Protein 8DWK (pdb70)

CATH classification: 3.60.21.10

Structure (mmCIF, N/CA/C/O backbone):
data_8DWK
#
_entry.id   8DWK
#
_cell.length_a   91.373
_cell.length_b   91.373
_cell.length_c   196.396
_cell.angle_alpha   90.000
_cell.angle_beta   90.000
_cell.angle_gamma   90.000
#
_symmetry.space_group_name_H-M   'P 41 21 2'
#
loop_
_entity.id
_entity.type
_entity.pdbx_description
1 polymer 'Serine/threonine-protein phosphatase PP1-alpha catalytic subunit'
2 polymer 'E3 ubiquitin-protein ligase PPP1R11'
3 non-polymer 'MANGANESE (II) ION'
4 water water
#
loop_
_atom_site.group_PDB
_atom_site.id
_atom_site.type_symbol
_atom_site.label_atom_id
_atom_site.label_alt_id
_atom_site.label_comp_id
_atom_site.label_asym_id
_atom_site.label_entity_id
_atom_site.label_seq_id
_atom_site.pdbx_PDB_ins_code
_atom_site.Cartn_x
_atom_site.Cartn_y
_atom_site.Cartn_z
_atom_site.occupancy
_atom_site.B_iso_or_equiv
_atom_site.auth_seq_id
_atom_site.auth_comp_id
_atom_site.auth_asym_id
_atom_site.auth_atom_id
_atom_site.pdbx_PDB_model_num
ATOM 1 N N . SER A 1 5 ? -22.723 -1.395 -0.554 1.00 81.40 6 SER A N 1
ATOM 2 C CA . SER A 1 5 ? -23.983 -0.737 -0.882 1.00 85.39 6 SER A CA 1
ATOM 3 C C . SER A 1 5 ? -24.262 0.427 0.065 1.00 86.47 6 SER A C 1
ATOM 4 O O . SER A 1 5 ? -24.902 1.408 -0.313 1.00 86.88 6 SER A O 1
ATOM 7 N N . LEU A 1 6 ? -23.775 0.312 1.298 1.00 68.78 7 LEU A N 1
ATOM 8 C CA . LEU A 1 6 ? -23.989 1.331 2.324 1.00 68.35 7 LEU A CA 1
ATOM 9 C C . LEU A 1 6 ? -22.872 2.361 2.212 1.00 67.32 7 LEU A C 1
ATOM 10 O O . LEU A 1 6 ? -21.735 2.109 2.620 1.00 67.08 7 LEU A O 1
ATOM 15 N N . ASN A 1 7 ? -23.197 3.531 1.657 1.00 58.70 8 ASN A N 1
ATOM 16 C CA . ASN A 1 7 ? -22.230 4.618 1.510 1.00 50.17 8 ASN A CA 1
ATOM 17 C C . ASN A 1 7 ? -22.114 5.327 2.855 1.00 50.31 8 ASN A C 1
ATOM 18 O O . ASN A 1 7 ? -22.745 6.354 3.120 1.00 45.56 8 ASN A O 1
ATOM 23 N N . LEU A 1 8 ? -21.279 4.752 3.722 1.00 49.23 9 LEU A N 1
ATOM 24 C CA . LEU A 1 8 ? -21.192 5.225 5.099 1.00 49.19 9 LEU A CA 1
ATOM 25 C C . LEU A 1 8 ? -20.551 6.605 5.178 1.00 50.66 9 LEU A C 1
ATOM 26 O O . LEU A 1 8 ? -21.014 7.466 5.935 1.00 54.97 9 LEU A O 1
ATOM 31 N N . ASP A 1 9 ? -19.488 6.838 4.403 1.00 46.85 10 ASP A N 1
ATOM 32 C CA . ASP A 1 9 ? -18.771 8.106 4.501 1.00 54.49 10 ASP A CA 1
ATOM 33 C C . ASP A 1 9 ? -19.594 9.272 3.967 1.00 51.09 10 ASP A C 1
ATOM 34 O O . ASP A 1 9 ? -19.420 10.407 4.423 1.00 54.08 10 ASP A O 1
ATOM 39 N N . SER A 1 10 ? -20.485 9.021 3.007 1.00 44.15 11 SER A N 1
ATOM 40 C CA . SER A 1 10 ? -21.370 10.083 2.536 1.00 41.69 11 SER A CA 1
ATOM 41 C C . SER A 1 10 ? -22.452 10.393 3.562 1.00 48.20 11 SER A C 1
ATOM 42 O O . SE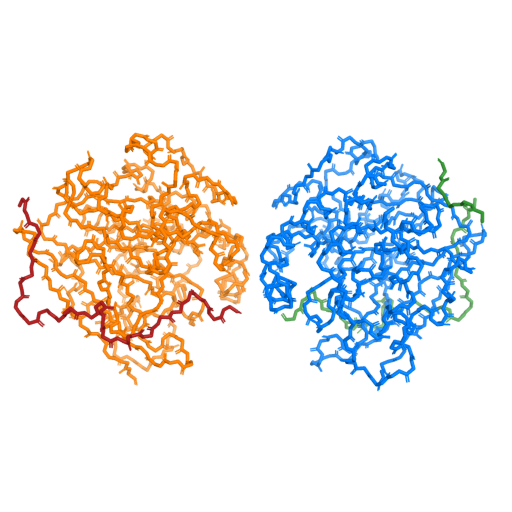R A 1 10 ? -22.826 11.558 3.745 1.00 47.43 11 SER A O 1
ATOM 45 N N . ILE A 1 11 ? -22.970 9.362 4.231 1.00 47.58 12 ILE A N 1
ATOM 46 C CA . ILE A 1 11 ? -23.959 9.569 5.287 1.00 42.67 12 ILE A CA 1
ATOM 47 C C . ILE A 1 11 ? -23.359 10.395 6.416 1.00 44.40 12 ILE A C 1
ATOM 48 O O . ILE A 1 11 ? -23.951 11.381 6.873 1.00 49.85 12 ILE A O 1
ATOM 53 N N . ILE A 1 12 ? -22.170 10.006 6.879 1.00 48.16 13 ILE A N 1
ATOM 54 C CA . ILE A 1 12 ? -21.514 10.731 7.963 1.00 45.11 13 ILE A CA 1
ATOM 55 C C . ILE A 1 12 ? -21.211 12.163 7.542 1.00 42.54 13 ILE A C 1
ATOM 56 O O . ILE A 1 12 ? -21.389 13.107 8.322 1.00 53.70 13 ILE A O 1
ATOM 61 N N . GLY A 1 13 ? -20.758 12.348 6.301 1.00 43.54 14 GLY A N 1
ATOM 62 C CA . GLY A 1 13 ? -20.456 13.690 5.828 1.00 30.90 14 GLY A CA 1
ATOM 63 C C . GLY A 1 13 ? -21.677 14.587 5.788 1.00 42.40 14 GLY A C 1
ATOM 64 O O . GLY A 1 13 ? -21.604 15.767 6.139 1.00 54.23 14 GLY A O 1
ATOM 65 N N . ARG A 1 14 ? -22.819 14.043 5.359 1.00 44.82 15 ARG A N 1
ATOM 66 C CA . ARG A 1 14 ? -24.050 14.827 5.353 1.00 47.66 15 ARG A CA 1
ATOM 67 C C . ARG A 1 14 ? -24.534 15.106 6.770 1.00 50.72 15 ARG A C 1
ATOM 68 O O . ARG A 1 14 ? -25.073 16.184 7.046 1.00 52.05 15 ARG A O 1
ATOM 76 N N . LEU A 1 15 ? -24.354 14.146 7.680 1.00 38.01 16 LEU A N 1
ATOM 77 C CA . LEU A 1 15 ? -24.756 14.361 9.066 1.00 50.09 16 LEU A CA 1
ATOM 78 C C . LEU A 1 15 ? -23.892 15.415 9.746 1.00 47.39 16 LEU A C 1
ATOM 79 O O . LEU A 1 15 ? -24.381 16.147 10.614 1.00 41.77 16 LEU A O 1
ATOM 84 N N . LEU A 1 16 ? -22.619 15.512 9.369 1.00 45.63 17 LEU A N 1
ATOM 85 C CA . LEU A 1 16 ? -21.708 16.486 9.952 1.00 46.58 17 LEU A CA 1
ATOM 86 C C . LEU A 1 16 ? -21.708 17.820 9.215 1.00 54.21 17 LEU A C 1
ATOM 87 O O . LEU A 1 16 ? -20.998 18.739 9.636 1.00 57.00 17 LEU A O 1
ATOM 92 N N . GLU A 1 17 ? -22.479 17.949 8.130 1.00 55.97 18 GLU A N 1
ATOM 93 C CA . GLU A 1 17 ? -22.510 19.211 7.398 1.00 54.87 18 GLU A CA 1
ATOM 94 C C . GLU A 1 17 ? -23.123 20.330 8.234 1.00 57.97 18 GLU A C 1
ATOM 95 O O . GLU A 1 17 ? -22.660 21.475 8.169 1.00 61.42 18 GLU A O 1
ATOM 101 N N . VAL A 1 18 ? -24.150 20.022 9.034 1.00 56.21 19 VAL A N 1
ATOM 102 C CA . VAL A 1 18 ? -24.792 21.034 9.869 1.00 61.72 19 VAL A CA 1
ATOM 103 C C . VAL A 1 18 ? -23.949 21.420 11.069 1.00 68.34 19 VAL A C 1
ATOM 104 O O . VAL A 1 18 ? -24.410 22.200 11.912 1.00 59.14 19 VAL A O 1
ATOM 108 N N . GLN A 1 19 ? -22.729 20.899 11.180 1.00 64.42 20 GLN A N 1
ATOM 109 C CA . GLN A 1 19 ? -21.802 21.392 12.188 1.00 60.86 20 GLN A CA 1
ATOM 110 C C . GLN A 1 19 ? -21.480 22.856 11.914 1.00 68.64 20 GLN A C 1
ATOM 111 O O . GLN A 1 19 ? -21.173 23.236 10.781 1.00 71.38 20 GLN A O 1
ATOM 117 N N . GLY A 1 20 ? -21.534 23.681 12.954 1.00 68.08 21 GLY A N 1
ATOM 118 C CA . GLY A 1 20 ? -21.342 25.104 12.765 1.00 70.20 21 GLY A CA 1
ATOM 119 C C . GLY A 1 20 ? -22.611 25.900 12.553 1.00 66.58 21 GLY A C 1
ATOM 120 O O . GLY A 1 20 ? -22.543 27.133 12.438 1.00 72.64 21 GLY A O 1
ATOM 121 N N . SER A 1 21 ? -23.763 25.243 12.506 1.00 63.35 22 SER A N 1
ATOM 122 C CA . SER A 1 21 ? -25.035 25.906 12.270 1.00 67.94 22 SER A CA 1
ATOM 123 C C . SER A 1 21 ? -25.758 26.173 13.585 1.00 67.70 22 SER A C 1
ATOM 124 O O . SER A 1 21 ? -25.410 25.642 14.642 1.00 63.68 22 SER A O 1
ATOM 127 N N . ARG A 1 22 ? -26.776 27.023 13.500 1.00 72.76 23 ARG A N 1
ATOM 128 C CA . ARG A 1 22 ? -27.630 27.279 14.645 1.00 72.61 23 ARG A CA 1
ATOM 129 C C . ARG A 1 22 ? -28.406 26.013 14.997 1.00 74.06 23 ARG A C 1
ATOM 130 O O . ARG A 1 22 ? -28.800 25.258 14.104 1.00 74.94 23 ARG A O 1
ATOM 138 N N . PRO A 1 23 ? -28.616 25.742 16.284 1.00 71.76 24 PRO A N 1
ATOM 139 C CA . PRO A 1 23 ? -29.275 24.488 16.686 1.00 71.99 24 PRO A CA 1
ATOM 140 C C . PRO A 1 23 ? -30.657 24.355 16.065 1.00 69.09 24 PRO A C 1
ATOM 141 O O . PRO A 1 23 ? -31.547 25.173 16.302 1.00 85.85 24 PRO A O 1
ATOM 145 N N . GLY A 1 24 ? -30.829 23.310 15.257 1.00 60.52 25 GLY A N 1
ATOM 146 C CA . GLY A 1 24 ? -32.136 22.998 14.711 1.00 64.52 25 GLY A CA 1
ATOM 147 C C . GLY A 1 24 ? -32.158 22.630 13.239 1.00 53.37 25 GLY A C 1
ATOM 148 O O . GLY A 1 24 ? -33.218 22.293 12.706 1.00 59.32 25 GLY A O 1
ATOM 149 N N . LYS A 1 25 ? -31.010 22.687 12.566 1.00 51.54 26 LYS A N 1
ATOM 150 C CA . LYS A 1 25 ? -30.958 22.365 11.144 1.00 63.67 26 LYS A CA 1
ATOM 151 C C . LYS A 1 25 ? -31.017 20.854 10.948 1.00 55.27 26 LYS A C 1
ATOM 152 O O . LYS A 1 25 ? -30.224 20.111 11.535 1.00 55.17 26 LYS A O 1
ATOM 158 N N . ASN A 1 26 ? -31.954 20.404 10.118 1.00 52.27 27 ASN A N 1
ATOM 159 C CA . ASN A 1 26 ? -32.209 18.985 9.926 1.00 49.91 27 ASN A CA 1
ATOM 160 C C . ASN A 1 26 ? -31.288 18.387 8.867 1.00 45.00 27 ASN A C 1
ATOM 161 O O . ASN A 1 26 ? -30.763 19.079 7.991 1.00 46.17 27 ASN A O 1
ATOM 166 N N . VAL A 1 27 ? -31.097 17.074 8.968 1.00 41.70 28 VAL A N 1
ATOM 167 C CA . VAL A 1 27 ? -30.437 16.269 7.946 1.00 38.22 28 VAL A CA 1
ATOM 168 C C . VAL A 1 27 ? -31.398 15.142 7.598 1.00 45.23 28 VAL A C 1
ATOM 169 O O . VAL A 1 27 ? -31.685 14.286 8.443 1.00 44.04 28 VAL A O 1
ATOM 173 N N . GLN A 1 28 ? -31.897 15.141 6.366 1.00 40.10 29 GLN A N 1
ATOM 174 C CA . GLN A 1 28 ? -32.915 14.193 5.922 1.00 35.00 29 GLN A CA 1
ATOM 175 C C . GLN A 1 28 ? -32.243 13.140 5.042 1.00 42.42 29 GLN A C 1
ATOM 176 O O . GLN A 1 28 ? -32.125 13.307 3.827 1.00 41.60 29 GLN A O 1
ATOM 182 N N . LEU A 1 29 ? -31.799 12.053 5.668 1.00 39.83 30 LEU A N 1
ATOM 183 C CA . LEU A 1 29 ? -31.263 10.927 4.922 1.00 40.46 30 LEU A CA 1
ATOM 184 C C . LEU A 1 29 ? -32.394 10.177 4.222 1.00 38.04 30 LEU A C 1
ATOM 185 O O . LEU A 1 29 ? -33.580 10.383 4.496 1.00 34.94 30 LEU A O 1
ATOM 190 N N . THR A 1 30 ? -32.017 9.292 3.306 1.00 38.03 31 THR A N 1
ATOM 191 C CA . THR A 1 30 ? -33.016 8.476 2.639 1.00 42.29 31 THR A CA 1
ATOM 192 C C . THR A 1 30 ? -33.445 7.328 3.545 1.00 44.97 31 THR A C 1
ATOM 193 O O . THR A 1 30 ? -32.723 6.915 4.456 1.00 34.49 31 THR A O 1
ATOM 197 N N . GLU A 1 31 ? -34.652 6.820 3.284 1.00 46.29 32 GLU A N 1
ATOM 198 C CA . GLU A 1 31 ? -35.182 5.706 4.062 1.00 34.15 32 GLU A CA 1
ATOM 199 C C . GLU A 1 31 ? -34.279 4.481 3.963 1.00 47.08 32 GLU A C 1
ATOM 200 O O . GLU A 1 31 ? -34.081 3.764 4.952 1.00 46.32 32 GLU A O 1
ATOM 206 N N . ASN A 1 32 ? -33.709 4.234 2.781 1.00 38.53 33 ASN A N 1
ATOM 207 C CA . ASN A 1 32 ? -32.838 3.076 2.612 1.00 51.03 33 ASN A CA 1
ATOM 208 C C . ASN A 1 32 ? -31.504 3.260 3.325 1.00 45.75 33 ASN A C 1
ATOM 209 O O . ASN A 1 32 ? -30.933 2.285 3.825 1.00 47.42 33 ASN A O 1
ATOM 214 N N . GLU A 1 33 ? -30.991 4.492 3.381 1.00 37.82 34 GLU A N 1
ATOM 215 C CA . GLU A 1 33 ? -29.747 4.737 4.103 1.00 41.53 34 GLU A CA 1
ATOM 216 C C . GLU A 1 33 ? -29.925 4.514 5.599 1.00 41.90 34 GLU A C 1
ATOM 217 O O . GLU A 1 33 ? -29.048 3.942 6.257 1.00 44.61 34 GLU A O 1
ATOM 223 N N . ILE A 1 34 ? -31.057 4.953 6.153 1.00 41.11 35 ILE A N 1
ATOM 224 C CA . ILE A 1 34 ? -31.318 4.742 7.573 1.00 39.26 35 ILE A CA 1
ATOM 225 C C . ILE A 1 34 ? -31.559 3.265 7.858 1.00 45.43 35 ILE A C 1
ATOM 226 O O . ILE A 1 34 ? -31.067 2.724 8.856 1.00 32.84 35 ILE A O 1
ATOM 231 N N . ARG A 1 35 ? -32.314 2.588 6.989 1.00 46.92 36 ARG A N 1
ATOM 232 C CA . ARG A 1 35 ? -32.535 1.157 7.168 1.00 42.43 36 ARG A CA 1
ATOM 233 C C . ARG A 1 35 ? -31.238 0.372 7.028 1.00 43.46 36 ARG A C 1
ATOM 234 O O . ARG A 1 35 ? -31.041 -0.630 7.726 1.00 44.87 36 ARG A O 1
ATOM 242 N N . GLY A 1 36 ? -30.339 0.816 6.146 1.00 37.51 37 GLY A N 1
ATOM 243 C CA . GLY A 1 36 ? -29.037 0.176 6.048 1.00 39.72 37 GLY A CA 1
ATOM 244 C C . GLY A 1 36 ? -28.222 0.317 7.319 1.00 50.81 37 GLY A C 1
ATOM 245 O O . GLY A 1 36 ? -27.597 -0.643 7.777 1.00 46.05 37 GLY A O 1
ATOM 246 N N . LEU A 1 37 ? -28.223 1.515 7.911 1.00 47.03 38 LEU A N 1
ATOM 247 C CA . LEU A 1 37 ? -27.521 1.728 9.173 1.00 49.27 38 LEU A CA 1
ATOM 248 C C . LEU A 1 37 ? -28.041 0.793 10.258 1.00 47.99 38 LEU A C 1
ATOM 249 O O . LEU A 1 37 ? -27.258 0.190 11.002 1.00 40.97 38 LEU A O 1
ATOM 254 N N . CYS A 1 38 ? -29.366 0.663 10.364 1.00 38.33 39 CYS A N 1
ATOM 255 C CA . CYS A 1 38 ? -29.953 -0.170 11.410 1.00 38.54 39 CYS A CA 1
ATOM 256 C C . CYS A 1 38 ? -29.539 -1.627 11.254 1.00 41.12 39 CYS A C 1
ATOM 257 O O . CYS A 1 38 ? -29.115 -2.271 12.221 1.00 41.85 39 CYS A O 1
ATOM 260 N N . LEU A 1 39 ? -29.650 -2.165 10.038 1.00 48.85 40 LEU A N 1
ATOM 261 C CA . LEU A 1 39 ? -29.376 -3.584 9.832 1.00 44.27 40 LEU A CA 1
ATOM 262 C C . LEU A 1 39 ? -27.904 -3.909 10.054 1.00 47.27 40 LEU A C 1
ATOM 263 O O . LEU A 1 39 ? -27.578 -4.911 10.700 1.00 53.77 40 LEU A O 1
ATOM 268 N N . LYS A 1 40 ? -27.002 -3.075 9.532 1.00 37.35 41 LYS A N 1
ATOM 269 C CA . LYS A 1 40 ? -25.579 -3.338 9.711 1.00 49.68 41 LYS A CA 1
ATOM 270 C C . LYS A 1 40 ? -25.167 -3.174 11.169 1.00 52.24 41 LYS A C 1
ATOM 271 O O . LYS A 1 40 ? -24.325 -3.928 11.670 1.00 54.58 41 LYS A O 1
ATOM 277 N N . SER A 1 41 ? -25.741 -2.189 11.865 1.00 44.52 42 SER A N 1
ATOM 278 C CA . SER A 1 41 ? -25.449 -2.031 13.287 1.00 51.26 42 SER A CA 1
ATOM 279 C C . SER A 1 41 ? -25.998 -3.201 14.094 1.00 41.68 42 SER A C 1
ATOM 280 O O . SER A 1 41 ? -25.349 -3.675 15.034 1.00 48.70 42 SER A O 1
ATOM 283 N N . ARG A 1 42 ? -27.191 -3.683 13.734 1.00 42.92 43 ARG A N 1
ATOM 284 C CA . ARG A 1 42 ? -27.795 -4.813 14.434 1.00 44.57 43 ARG A CA 1
ATOM 285 C C . ARG A 1 42 ? -26.895 -6.042 14.396 1.00 54.31 43 ARG A C 1
ATOM 286 O O . ARG A 1 42 ? -26.700 -6.708 15.420 1.00 58.52 43 ARG A O 1
ATOM 294 N N . GLU A 1 43 ? -26.333 -6.356 13.226 1.00 54.44 44 GLU A N 1
ATOM 295 C CA . GLU A 1 43 ? -25.477 -7.531 13.117 1.00 57.87 44 GLU A CA 1
ATOM 296 C C . GLU A 1 43 ? -24.157 -7.331 13.850 1.00 52.11 44 GLU A C 1
ATOM 297 O O . GLU A 1 43 ? -23.565 -8.305 14.328 1.00 58.40 44 GLU A O 1
ATOM 303 N N . ILE A 1 44 ? -23.682 -6.087 13.953 1.00 50.94 45 ILE A N 1
ATOM 304 C CA . ILE A 1 44 ? -22.472 -5.822 14.724 1.00 45.70 45 ILE A CA 1
ATOM 305 C C . ILE A 1 44 ? -22.755 -5.961 16.214 1.00 51.98 45 ILE A C 1
ATOM 306 O O . ILE A 1 44 ? -21.921 -6.466 16.976 1.00 55.73 45 ILE A O 1
ATOM 311 N N . PHE A 1 45 ? -23.939 -5.525 16.652 1.00 55.22 46 PHE A N 1
ATOM 312 C CA . PHE A 1 45 ? -24.323 -5.691 18.051 1.00 47.34 46 PHE A CA 1
ATOM 313 C C . PHE A 1 45 ? -24.406 -7.164 18.428 1.00 50.02 46 PHE A C 1
ATOM 314 O O . PHE A 1 45 ? -23.960 -7.562 19.511 1.00 51.68 46 PHE A O 1
ATOM 322 N N . LEU A 1 46 ? -24.971 -7.991 17.545 1.00 52.48 47 LEU A N 1
ATOM 323 C CA . LEU A 1 46 ? -25.141 -9.405 17.860 1.00 54.56 47 LEU A CA 1
ATOM 324 C C . LEU A 1 46 ? -23.818 -10.161 17.825 1.00 49.36 47 LEU A C 1
ATOM 325 O O . LEU A 1 46 ? -23.664 -11.165 18.529 1.00 51.14 47 LEU A O 1
ATOM 330 N N . SER A 1 47 ? -22.858 -9.704 17.020 1.00 49.36 48 SER A N 1
ATOM 331 C CA . SER A 1 47 ? -21.555 -10.356 16.973 1.00 53.68 48 SER A CA 1
ATOM 332 C C . SER A 1 47 ? -20.706 -10.052 18.199 1.00 58.43 48 SER A C 1
ATOM 333 O O . SER A 1 47 ? -19.794 -10.825 18.513 1.00 63.60 48 SER A O 1
ATOM 336 N N . GLN A 1 48 ? -20.980 -8.954 18.891 1.00 55.03 49 GLN A N 1
ATOM 337 C CA . GLN A 1 48 ? -20.269 -8.548 20.090 1.00 53.43 49 GLN A CA 1
ATOM 338 C C . GLN A 1 48 ? -21.022 -9.000 21.334 1.00 61.50 49 GLN A C 1
ATOM 339 O O . GLN A 1 48 ? -22.234 -9.232 21.290 1.00 62.71 49 GLN A O 1
ATOM 345 N N . PRO A 1 49 ? -20.331 -9.151 22.465 1.00 54.61 50 PRO A N 1
ATOM 346 C CA . PRO A 1 49 ? -21.003 -9.639 23.674 1.00 51.92 50 PRO A CA 1
ATOM 347 C C . PRO A 1 49 ? -22.055 -8.663 24.176 1.00 51.59 50 PRO A C 1
ATOM 348 O O . PRO A 1 49 ? -21.972 -7.452 23.958 1.00 48.11 50 PRO A O 1
ATOM 352 N N . ILE A 1 50 ? -23.062 -9.214 24.858 1.00 51.09 51 ILE A N 1
ATOM 353 C CA . ILE A 1 50 ? -24.078 -8.375 25.479 1.00 47.15 51 ILE A CA 1
ATOM 354 C C . ILE A 1 50 ? -23.524 -7.669 26.711 1.00 52.83 51 ILE A C 1
ATOM 355 O O . ILE A 1 50 ? -24.076 -6.649 27.142 1.00 50.97 51 ILE A O 1
ATOM 360 N N . LEU A 1 51 ? -22.438 -8.183 27.284 1.00 55.23 52 LEU A N 1
ATOM 361 C CA . LEU A 1 51 ? -21.697 -7.516 28.352 1.00 51.91 52 LEU A CA 1
ATOM 362 C C . LEU A 1 51 ? -20.314 -7.195 27.796 1.00 55.03 52 LEU A C 1
ATOM 363 O O . LEU A 1 51 ? -19.454 -8.076 27.696 1.00 59.06 52 LEU A O 1
ATOM 368 N N . LEU A 1 52 ? -20.106 -5.934 27.430 1.00 55.85 53 LEU A N 1
ATOM 369 C CA . LEU A 1 52 ? -18.874 -5.519 26.774 1.00 61.63 53 LEU A CA 1
ATOM 370 C C . LEU A 1 52 ? -17.739 -5.408 27.784 1.00 63.49 53 LEU A C 1
ATOM 371 O O . LEU A 1 52 ? -17.879 -4.751 28.820 1.00 61.52 53 LEU A O 1
ATOM 376 N N . GLU A 1 53 ? -16.617 -6.055 27.482 1.00 69.01 54 GLU A N 1
ATOM 377 C CA . GLU A 1 53 ? -15.376 -5.873 28.227 1.00 67.52 54 GLU A CA 1
ATOM 378 C C . GLU A 1 53 ? -14.525 -4.868 27.460 1.00 70.56 54 GLU A C 1
ATOM 379 O O . GLU A 1 53 ? -13.964 -5.196 26.410 1.00 68.99 54 GLU A O 1
ATOM 385 N N . LEU A 1 54 ? -14.439 -3.648 27.976 1.00 64.74 55 LEU A N 1
ATOM 386 C CA . LEU A 1 54 ? -13.769 -2.552 27.293 1.00 62.62 55 LEU A CA 1
ATOM 387 C C . LEU A 1 54 ? -12.444 -2.225 27.970 1.00 66.50 55 LEU A C 1
ATOM 388 O O . LEU A 1 54 ? -12.158 -2.660 29.089 1.00 72.92 55 LEU A O 1
ATOM 393 N N . GLU A 1 55 ? -11.631 -1.441 27.265 1.00 72.68 56 GLU A N 1
ATOM 394 C CA . GLU A 1 55 ? -10.338 -0.990 27.755 1.00 73.37 56 GLU A CA 1
ATOM 395 C C . GLU A 1 55 ? -10.241 0.521 27.633 1.00 64.62 56 GLU A C 1
ATOM 396 O O . GLU A 1 55 ? -10.764 1.113 26.684 1.00 69.96 56 GLU A O 1
ATOM 402 N N . ALA A 1 56 ? -9.572 1.137 28.595 1.00 63.27 57 ALA A N 1
ATOM 403 C CA . ALA A 1 56 ? -9.234 2.544 28.510 1.00 62.92 57 ALA A CA 1
ATOM 404 C C . ALA A 1 56 ? -8.069 2.736 27.542 1.00 60.50 57 ALA A C 1
ATOM 405 O O . ALA A 1 56 ? -7.303 1.802 27.290 1.00 58.91 57 ALA A O 1
ATOM 407 N N . PRO A 1 57 ? -7.905 3.945 26.973 1.00 63.39 58 PRO A N 1
ATOM 408 C CA . PRO A 1 57 ? -8.675 5.176 27.179 1.00 69.37 58 PRO A CA 1
ATOM 409 C C . PRO A 1 57 ? -9.981 5.232 26.393 1.00 70.88 58 PRO A C 1
ATOM 410 O O . PRO A 1 57 ? -10.080 4.674 25.299 1.00 64.90 58 PRO A O 1
ATOM 414 N N . LEU A 1 58 ? -10.971 5.914 26.962 1.00 70.58 59 LEU A N 1
ATOM 415 C CA . LEU A 1 58 ? -12.268 6.081 26.325 1.00 65.68 59 LEU A CA 1
ATOM 416 C C . LEU A 1 58 ? -13.009 7.204 27.032 1.00 57.85 59 LEU A C 1
ATOM 417 O O . LEU A 1 58 ? -12.649 7.609 28.141 1.00 61.02 59 LEU A O 1
ATOM 422 N N . LYS A 1 59 ? -14.050 7.705 26.374 1.00 53.54 60 LYS A N 1
ATOM 423 C CA . LYS A 1 59 ? -14.896 8.754 26.924 1.00 57.14 60 LYS A CA 1
ATOM 424 C C . LYS A 1 59 ? -16.321 8.235 27.045 1.00 49.43 60 LYS A C 1
ATOM 425 O O . LYS A 1 59 ? -16.864 7.668 26.091 1.00 51.69 60 LYS A O 1
ATOM 431 N N . ILE A 1 60 ? -16.915 8.422 28.221 1.00 56.00 61 ILE A N 1
ATOM 432 C CA . ILE A 1 60 ? -18.239 7.905 28.539 1.00 52.26 61 ILE A CA 1
ATOM 433 C C . ILE A 1 60 ? -19.220 9.068 28.583 1.00 50.03 61 ILE A C 1
ATOM 434 O O . ILE A 1 60 ? -18.911 10.136 29.126 1.00 55.91 61 ILE A O 1
ATOM 439 N N . CYS A 1 61 ? -20.404 8.859 28.009 1.00 42.55 62 CYS A N 1
ATOM 440 C CA . CYS A 1 61 ? -21.424 9.891 27.915 1.00 49.00 62 CYS A CA 1
ATOM 441 C C . CYS A 1 61 ? -22.766 9.337 28.374 1.00 54.66 62 CYS A C 1
ATOM 442 O O . CYS A 1 61 ? -23.020 8.132 28.306 1.00 44.78 62 CYS A O 1
ATOM 445 N N . GLY A 1 62 ? -23.625 10.236 28.832 1.00 48.51 63 GLY A N 1
ATOM 446 C CA . GLY A 1 62 ? -24.934 9.889 29.359 1.00 45.04 63 GLY A CA 1
ATOM 447 C C . GLY A 1 62 ? -26.043 10.127 28.356 1.00 50.38 63 GLY A C 1
ATOM 448 O O . GLY A 1 62 ? -25.879 9.899 27.152 1.00 54.40 63 GLY A O 1
ATOM 449 N N . ASP A 1 63 ? -27.182 10.598 28.859 1.00 51.45 64 ASP A N 1
ATOM 450 C CA . ASP A 1 63 ? -28.359 10.784 28.023 1.00 44.25 64 ASP A CA 1
ATOM 451 C C . ASP A 1 63 ? -28.137 11.889 27.000 1.00 38.98 64 ASP A C 1
ATOM 452 O O . ASP A 1 63 ? -27.536 12.925 27.297 1.00 46.24 64 ASP A O 1
ATOM 457 N N . ILE A 1 64 ? -28.629 11.660 25.787 1.00 45.92 65 ILE A N 1
ATOM 458 C CA . ILE A 1 64 ? -28.635 12.661 24.730 1.00 34.47 65 ILE A CA 1
ATOM 459 C C . ILE A 1 64 ? -30.054 13.127 24.422 1.00 44.11 65 ILE A C 1
ATOM 460 O O . ILE A 1 64 ? -30.311 14.326 24.310 1.00 41.27 65 ILE A O 1
ATOM 465 N N . HIS A 1 65 ? -30.985 12.182 24.286 1.00 42.46 66 HIS A N 1
ATOM 466 C CA . HIS A 1 65 ? -32.405 12.453 24.063 1.00 38.48 66 HIS A CA 1
ATOM 467 C C . HIS A 1 65 ? -32.617 13.390 22.874 1.00 40.12 66 HIS A C 1
ATOM 468 O O . HIS A 1 65 ? -33.224 14.454 22.984 1.00 40.68 66 HIS A O 1
ATOM 475 N N . GLY A 1 66 ? -32.087 12.975 21.725 1.00 40.39 67 GLY A N 1
ATOM 476 C CA . GLY A 1 66 ? -32.333 13.670 20.478 1.00 38.89 67 GLY A CA 1
ATOM 477 C C . GLY A 1 66 ? -31.806 15.081 20.379 1.00 40.22 67 GLY A C 1
ATOM 478 O O . GLY A 1 66 ? -32.177 15.789 19.441 1.00 39.49 67 GLY A O 1
ATOM 479 N N . GLN A 1 67 ? -30.960 15.526 21.308 1.00 42.92 68 GLN A N 1
ATOM 480 C CA . GLN A 1 67 ? -30.372 16.862 21.221 1.00 39.30 68 GLN A CA 1
ATOM 481 C C . GLN A 1 67 ? -29.112 16.760 20.367 1.00 42.18 68 GLN A C 1
ATOM 482 O O . GLN A 1 67 ? -27.989 16.632 20.857 1.00 43.05 68 GLN A O 1
ATOM 488 N N . TYR A 1 68 ? -29.320 16.837 19.050 1.00 44.55 69 TYR A N 1
ATOM 489 C CA . TYR A 1 68 ? -28.254 16.521 18.105 1.00 41.05 69 TYR A CA 1
ATOM 490 C C . TYR A 1 68 ? -27.141 17.560 18.135 1.00 41.55 69 TYR A C 1
ATOM 491 O O . TYR A 1 68 ? -25.961 17.213 18.005 1.00 50.36 69 TYR A O 1
ATOM 500 N N A TYR A 1 69 ? -27.507 18.838 18.284 0.59 45.95 70 TYR A N 1
ATOM 501 N N B TYR A 1 69 ? -27.479 18.837 18.308 0.41 45.82 70 TYR A N 1
ATOM 502 C CA A TYR A 1 69 ? -26.520 19.913 18.339 0.59 52.10 70 TYR A CA 1
ATOM 503 C CA B TYR A 1 69 ? -26.426 19.846 18.292 0.41 51.99 70 TYR A CA 1
ATOM 504 C C A TYR A 1 69 ? -25.563 19.718 19.506 0.59 50.56 70 TYR A C 1
ATOM 505 C C B TYR A 1 69 ? -25.542 19.766 19.529 0.41 50.99 70 TYR A C 1
ATOM 506 O O A TYR A 1 69 ? -24.347 19.881 19.356 0.59 52.44 70 TYR A O 1
ATOM 507 O O B TYR A 1 69 ? -24.343 20.046 19.442 0.41 52.34 70 TYR A O 1
ATOM 524 N N . ASP A 1 70 ? -26.094 19.355 20.673 1.00 44.84 71 ASP A N 1
ATOM 525 C CA . ASP A 1 70 ? -25.259 19.119 21.843 1.00 52.48 71 ASP A CA 1
ATOM 526 C C . ASP A 1 70 ? -24.430 17.847 21.708 1.00 44.65 71 ASP A C 1
ATOM 527 O O . ASP A 1 70 ? -23.365 17.745 22.327 1.00 44.48 71 ASP A O 1
ATOM 532 N N . LEU A 1 71 ? -24.888 16.882 20.907 1.00 46.96 72 LEU A N 1
ATOM 533 C CA . LEU A 1 71 ? -24.056 15.723 20.604 1.00 49.01 72 LEU A CA 1
ATOM 534 C C . LEU A 1 71 ? -22.845 16.128 19.776 1.00 48.43 72 LEU A C 1
ATOM 535 O O . LEU A 1 71 ? -21.747 15.591 19.964 1.00 52.27 72 LEU A O 1
ATOM 540 N N . LEU A 1 72 ? -23.025 17.081 18.858 1.00 47.98 73 LEU A N 1
ATOM 541 C CA . LEU A 1 72 ? -21.898 17.561 18.065 1.00 49.00 73 LEU A CA 1
ATOM 542 C C . LEU A 1 72 ? -20.939 18.393 18.910 1.00 57.26 73 LEU A C 1
ATOM 543 O O . LEU A 1 72 ? -19.720 18.304 18.728 1.00 51.03 73 LEU A O 1
ATOM 548 N N . ARG A 1 73 ? -21.459 19.206 19.837 1.00 50.83 74 ARG A N 1
ATOM 549 C CA . ARG A 1 73 ? -20.582 19.878 20.795 1.00 56.41 74 ARG A CA 1
ATOM 550 C C . ARG A 1 73 ? -19.766 18.861 21.582 1.00 50.44 74 ARG A C 1
ATOM 551 O O . ARG A 1 73 ? -18.546 19.000 21.724 1.00 51.75 74 ARG A O 1
ATOM 559 N N . LEU A 1 74 ? -20.432 17.824 22.096 1.00 48.55 75 LEU A N 1
ATOM 560 C CA . LEU A 1 74 ? -19.741 16.791 22.858 1.00 51.98 75 LEU A CA 1
ATOM 561 C C . LEU A 1 74 ? -18.616 16.168 22.045 1.00 53.37 75 LEU A C 1
ATOM 562 O O . LEU A 1 74 ? -17.541 15.873 22.580 1.00 59.02 75 LEU A O 1
ATOM 567 N N . PHE A 1 75 ? -18.843 15.964 20.744 1.00 45.53 76 PHE A N 1
ATOM 568 C CA . PHE A 1 75 ? -17.797 15.417 19.888 1.00 52.23 76 PHE A CA 1
ATOM 569 C C . PHE A 1 75 ? -16.691 16.432 19.636 1.00 54.06 76 PHE A C 1
ATOM 570 O O . PHE A 1 75 ? -15.537 16.046 19.425 1.00 50.79 76 PHE A O 1
ATOM 578 N N A GLU A 1 76 ? -17.017 17.726 19.652 0.46 52.99 77 GLU A N 1
ATOM 579 N N B GLU A 1 76 ? -17.017 17.726 19.651 0.54 52.97 77 GLU A N 1
ATOM 580 C CA A GLU A 1 76 ? -15.991 18.745 19.454 0.46 53.44 77 GLU A CA 1
ATOM 581 C CA B GLU A 1 76 ? -15.991 18.744 19.454 0.54 53.42 77 GLU A CA 1
ATOM 582 C C A GLU A 1 76 ? -15.070 18.843 20.664 0.46 57.70 77 GLU A C 1
ATOM 583 C C B GLU A 1 76 ? -15.070 18.842 20.664 0.54 57.70 77 GLU A C 1
ATOM 584 O O A GLU A 1 76 ? -13.861 19.054 20.515 0.46 59.08 77 GLU A O 1
ATOM 585 O O B GLU A 1 76 ? -13.860 19.052 20.515 0.54 59.09 77 GLU A O 1
ATOM 593 N N . TYR A 1 77 ? -15.621 18.688 21.870 1.00 59.89 78 TYR A N 1
ATOM 594 C CA . TYR A 1 77 ? -14.801 18.784 23.073 1.00 58.31 78 TYR A CA 1
ATOM 595 C C . TYR A 1 77 ? -13.896 17.568 23.229 1.00 56.25 78 TYR A C 1
ATOM 596 O O . TYR A 1 77 ? -12.720 17.705 23.588 1.00 56.70 78 TYR A O 1
ATOM 605 N N . GLY A 1 78 ? -14.420 16.374 22.965 1.00 54.29 79 GLY A N 1
ATOM 606 C CA . GLY A 1 78 ? -13.662 15.157 23.185 1.00 54.10 79 GLY A CA 1
ATOM 607 C C . GLY A 1 78 ? -13.000 14.601 21.942 1.00 55.54 79 GLY A C 1
ATOM 608 O O . GLY A 1 78 ? -12.232 13.637 22.021 1.00 54.30 79 GLY A O 1
ATOM 609 N N . GLY A 1 79 ? -13.288 15.196 20.788 1.00 58.22 80 GLY A N 1
ATOM 610 C CA . GLY A 1 79 ? -12.705 14.740 19.542 1.00 59.01 80 GLY A CA 1
ATOM 611 C C . GLY A 1 79 ? -13.582 13.757 18.795 1.00 55.73 80 GLY A C 1
ATOM 612 O O . GLY A 1 79 ? -13.964 12.717 19.341 1.00 54.46 80 GLY A O 1
ATOM 613 N N . PHE A 1 80 ? -13.916 14.081 17.548 1.00 51.44 81 PHE A N 1
ATOM 614 C CA . PHE A 1 80 ? -14.699 13.175 16.726 1.00 51.25 81 PHE A CA 1
ATOM 615 C C . PHE A 1 80 ? -13.929 11.873 16.505 1.00 54.78 81 PHE A C 1
ATOM 616 O O . PHE A 1 80 ? -12.696 11.876 16.446 1.00 61.31 81 PHE A O 1
ATOM 624 N N . PRO A 1 81 ? -14.630 10.746 16.395 1.00 49.74 82 PRO A N 1
ATOM 625 C CA . PRO A 1 81 ? -13.941 9.486 16.135 1.00 52.51 82 PRO A CA 1
ATOM 626 C C . PRO A 1 81 ? -13.190 9.551 14.825 1.00 55.65 82 PRO A C 1
ATOM 627 O O . PRO A 1 81 ? -13.597 10.265 13.887 1.00 55.40 82 PRO A O 1
ATOM 631 N N . PRO A 1 82 ? -12.079 8.807 14.699 1.00 61.35 83 PRO A N 1
ATOM 632 C CA . PRO A 1 82 ? -11.551 7.890 15.714 1.00 54.63 83 PRO A CA 1
ATOM 633 C C . PRO A 1 82 ? -10.504 8.505 16.642 1.00 56.82 83 PRO A C 1
ATOM 634 O O . PRO A 1 82 ? -9.694 7.764 17.199 1.00 58.47 83 PRO A O 1
ATOM 638 N N . GLU A 1 83 ? -10.517 9.832 16.805 1.00 56.87 84 GLU A N 1
ATOM 639 C CA . GLU A 1 83 ? -9.545 10.470 17.689 1.00 57.78 84 GLU A CA 1
ATOM 640 C C . GLU A 1 83 ? -9.696 9.997 19.127 1.00 64.70 84 GLU A C 1
ATOM 641 O O . GLU A 1 83 ? -8.709 9.944 19.870 1.00 67.43 84 GLU A O 1
ATOM 647 N N . SER A 1 84 ? -10.912 9.644 19.537 1.00 61.77 85 SER A N 1
ATOM 648 C CA A SER A 1 84 ? -11.156 9.151 20.882 0.07 52.81 85 SER A CA 1
ATOM 649 C CA B SER A 1 84 ? -11.171 9.164 20.885 0.93 52.55 85 SER A CA 1
ATOM 650 C C . SER A 1 84 ? -12.141 7.994 20.826 1.00 54.36 85 SER A C 1
ATOM 651 O O . SER A 1 84 ? -12.949 7.885 19.901 1.00 57.06 85 SER A O 1
ATOM 656 N N . ASN A 1 85 ? -12.054 7.123 21.826 1.00 54.20 86 ASN A N 1
ATOM 657 C CA . ASN A 1 85 ? -12.967 5.997 21.951 1.00 55.99 86 ASN A CA 1
ATOM 658 C C . ASN A 1 85 ? -14.163 6.414 22.795 1.00 61.58 86 ASN A C 1
ATOM 659 O O . ASN A 1 85 ? -14.019 7.158 23.769 1.00 61.29 86 ASN A O 1
ATOM 664 N N . TYR A 1 86 ? -15.346 5.936 22.417 1.00 57.09 87 TYR A N 1
ATOM 665 C CA . TYR A 1 86 ? -16.582 6.405 23.021 1.00 51.20 87 TYR A CA 1
ATOM 666 C C . TYR A 1 86 ? -17.421 5.243 23.531 1.00 49.22 87 TYR A C 1
ATOM 667 O O . TYR A 1 86 ? -17.443 4.158 22.944 1.00 49.46 87 TYR A O 1
ATOM 676 N N . LEU A 1 87 ? -18.113 5.497 24.641 1.00 49.21 88 LEU A N 1
ATOM 677 C CA . LEU A 1 87 ? -19.096 4.579 25.204 1.00 48.99 88 LEU A CA 1
ATOM 678 C C . LEU A 1 87 ? -20.298 5.398 25.643 1.00 46.04 88 LEU A C 1
ATOM 679 O O . LEU A 1 87 ? -20.176 6.255 26.523 1.00 46.68 88 LEU A O 1
ATOM 684 N N . PHE A 1 88 ? -21.447 5.150 25.025 1.00 37.90 89 PHE A N 1
ATOM 685 C CA . PHE A 1 88 ? -22.680 5.848 25.358 1.00 36.13 89 PHE A CA 1
ATOM 686 C C . PHE A 1 88 ? -23.572 4.944 26.197 1.00 44.58 89 PHE A C 1
ATOM 687 O O . PHE A 1 88 ? -23.669 3.739 25.945 1.00 45.58 89 PHE A O 1
ATOM 695 N N . LEU A 1 89 ? -24.225 5.534 27.197 1.00 44.19 90 LEU A N 1
ATOM 696 C CA . LEU A 1 89 ? -24.985 4.787 28.189 1.00 41.92 90 LEU A CA 1
ATOM 697 C C . LEU A 1 89 ? -26.475 4.713 27.876 1.00 43.61 90 LEU A C 1
ATOM 698 O O . LEU A 1 89 ? -27.256 4.304 28.739 1.00 45.23 90 LEU A O 1
ATOM 703 N N . GLY A 1 90 ? -26.887 5.096 26.675 1.00 39.30 91 GLY A N 1
ATOM 704 C CA . GLY A 1 90 ? -28.268 4.934 26.262 1.00 41.04 91 GLY A CA 1
ATOM 705 C C . GLY A 1 90 ? -29.054 6.230 26.267 1.00 38.08 91 GLY A C 1
ATOM 706 O O . GLY A 1 90 ? -28.526 7.328 26.464 1.00 39.49 91 GLY A O 1
ATOM 707 N N . ASP A 1 91 ? -30.362 6.073 26.042 1.00 40.86 92 ASP A N 1
ATOM 708 C CA . ASP A 1 91 ? -31.320 7.178 25.955 1.00 38.19 92 ASP A CA 1
ATOM 709 C C . ASP A 1 91 ? -30.882 8.203 24.903 1.00 39.48 92 ASP A C 1
ATOM 710 O O . ASP A 1 91 ? -30.560 9.355 25.199 1.00 42.61 92 ASP A O 1
ATOM 715 N N . TYR A 1 92 ? -30.894 7.746 23.652 1.00 40.42 93 TYR A N 1
ATOM 716 C CA . TYR A 1 92 ? -30.507 8.589 22.531 1.00 38.32 93 TYR A CA 1
ATOM 717 C C . TYR A 1 92 ? -31.684 9.314 21.895 1.00 33.55 93 TYR A C 1
ATOM 718 O O . TYR A 1 92 ? -31.477 10.335 21.230 1.00 32.34 93 TYR A O 1
ATOM 727 N N . VAL A 1 93 ? -32.906 8.821 22.087 1.00 33.65 94 VAL A N 1
ATOM 728 C CA . VAL A 1 93 ? -34.069 9.369 21.398 1.00 46.10 94 VAL A CA 1
ATOM 729 C C . VAL A 1 93 ? -35.065 9.940 22.401 1.00 40.03 94 VAL A C 1
ATOM 730 O O . VAL A 1 93 ? -34.806 9.953 23.610 1.00 42.96 94 VAL A O 1
ATOM 734 N N . ASP A 1 94 ? -36.199 10.432 21.887 1.00 39.14 95 ASP A N 1
ATOM 735 C CA . ASP A 1 94 ? -37.321 10.966 22.660 1.00 38.48 95 ASP A CA 1
ATOM 736 C C . ASP A 1 94 ? -37.028 12.336 23.261 1.00 39.83 95 ASP A C 1
ATOM 737 O O . ASP A 1 94 ? -35.866 12.737 23.387 1.00 36.56 95 ASP A O 1
ATOM 742 N N . ARG A 1 95 ? -38.096 13.058 23.618 1.00 32.72 96 ARG A N 1
ATOM 743 C CA . ARG A 1 95 ? -38.045 14.383 24.232 1.00 44.23 96 ARG A CA 1
ATOM 744 C C . ARG A 1 95 ? -37.430 15.438 23.317 1.00 33.36 96 ARG A C 1
ATOM 745 O O . ARG A 1 95 ? -38.021 16.503 23.117 1.00 46.64 96 ARG A O 1
ATOM 753 N N . GLY A 1 96 ? -36.252 15.167 22.766 1.00 34.40 97 GLY A N 1
ATOM 754 C CA . GLY A 1 96 ? -35.590 16.139 21.920 1.00 28.53 97 GLY A CA 1
ATOM 755 C C . GLY A 1 96 ? -36.265 16.301 20.570 1.00 38.99 97 GLY A C 1
ATOM 756 O O . GLY A 1 96 ? -37.214 15.602 20.214 1.00 41.89 97 GLY A O 1
ATOM 757 N N . LYS A 1 97 ? -35.744 17.254 19.796 1.00 41.28 98 LYS A N 1
ATOM 758 C CA . LYS A 1 97 ? -36.313 17.585 18.496 1.00 43.84 98 LYS A CA 1
ATOM 759 C C . LYS A 1 97 ? -35.667 16.835 17.339 1.00 40.53 98 LYS A C 1
ATOM 760 O O . LYS A 1 97 ? -36.299 16.695 16.286 1.00 51.73 98 LYS A O 1
ATOM 763 N N . GLN A 1 98 ? -34.432 16.354 17.499 1.00 41.96 99 GLN A N 1
ATOM 764 C CA . GLN A 1 98 ? -33.702 15.683 16.424 1.00 39.35 99 GLN A CA 1
ATOM 765 C C . GLN A 1 98 ? -33.184 14.335 16.934 1.00 37.59 99 GLN A C 1
ATOM 766 O O . GLN A 1 98 ? -31.977 14.122 17.070 1.00 43.96 99 GLN A O 1
ATOM 772 N N . SER A 1 99 ? -34.112 13.416 17.211 1.00 33.53 100 SER A N 1
ATOM 773 C CA . SER A 1 99 ? -33.713 12.069 17.607 1.00 37.66 100 SER A CA 1
ATOM 774 C C . SER A 1 99 ? -33.180 11.273 16.424 1.00 38.85 100 SER A C 1
ATOM 775 O O . SER A 1 99 ? -32.295 10.427 16.597 1.00 30.40 100 SER A O 1
ATOM 778 N N . LEU A 1 100 ? -33.698 11.530 15.220 1.00 34.51 101 LEU A N 1
ATOM 779 C CA . LEU A 1 100 ? -33.261 10.784 14.045 1.00 31.01 101 LEU A CA 1
ATOM 780 C C . LEU A 1 100 ? -31.804 11.081 13.711 1.00 36.12 101 LEU A C 1
ATOM 781 O O . LEU A 1 100 ? -31.005 10.160 13.506 1.00 35.26 101 LEU A O 1
ATOM 786 N N . GLU A 1 101 ? -31.438 12.365 13.650 1.00 35.84 102 GLU A N 1
ATOM 787 C CA . GLU A 1 101 ? -30.047 12.721 13.387 1.00 32.58 102 GLU A CA 1
ATOM 788 C C . GLU A 1 101 ? -29.124 12.173 14.468 1.00 36.03 102 GLU A C 1
ATOM 789 O O . GLU A 1 101 ? -27.993 11.766 14.181 1.00 37.41 102 GLU A O 1
ATOM 795 N N . THR A 1 102 ? -29.593 12.151 15.717 1.00 38.99 103 THR A N 1
ATOM 796 C CA . THR A 1 102 ? -28.771 11.661 16.818 1.00 36.37 103 THR A CA 1
ATOM 797 C C . THR A 1 102 ? -28.461 10.178 16.655 1.00 37.15 103 THR A C 1
ATOM 798 O O . THR A 1 102 ? -27.294 9.769 16.653 1.00 32.59 103 THR A O 1
ATOM 802 N N . ILE A 1 103 ? -29.501 9.353 16.511 1.00 31.33 104 ILE A N 1
ATOM 803 C CA . ILE A 1 103 ? -29.290 7.910 16.462 1.00 34.28 104 ILE A CA 1
ATOM 804 C C . ILE A 1 103 ? -28.574 7.505 15.178 1.00 37.67 104 ILE A C 1
ATOM 805 O O . ILE A 1 103 ? -27.772 6.563 15.182 1.00 36.67 104 ILE A O 1
ATOM 810 N N . CYS A 1 104 ? -28.825 8.209 14.070 1.00 37.50 105 CYS A N 1
ATOM 811 C CA . CYS A 1 104 ? -28.185 7.846 12.809 1.00 34.22 105 CYS A CA 1
ATOM 812 C C . CYS A 1 104 ? -26.681 8.087 12.859 1.00 36.89 105 CYS A C 1
ATOM 813 O O . CYS A 1 104 ? -25.904 7.296 12.313 1.00 41.07 105 CYS A O 1
ATOM 816 N N . LEU A 1 105 ? -26.251 9.171 13.508 1.00 37.47 106 LEU A N 1
ATOM 817 C CA . LEU A 1 105 ? -24.821 9.437 13.621 1.00 37.94 106 LEU A CA 1
ATOM 818 C C . LEU A 1 105 ? -24.144 8.431 14.543 1.00 40.84 106 LEU A C 1
ATOM 819 O O . LEU A 1 105 ? -23.014 8.002 14.281 1.00 50.80 106 LEU A O 1
ATOM 824 N N . LEU A 1 106 ? -24.821 8.039 15.625 1.00 34.17 107 LEU A N 1
ATOM 825 C CA . LEU A 1 106 ? -24.242 7.066 16.545 1.00 40.25 107 LEU A CA 1
ATOM 826 C C . LEU A 1 106 ? -24.162 5.683 15.910 1.00 44.84 107 LEU A C 1
ATOM 827 O O . LEU A 1 106 ? -23.168 4.970 16.089 1.00 44.73 107 LEU A O 1
ATOM 832 N N . LEU A 1 107 ? -25.198 5.286 15.165 1.00 34.57 108 LEU A N 1
ATOM 833 C CA . LEU A 1 107 ? -25.153 4.005 14.468 1.00 38.45 108 LEU A CA 1
ATOM 834 C C . LEU A 1 107 ? -24.074 4.003 13.393 1.00 39.97 108 LEU A C 1
ATOM 835 O O . LEU A 1 107 ? -23.356 3.010 13.226 1.00 37.61 108 LEU A O 1
ATOM 840 N N . ALA A 1 108 ? -23.943 5.109 12.655 1.00 39.01 109 ALA A N 1
ATOM 841 C CA . ALA A 1 108 ? -22.931 5.185 11.605 1.00 39.78 109 ALA A CA 1
ATOM 842 C C . ALA A 1 108 ? -21.526 5.073 12.182 1.00 48.09 109 ALA A C 1
ATOM 843 O O . ALA A 1 108 ? -20.673 4.371 11.625 1.00 46.02 109 ALA A O 1
ATOM 845 N N . TYR A 1 109 ? -21.264 5.759 13.298 1.00 42.61 110 TYR A N 1
ATOM 846 C CA . TYR A 1 109 ? -19.962 5.641 13.947 1.00 43.49 110 TYR A CA 1
ATOM 847 C C . TYR A 1 109 ? -19.733 4.236 14.488 1.00 44.49 110 TYR A C 1
ATOM 848 O O . TYR A 1 109 ? -18.590 3.766 14.527 1.00 43.85 110 TYR A O 1
ATOM 857 N N . LYS A 1 110 ? -20.799 3.556 14.915 1.00 43.91 111 LYS A N 1
ATOM 858 C CA . LYS A 1 110 ? -20.663 2.172 15.355 1.00 41.51 111 LYS A CA 1
ATOM 859 C C . LYS A 1 110 ? -20.268 1.263 14.199 1.00 50.40 111 LYS A C 1
ATOM 860 O O . LYS A 1 110 ? -19.499 0.313 14.382 1.00 50.68 111 LYS A O 1
ATOM 866 N N . ILE A 1 111 ? -20.781 1.541 13.000 1.00 50.63 112 ILE A N 1
ATOM 867 C CA . ILE A 1 111 ? -20.414 0.750 11.832 1.00 42.77 112 ILE A CA 1
ATOM 868 C C . ILE A 1 111 ? -19.027 1.136 11.336 1.00 46.36 112 ILE A C 1
ATOM 869 O O . ILE A 1 111 ? -18.227 0.272 10.961 1.00 45.07 112 ILE A O 1
ATOM 874 N N . LYS A 1 112 ? -18.718 2.436 11.333 1.00 46.12 113 LYS A N 1
ATOM 875 C CA . LYS A 1 112 ? -17.415 2.888 10.857 1.00 47.24 113 LYS A CA 1
ATOM 876 C C . LYS A 1 112 ? -16.289 2.438 11.780 1.00 52.42 113 LYS A C 1
ATOM 877 O O . LYS A 1 112 ? -15.184 2.146 11.310 1.00 65.02 113 LYS A O 1
ATOM 883 N N . TYR A 1 113 ? -16.547 2.372 13.086 1.00 52.34 114 TYR A N 1
ATOM 884 C CA . TYR A 1 113 ? -15.544 1.971 14.074 1.00 54.13 114 TYR A CA 1
ATOM 885 C C . TYR A 1 113 ? -16.181 0.993 15.049 1.00 57.59 114 TYR A C 1
ATOM 886 O O . TYR A 1 113 ? -16.601 1.369 16.150 1.00 59.92 114 TYR A O 1
ATOM 895 N N . PRO A 1 114 ? -16.267 -0.288 14.674 1.00 58.88 115 PRO A N 1
ATOM 896 C CA . PRO A 1 114 ? -16.932 -1.269 15.546 1.00 60.44 115 PRO A CA 1
ATOM 897 C C . PRO A 1 114 ? -16.141 -1.633 16.794 1.00 60.28 115 PRO A C 1
ATOM 898 O O . PRO A 1 114 ? -16.710 -2.268 17.692 1.00 61.95 115 PRO A O 1
ATOM 902 N N . GLU A 1 115 ? -14.865 -1.262 16.887 1.00 63.66 116 GLU A N 1
ATOM 903 C CA . GLU A 1 115 ? -14.045 -1.599 18.042 1.00 59.65 116 GLU A CA 1
ATOM 904 C C . GLU A 1 115 ? -13.584 -0.387 18.839 1.00 65.62 116 GLU A C 1
ATOM 905 O O . GLU A 1 115 ? -12.799 -0.549 19.780 1.00 74.19 116 GLU A O 1
ATOM 911 N N . ASN A 1 116 ? -14.041 0.820 18.498 1.00 62.68 117 ASN A N 1
ATOM 912 C CA . ASN A 1 116 ? -13.683 2.020 19.245 1.00 61.09 117 ASN A CA 1
ATOM 913 C C . ASN A 1 116 ? -14.891 2.903 19.533 1.00 58.20 117 ASN A C 1
ATOM 914 O O . ASN A 1 116 ? -14.724 4.011 20.054 1.00 56.50 117 ASN A O 1
ATOM 919 N N . PHE A 1 117 ? -16.096 2.441 19.208 1.00 56.23 118 PHE A N 1
ATOM 920 C CA . PHE A 1 117 ? -17.326 3.185 19.437 1.00 50.42 118 PHE A CA 1
ATOM 921 C C . PHE A 1 117 ? -18.369 2.196 19.927 1.00 48.50 118 PHE A C 1
ATOM 922 O O . PHE A 1 117 ? -18.585 1.162 19.290 1.00 56.33 118 PHE A O 1
ATOM 930 N N . PHE A 1 118 ? -19.000 2.497 21.059 1.00 47.23 119 PHE A N 1
ATOM 931 C CA . PHE A 1 118 ? -19.914 1.549 21.680 1.00 51.64 119 PHE A CA 1
ATOM 932 C C . PHE A 1 118 ? -21.149 2.268 22.197 1.00 46.39 119 PHE A C 1
ATOM 933 O O . PHE A 1 118 ? -21.068 3.402 22.676 1.00 48.42 119 PHE A O 1
ATOM 941 N N . LEU A 1 119 ? -22.292 1.592 22.096 1.00 43.73 120 LEU A N 1
ATOM 942 C CA . LEU A 1 119 ? -23.582 2.141 22.490 1.00 39.60 120 LEU A CA 1
ATOM 943 C C . LEU A 1 119 ? -24.298 1.136 23.378 1.00 44.58 120 LEU A C 1
ATOM 944 O O . LEU A 1 119 ? -24.480 -0.021 22.987 1.00 47.17 120 LEU A O 1
ATOM 949 N N . LEU A 1 120 ? -24.702 1.575 24.565 1.00 37.24 121 LEU A N 1
ATOM 950 C CA . LEU A 1 120 ? -25.481 0.749 25.476 1.00 43.83 121 LEU A CA 1
ATOM 951 C C . LEU A 1 120 ? -26.963 1.083 25.357 1.00 38.75 121 LEU A C 1
ATOM 952 O O . LEU A 1 120 ? -27.351 2.130 24.833 1.00 38.22 121 LEU A O 1
ATOM 957 N N . ARG A 1 121 ? -27.793 0.172 25.858 1.00 44.64 122 ARG A N 1
ATOM 958 C CA . ARG A 1 121 ? -29.239 0.301 25.746 1.00 42.39 122 ARG A CA 1
ATOM 959 C C . ARG A 1 121 ? -29.802 1.040 26.952 1.00 43.46 122 ARG A C 1
ATOM 960 O O . ARG A 1 121 ? -29.563 0.648 28.099 1.00 47.77 122 ARG A O 1
ATOM 968 N N . GLY A 1 122 ? -30.548 2.113 26.687 1.00 48.15 123 GLY A N 1
ATOM 969 C CA . GLY A 1 122 ? -31.287 2.809 27.714 1.00 39.86 123 GLY A CA 1
ATOM 970 C C . GLY A 1 122 ? -32.759 2.424 27.689 1.00 44.00 123 GLY A C 1
ATOM 971 O O . GLY A 1 122 ? -33.242 1.760 26.776 1.00 42.86 123 GLY A O 1
ATOM 972 N N . ASN A 1 123 ? -33.476 2.864 28.726 1.00 29.57 124 ASN A N 1
ATOM 973 C CA . ASN A 1 123 ? -34.890 2.526 28.830 1.00 37.56 124 ASN A CA 1
ATOM 974 C C . ASN A 1 123 ? -35.729 3.189 27.745 1.00 41.07 124 ASN A C 1
ATOM 975 O O . ASN A 1 123 ? -36.874 2.780 27.529 1.00 45.54 124 ASN A O 1
ATOM 980 N N . HIS A 1 124 ? -35.193 4.199 27.061 1.00 39.44 125 HIS A N 1
ATOM 981 C CA . HIS A 1 124 ? -35.890 4.816 25.942 1.00 44.49 125 HIS A CA 1
ATOM 982 C C . HIS A 1 124 ? -35.597 4.138 24.610 1.00 41.14 125 HIS A C 1
ATOM 983 O O . HIS A 1 124 ? -36.289 4.419 23.624 1.00 44.38 125 HIS A O 1
ATOM 990 N N . GLU A 1 125 ? -34.600 3.253 24.554 1.00 36.15 126 GLU A N 1
ATOM 991 C CA . GLU A 1 125 ? -34.395 2.389 23.393 1.00 42.94 126 GLU A CA 1
ATOM 992 C C . GLU A 1 125 ? -35.318 1.171 23.493 1.00 42.39 126 GLU A C 1
ATOM 993 O O . GLU A 1 125 ? -34.902 0.014 23.440 1.00 44.53 126 GLU A O 1
ATOM 999 N N . CYS A 1 126 ? -36.607 1.470 23.645 1.00 41.62 127 CYS A N 1
ATOM 1000 C CA . CYS A 1 126 ? -37.638 0.466 23.866 1.00 39.63 127 CYS A CA 1
ATOM 1001 C C . CYS A 1 126 ? -38.921 0.954 23.213 1.00 40.06 127 CYS A C 1
ATOM 1002 O O . CYS A 1 126 ? -39.316 2.107 23.412 1.00 35.12 127 CYS A O 1
ATOM 1005 N N . ALA A 1 127 ? -39.564 0.076 22.438 1.00 42.69 128 ALA A N 1
ATOM 1006 C CA . ALA A 1 127 ? -40.731 0.486 21.662 1.00 45.60 128 ALA A CA 1
ATOM 1007 C C . ALA A 1 127 ? -41.895 0.906 22.551 1.00 39.44 128 ALA A C 1
ATOM 1008 O O . ALA A 1 127 ? -42.692 1.763 22.153 1.00 40.78 128 ALA A O 1
ATOM 1010 N N . SER A 1 128 ? -42.013 0.324 23.746 1.00 40.74 129 SER A N 1
ATOM 1011 C CA . SER A 1 128 ? -43.092 0.720 24.646 1.00 46.60 129 SER A CA 1
ATOM 1012 C C . SER A 1 128 ? -42.915 2.148 25.146 1.00 45.06 129 SER A C 1
ATOM 1013 O O . SER A 1 128 ? -43.900 2.803 25.504 1.00 48.47 129 SER A O 1
ATOM 1016 N N . ILE A 1 129 ? -41.684 2.647 25.172 1.00 45.28 130 ILE A N 1
ATOM 1017 C CA . ILE A 1 129 ? -41.387 3.978 25.690 1.00 37.98 130 ILE A CA 1
ATOM 1018 C C . ILE A 1 129 ? -41.285 5.009 24.573 1.00 45.45 130 ILE A C 1
ATOM 1019 O O . ILE A 1 129 ? -41.956 6.041 24.612 1.00 37.83 130 ILE A O 1
ATOM 1024 N N . ASN A 1 130 ? -40.450 4.751 23.562 1.00 37.09 131 ASN A N 1
ATOM 1025 C CA . ASN A 1 130 ? -40.226 5.759 22.531 1.00 33.72 131 ASN A CA 1
ATOM 1026 C C . ASN A 1 130 ? -41.418 5.934 21.599 1.00 39.57 131 ASN A C 1
ATOM 1027 O O . ASN A 1 130 ? -41.423 6.881 20.804 1.00 36.19 131 ASN A O 1
ATOM 1032 N N . ARG A 1 131 ? -42.419 5.053 21.670 1.00 38.31 132 ARG A N 1
ATOM 1033 C CA . ARG A 1 131 ? -43.653 5.294 20.932 1.00 36.80 132 ARG A CA 1
ATOM 1034 C C . ARG A 1 131 ? -44.398 6.501 21.482 1.00 38.46 132 ARG A C 1
ATOM 1035 O O . ARG A 1 131 ? -45.089 7.201 20.733 1.00 38.86 132 ARG A O 1
ATOM 1043 N N . ILE A 1 132 ? -44.251 6.770 22.775 1.00 39.76 133 ILE A N 1
ATOM 1044 C CA 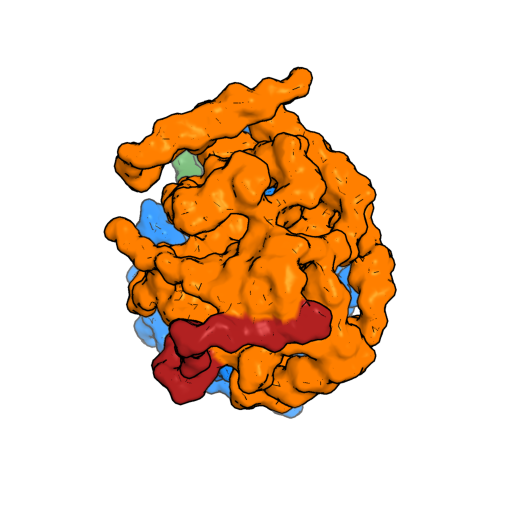. ILE A 1 132 ? -45.004 7.814 23.452 1.00 34.40 133 ILE A CA 1
ATOM 1045 C C . ILE A 1 132 ? -44.210 9.111 23.553 1.00 35.54 133 ILE A C 1
ATOM 1046 O O . ILE A 1 132 ? -44.764 10.195 23.368 1.00 37.14 133 ILE A O 1
ATOM 1051 N N . TYR A 1 133 ? -42.908 9.020 23.826 1.00 36.96 134 TYR A N 1
ATOM 1052 C CA . TYR A 1 133 ? -42.119 10.173 24.236 1.00 37.42 134 TYR A CA 1
ATOM 1053 C C . TYR A 1 133 ? -41.419 10.882 23.078 1.00 35.60 134 TYR A C 1
ATOM 1054 O O . TYR A 1 133 ? -40.505 11.678 23.322 1.00 43.87 134 TYR A O 1
ATOM 1063 N N . GLY A 1 134 ? -41.818 10.625 21.834 1.00 37.50 135 GLY A N 1
ATOM 1064 C CA . GLY A 1 134 ? -41.351 11.471 20.751 1.00 27.37 135 GLY A CA 1
ATOM 1065 C C . GLY A 1 134 ? -40.730 10.805 19.539 1.00 38.74 135 GLY A C 1
ATOM 1066 O O . GLY A 1 134 ? -40.902 11.292 18.418 1.00 38.93 135 GLY A O 1
ATOM 1067 N N . PHE A 1 135 ? -39.998 9.704 19.735 1.00 32.61 136 PHE A N 1
ATOM 1068 C CA . PHE A 1 135 ? -39.250 9.123 18.624 1.00 36.71 136 PHE A CA 1
ATOM 1069 C C . PHE A 1 135 ? -40.178 8.573 17.547 1.00 43.48 136 PHE A C 1
ATOM 1070 O O . PHE A 1 135 ? -39.896 8.711 16.351 1.00 34.86 136 PHE A O 1
ATOM 1078 N N . TYR A 1 136 ? -41.287 7.946 17.947 1.00 36.35 137 TYR A N 1
ATOM 1079 C CA . TYR A 1 136 ? -42.227 7.416 16.965 1.00 40.54 137 TYR A CA 1
ATOM 1080 C C . TYR A 1 136 ? -42.888 8.536 16.171 1.00 45.87 137 TYR A C 1
ATOM 1081 O O . TYR A 1 136 ? -43.047 8.428 14.949 1.00 41.72 137 TYR A O 1
ATOM 1090 N N . ASP A 1 137 ? -43.283 9.618 16.848 1.00 44.54 138 ASP A N 1
ATOM 1091 C CA . ASP A 1 137 ? -43.847 10.765 16.144 1.00 43.41 138 ASP A CA 1
ATOM 1092 C C . ASP A 1 137 ? -42.844 11.376 15.176 1.00 40.18 138 ASP A C 1
ATOM 1093 O O . ASP A 1 137 ? -43.230 11.860 14.106 1.00 44.76 138 ASP A O 1
ATOM 1098 N N . GLU A 1 138 ? -41.558 11.355 15.528 1.00 36.74 139 GLU A N 1
ATOM 1099 C CA . GLU A 1 138 ? -40.539 11.892 14.633 1.00 40.12 139 GLU A CA 1
ATOM 1100 C C . GLU A 1 138 ? -40.344 10.990 13.419 1.00 41.11 139 GLU A C 1
ATOM 1101 O O . GLU A 1 138 ? -40.121 11.480 12.306 1.00 43.14 139 GLU A O 1
ATOM 1107 N N . CYS A 1 139 ? -40.422 9.671 13.614 1.00 33.40 140 CYS A N 1
ATOM 1108 C CA . CYS A 1 139 ? -40.324 8.749 12.487 1.00 40.84 140 CYS A CA 1
ATOM 1109 C C . CYS A 1 139 ? -41.547 8.851 11.583 1.00 42.94 140 CYS A C 1
ATOM 1110 O O . CYS A 1 139 ? -41.418 8.858 10.353 1.00 40.76 140 CYS A O 1
ATOM 1113 N N . LYS A 1 140 ? -42.740 8.929 12.177 1.00 43.18 141 LYS A N 1
ATOM 1114 C CA . LYS A 1 140 ? -43.965 9.001 11.386 1.00 39.53 141 LYS A CA 1
ATOM 1115 C C . LYS A 1 140 ? -44.024 10.287 10.572 1.00 42.35 141 LYS A C 1
ATOM 1116 O O . LYS A 1 140 ? -44.492 10.287 9.427 1.00 50.99 141 LYS A O 1
ATOM 1122 N N . ARG A 1 141 ? -43.548 11.394 11.145 1.00 44.04 142 ARG A N 1
ATOM 1123 C CA . ARG A 1 141 ? -43.629 12.680 10.462 1.00 45.09 142 ARG A CA 1
ATOM 1124 C C . ARG A 1 141 ? -42.632 12.762 9.312 1.00 43.24 142 ARG A C 1
ATOM 1125 O O . ARG A 1 141 ? -42.975 13.199 8.207 1.00 39.79 142 ARG A O 1
ATOM 1133 N N . ARG A 1 142 ? -41.390 12.349 9.554 1.00 32.44 143 ARG A N 1
ATOM 1134 C CA . ARG A 1 142 ? -40.326 12.500 8.571 1.00 39.06 143 ARG A CA 1
ATOM 1135 C C . ARG A 1 142 ? -40.141 11.275 7.686 1.00 37.95 143 ARG A C 1
ATOM 1136 O O . ARG A 1 142 ? -39.475 11.375 6.649 1.00 34.03 143 ARG A O 1
ATOM 1144 N N . TYR A 1 143 ? -40.705 10.128 8.061 1.00 36.70 144 TYR A N 1
ATOM 1145 C CA . TYR A 1 143 ? -40.581 8.925 7.247 1.00 32.97 144 TYR A CA 1
ATOM 1146 C C . TYR A 1 143 ? -41.878 8.124 7.274 1.00 37.81 144 TYR A C 1
ATOM 1147 O O . TYR A 1 143 ? -42.888 8.562 6.715 1.00 34.76 144 TYR A O 1
ATOM 1156 N N . ASN A 1 144 ? -41.869 6.957 7.912 1.00 35.71 145 ASN A N 1
ATOM 1157 C CA . ASN A 1 144 ? -43.071 6.136 7.983 1.00 37.49 145 ASN A CA 1
ATOM 1158 C C . ASN A 1 144 ? -42.985 5.218 9.194 1.00 31.65 145 ASN A C 1
ATOM 1159 O O . ASN A 1 144 ? -41.947 5.116 9.854 1.00 37.82 145 ASN A O 1
ATOM 1164 N N . ILE A 1 145 ? -44.106 4.548 9.475 1.00 37.19 146 ILE A N 1
ATOM 1165 C CA . ILE A 1 145 ? -44.185 3.636 10.613 1.00 33.72 146 ILE A CA 1
ATOM 1166 C C . ILE A 1 145 ? -43.251 2.451 10.424 1.00 41.12 146 ILE A C 1
ATOM 1167 O O . ILE A 1 145 ? -42.705 1.917 11.398 1.00 36.29 146 ILE A O 1
ATOM 1172 N N . LYS A 1 146 ? -43.045 2.024 9.175 1.00 44.06 147 LYS A N 1
ATOM 1173 C CA . LYS A 1 146 ? -42.229 0.843 8.918 1.00 39.26 147 LYS A CA 1
ATOM 1174 C C . LYS A 1 146 ? -40.781 1.068 9.338 1.00 38.16 147 LYS A C 1
ATOM 1175 O O . LYS A 1 146 ? -40.119 0.145 9.828 1.00 42.14 147 LYS A O 1
ATOM 1181 N N . LEU A 1 147 ? -40.273 2.290 9.161 1.00 35.93 148 LEU A N 1
ATOM 1182 C CA . LEU A 1 147 ? -38.912 2.590 9.591 1.00 37.05 148 LEU A CA 1
ATOM 1183 C C . LEU A 1 147 ? -38.790 2.576 11.110 1.00 48.28 148 LEU A C 1
ATOM 1184 O O . LEU A 1 147 ? -37.731 2.221 11.641 1.00 37.98 148 LEU A O 1
ATOM 1189 N N . TRP A 1 148 ? -39.854 2.955 11.821 1.00 36.82 149 TRP A N 1
ATOM 1190 C CA . TRP A 1 148 ? -39.820 2.908 13.279 1.00 38.67 149 TRP A CA 1
ATOM 1191 C C . TRP A 1 148 ? -39.718 1.473 13.780 1.00 41.71 149 TRP A C 1
ATOM 1192 O O . TRP A 1 148 ? -38.986 1.194 14.738 1.00 33.00 149 TRP A O 1
ATOM 1203 N N . LYS A 1 149 ? -40.445 0.549 13.146 1.00 43.46 150 LYS A N 1
ATOM 1204 C CA . LYS A 1 149 ? -40.321 -0.861 13.499 1.00 39.44 150 LYS A CA 1
ATOM 1205 C C . LYS A 1 149 ? -38.912 -1.376 13.240 1.00 39.27 150 LYS A C 1
ATOM 1206 O O . LYS A 1 149 ? -38.419 -2.239 13.976 1.00 48.83 150 LYS A O 1
ATOM 1212 N N . THR A 1 150 ? -38.249 -0.858 12.202 1.00 39.22 151 THR A N 1
ATOM 1213 C CA . THR A 1 150 ? -36.869 -1.248 11.932 1.00 38.16 151 THR A CA 1
ATOM 1214 C C . THR A 1 150 ? -35.937 -0.777 13.042 1.00 39.75 151 THR A C 1
ATOM 1215 O O . THR A 1 150 ? -35.023 -1.507 13.445 1.00 42.45 151 THR A O 1
ATOM 1219 N N . PHE A 1 151 ? -36.153 0.440 13.552 1.00 43.14 152 PHE A N 1
ATOM 1220 C CA . PHE A 1 151 ? -35.362 0.921 14.680 1.00 39.61 152 PHE A CA 1
ATOM 1221 C C . PHE A 1 151 ? -35.567 0.046 15.910 1.00 36.94 152 PHE A C 1
ATOM 1222 O O . PHE A 1 151 ? -34.623 -0.204 16.668 1.00 39.83 152 PHE A O 1
ATOM 1230 N N . THR A 1 152 ? -36.798 -0.423 16.127 1.00 36.60 153 THR A N 1
ATOM 1231 C CA . THR A 1 152 ? -37.077 -1.286 17.270 1.00 32.82 153 THR A CA 1
ATOM 1232 C C . THR A 1 152 ? -36.302 -2.594 17.170 1.00 42.16 153 THR A C 1
ATOM 1233 O O . THR A 1 152 ? -35.704 -3.052 18.151 1.00 44.54 153 THR A O 1
ATOM 1237 N N . ASP A 1 153 ? -36.305 -3.211 15.985 1.00 42.58 154 ASP A N 1
ATOM 1238 C CA . ASP A 1 153 ? -35.543 -4.438 15.788 1.00 47.90 154 ASP A CA 1
ATOM 1239 C C . ASP A 1 153 ? -34.058 -4.215 16.040 1.00 46.40 154 ASP A C 1
ATOM 1240 O O . ASP A 1 153 ? -33.363 -5.124 16.508 1.00 46.47 154 ASP A O 1
ATOM 1245 N N . CYS A 1 154 ? -33.555 -3.016 15.741 1.00 44.77 155 CYS A N 1
ATOM 1246 C CA . CYS A 1 154 ? -32.157 -2.710 16.021 1.00 40.27 155 CYS A CA 1
ATOM 1247 C C . CYS A 1 154 ? -31.939 -2.452 17.508 1.00 44.47 155 CYS A C 1
ATOM 1248 O O . CYS A 1 154 ? -30.916 -2.857 18.072 1.00 43.12 155 CYS A O 1
ATOM 1251 N N . PHE A 1 155 ? -32.892 -1.779 18.159 1.00 46.29 156 PHE A N 1
ATOM 1252 C CA . PHE A 1 155 ? -32.749 -1.480 19.581 1.00 43.43 156 PHE A CA 1
ATOM 1253 C C . PHE A 1 155 ? -32.770 -2.741 20.434 1.00 40.88 156 PHE A C 1
ATOM 1254 O O . PHE A 1 155 ? -32.118 -2.788 21.484 1.00 45.73 156 PHE A O 1
ATOM 1262 N N . ASN A 1 156 ? -33.501 -3.771 20.004 1.00 37.94 157 ASN A N 1
ATOM 1263 C CA . ASN A 1 156 ? -33.612 -4.995 20.789 1.00 45.78 157 ASN A CA 1
ATOM 1264 C C . ASN A 1 156 ? -32.314 -5.791 20.836 1.00 45.73 157 ASN A C 1
ATOM 1265 O O . ASN A 1 156 ? -32.245 -6.781 21.571 1.00 49.49 157 ASN A O 1
ATOM 1270 N N . CYS A 1 157 ? -31.290 -5.386 20.086 1.00 43.45 158 CYS A N 1
ATOM 1271 C CA . CYS A 1 157 ? -30.011 -6.084 20.058 1.00 44.11 158 CYS A CA 1
ATOM 1272 C C . CYS A 1 157 ? -28.88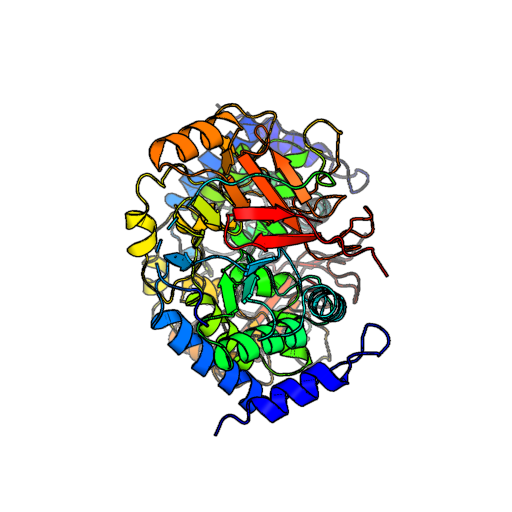5 -5.271 20.687 1.00 43.06 158 CYS A C 1
ATOM 1273 O O . CYS A 1 157 ? -27.729 -5.705 20.657 1.00 49.70 158 CYS A O 1
ATOM 1276 N N . LEU A 1 158 ? -29.192 -4.105 21.247 1.00 37.09 159 LEU A N 1
ATOM 1277 C CA . LEU A 1 158 ? -28.169 -3.298 21.894 1.00 47.81 159 LEU A CA 1
ATOM 1278 C C . LEU A 1 158 ? -27.620 -4.026 23.119 1.00 49.27 159 LEU A C 1
ATOM 1279 O O . LEU A 1 158 ? -28.366 -4.718 23.818 1.00 43.87 159 LEU A O 1
ATOM 1284 N N . PRO A 1 159 ? -26.322 -3.905 23.395 1.00 45.05 160 PRO A N 1
ATOM 1285 C CA . PRO A 1 159 ? -25.778 -4.480 24.629 1.00 41.08 160 PRO A CA 1
ATOM 1286 C C . PRO A 1 159 ? -26.346 -3.772 25.851 1.00 46.21 160 PRO A C 1
ATOM 1287 O O . PRO A 1 159 ? -26.846 -2.647 25.778 1.00 45.18 160 PRO A O 1
ATOM 1291 N N . ILE A 1 160 ? -26.263 -4.450 26.991 1.00 50.18 161 ILE A N 1
ATOM 1292 C CA . ILE A 1 160 ? -26.938 -4.006 28.202 1.00 48.08 161 ILE A CA 1
ATOM 1293 C C . ILE A 1 160 ? -25.973 -3.357 29.186 1.00 46.17 161 ILE A C 1
ATOM 1294 O O . ILE A 1 160 ? -26.318 -2.368 29.833 1.00 53.19 161 ILE A O 1
ATOM 1299 N N . ALA A 1 161 ? -24.759 -3.888 29.306 1.00 48.81 162 ALA A N 1
ATOM 1300 C CA . ALA A 1 161 ? -23.803 -3.358 30.264 1.00 53.27 162 ALA A CA 1
ATOM 1301 C C . ALA A 1 161 ? -22.399 -3.456 29.688 1.00 47.20 162 ALA A C 1
ATOM 1302 O O . ALA A 1 161 ? -22.149 -4.185 28.725 1.00 54.33 162 ALA A O 1
ATOM 1304 N N . ALA A 1 162 ? -21.483 -2.706 30.296 1.00 44.10 163 ALA A N 1
ATOM 1305 C CA . ALA A 1 162 ? -20.087 -2.692 29.889 1.00 52.88 163 ALA A CA 1
ATOM 1306 C C . ALA A 1 162 ? -19.205 -2.599 31.124 1.00 58.04 163 ALA A C 1
ATOM 1307 O O . ALA A 1 162 ? -19.569 -1.969 32.120 1.00 62.23 163 ALA A O 1
ATOM 1309 N N . ILE A 1 163 ? -18.040 -3.240 31.050 1.00 56.29 164 ILE A N 1
ATOM 1310 C CA . ILE A 1 163 ? -17.052 -3.213 32.122 1.00 56.66 164 ILE A CA 1
ATOM 1311 C C . ILE A 1 163 ? -15.731 -2.746 31.527 1.00 57.29 164 ILE A C 1
ATOM 1312 O O . ILE A 1 163 ? -15.227 -3.353 30.575 1.00 59.75 164 ILE A O 1
ATOM 1317 N N . VAL A 1 164 ? -15.174 -1.676 32.085 1.00 53.94 165 VAL A N 1
ATOM 1318 C CA . VAL A 1 164 ? -13.956 -1.058 31.574 1.00 62.07 165 VAL A CA 1
ATOM 1319 C C . VAL A 1 164 ? -12.792 -1.515 32.443 1.00 68.01 165 VAL A C 1
ATOM 1320 O O . VAL A 1 164 ? -12.715 -1.165 33.626 1.00 67.13 165 VAL A O 1
ATOM 1324 N N . ASP A 1 165 ? -11.884 -2.298 31.853 1.00 75.67 166 ASP A N 1
ATOM 1325 C CA . ASP A 1 165 ? -10.655 -2.738 32.519 1.00 74.04 166 ASP A CA 1
ATOM 1326 C C . ASP A 1 165 ? -10.952 -3.486 33.818 1.00 69.43 166 ASP A C 1
ATOM 1327 O O . ASP A 1 165 ? -10.214 -3.375 34.800 1.00 64.64 166 ASP A O 1
ATOM 1332 N N . GLU A 1 166 ? -12.046 -4.248 33.823 1.00 73.72 167 GLU A N 1
ATOM 1333 C CA . GLU A 1 166 ? -12.467 -5.060 34.965 1.00 64.34 167 GLU A CA 1
ATOM 1334 C C . GLU A 1 166 ? -12.659 -4.237 36.236 1.00 63.19 167 GLU A C 1
ATOM 1335 O O . GLU A 1 166 ? -12.682 -4.794 37.338 1.00 72.07 167 GLU A O 1
ATOM 1341 N N . LYS A 1 167 ? -12.812 -2.917 36.112 1.00 62.26 168 LYS A N 1
ATOM 1342 C CA . LYS A 1 167 ? -12.867 -2.041 37.276 1.00 64.60 168 LYS A CA 1
ATOM 1343 C C . LYS A 1 167 ? -14.000 -1.024 37.261 1.00 64.70 168 LYS A C 1
ATOM 1344 O O . LYS A 1 167 ? -14.348 -0.515 38.333 1.00 65.37 168 LYS A O 1
ATOM 1350 N N . ILE A 1 168 ? -14.582 -0.706 36.108 1.00 62.54 169 ILE A N 1
ATOM 1351 C CA . ILE A 1 168 ? -15.662 0.272 36.013 1.00 52.87 169 ILE A CA 1
ATOM 1352 C C . ILE A 1 168 ? -16.861 -0.414 35.374 1.00 53.14 169 ILE A C 1
ATOM 1353 O O . ILE A 1 168 ? -16.823 -0.773 34.190 1.00 62.76 169 ILE A O 1
ATOM 1358 N N . PHE A 1 169 ? -17.926 -0.591 36.153 1.00 51.12 170 PHE A N 1
ATOM 1359 C CA . PHE A 1 169 ? -19.163 -1.184 35.663 1.00 52.90 170 PHE A CA 1
ATOM 1360 C C . PHE A 1 169 ? -20.057 -0.089 35.093 1.00 52.95 170 PHE A C 1
ATOM 1361 O O . PHE A 1 169 ? -20.232 0.964 35.715 1.00 53.68 170 PHE A O 1
ATOM 1369 N N . CYS A 1 170 ? -20.620 -0.339 33.912 1.00 47.81 171 CYS A N 1
ATOM 1370 C CA . CYS A 1 170 ? -21.394 0.664 33.193 1.00 46.80 171 CYS A CA 1
ATOM 1371 C C . CYS A 1 170 ? -22.729 0.085 32.753 1.00 49.30 171 CYS A C 1
ATOM 1372 O O . CYS A 1 170 ? -22.775 -0.988 32.142 1.00 47.15 171 CYS A O 1
ATOM 1375 N N . CYS A 1 171 ? -23.805 0.800 33.064 1.00 46.20 172 CYS A N 1
ATOM 1376 C CA . CYS A 1 171 ? -25.142 0.477 32.586 1.00 46.43 172 CYS A CA 1
ATOM 1377 C C . CYS A 1 171 ? -25.956 1.762 32.602 1.00 37.44 172 CYS A C 1
ATOM 1378 O O . CYS A 1 171 ? -25.522 2.783 33.139 1.00 42.22 172 CYS A O 1
ATOM 1381 N N . HIS A 1 172 ? -27.144 1.707 32.001 1.00 47.01 173 HIS A N 1
ATOM 1382 C CA . HIS A 1 172 ? -27.975 2.905 31.931 1.00 46.24 173 HIS A CA 1
ATOM 1383 C C . HIS A 1 172 ? -28.608 3.215 33.282 1.00 42.57 173 HIS A C 1
ATOM 1384 O O . HIS A 1 172 ? -28.389 4.290 33.853 1.00 40.20 173 HIS A O 1
ATOM 1391 N N . GLY A 1 173 ? -29.407 2.289 33.803 1.00 39.87 174 GLY A N 1
ATOM 1392 C CA . GLY A 1 173 ? -30.092 2.507 35.060 1.00 43.76 174 GLY A CA 1
ATOM 1393 C C . GLY A 1 173 ? -29.206 2.304 36.270 1.00 48.43 174 GLY A C 1
ATOM 1394 O O . GLY A 1 173 ? -28.646 3.264 36.808 1.00 42.38 174 GLY A O 1
ATOM 1395 N N . GLY A 1 174 ? -29.072 1.055 36.709 1.00 43.82 175 GLY A N 1
ATOM 1396 C CA . GLY A 1 174 ? -28.256 0.748 37.865 1.00 39.80 175 GLY A CA 1
ATOM 1397 C C . GLY A 1 174 ? -28.275 -0.717 38.249 1.00 47.62 175 GLY A C 1
ATOM 1398 O O . GLY A 1 174 ? -28.433 -1.592 37.391 1.00 44.45 175 GLY A O 1
ATOM 1399 N N . LEU A 1 175 ? -28.126 -0.995 39.541 1.00 48.38 176 LEU A N 1
ATOM 1400 C CA . LEU A 1 175 ? -28.015 -2.361 40.025 1.00 47.30 176 LEU A CA 1
ATOM 1401 C C . LEU A 1 175 ? -29.384 -3.037 40.076 1.00 49.82 176 LEU A C 1
ATOM 1402 O O . LEU A 1 175 ? -30.432 -2.407 39.910 1.00 55.13 176 LEU A O 1
ATOM 1407 N N . SER A 1 176 ? -29.359 -4.348 40.316 1.00 55.53 177 SER A N 1
ATOM 1408 C CA . SER A 1 176 ? -30.553 -5.173 40.377 1.00 58.19 177 SER A CA 1
ATOM 1409 C C . SER A 1 176 ? -30.446 -6.136 41.551 1.00 59.40 177 SER A C 1
ATOM 1410 O O . SER A 1 176 ? -29.355 -6.655 41.830 1.00 56.86 177 SER A O 1
ATOM 1413 N N . PR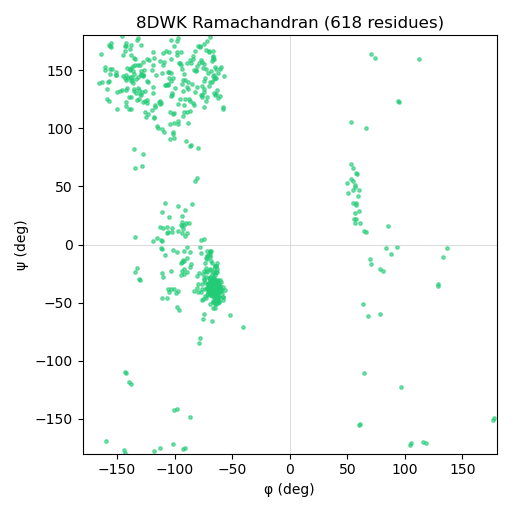O A 1 177 ? -31.552 -6.392 42.257 1.00 58.55 178 PRO A N 1
ATOM 1414 C CA . PRO A 1 177 ? -31.528 -7.416 43.312 1.00 54.01 178 PRO A CA 1
ATOM 1415 C C . PRO A 1 177 ? -31.385 -8.829 42.775 1.00 58.06 178 PRO A C 1
ATOM 1416 O O . PRO A 1 177 ? -31.162 -9.754 43.567 1.00 61.18 178 PRO A O 1
ATOM 1420 N N . ASP A 1 178 ? -31.508 -9.023 41.463 1.00 59.33 179 ASP A N 1
ATOM 1421 C CA . ASP A 1 178 ? -31.328 -10.320 40.829 1.00 59.51 179 ASP A CA 1
ATOM 1422 C C . ASP A 1 178 ? -29.977 -10.446 40.136 1.00 62.74 179 ASP A C 1
ATOM 1423 O O . ASP A 1 178 ? -29.760 -11.408 39.392 1.00 63.28 179 ASP A O 1
ATOM 1428 N N . LEU A 1 179 ? -29.069 -9.498 40.358 1.00 60.11 180 LEU A N 1
ATOM 1429 C CA . LEU A 1 179 ? -27.747 -9.505 39.735 1.00 58.32 180 LEU A CA 1
ATOM 1430 C C . LEU A 1 179 ? -26.739 -10.012 40.760 1.00 67.85 180 LEU A C 1
ATOM 1431 O O . LEU A 1 179 ? -26.254 -9.251 41.602 1.00 61.02 180 LEU A O 1
ATOM 1436 N N . GLN A 1 180 ? -26.422 -11.304 40.685 1.00 67.70 181 GLN A N 1
ATOM 1437 C CA . GLN A 1 180 ? -25.446 -11.919 41.575 1.00 68.98 181 GLN A CA 1
ATOM 1438 C C . GLN A 1 180 ? -24.114 -12.194 40.891 1.00 70.35 181 GLN A C 1
ATOM 1439 O O . GLN A 1 180 ? -23.059 -11.983 41.496 1.00 67.90 181 GLN A O 1
ATOM 1445 N N . SER A 1 181 ? -24.136 -12.658 39.644 1.00 58.33 182 SER A N 1
ATOM 1446 C CA . SER A 1 181 ? -22.925 -12.891 38.875 1.00 63.91 182 SER A CA 1
ATOM 1447 C C . SER A 1 181 ? -23.045 -12.205 37.523 1.00 71.39 182 SER A C 1
ATOM 1448 O O . SER A 1 181 ? -24.141 -12.075 36.970 1.00 58.71 182 SER A O 1
ATOM 1451 N N . MET A 1 182 ? -21.901 -11.767 36.992 1.00 65.58 183 MET A N 1
ATOM 1452 C CA . MET A 1 182 ? -21.885 -11.166 35.664 1.00 52.59 183 MET A CA 1
ATOM 1453 C C . MET A 1 182 ? -22.297 -12.156 34.584 1.00 57.93 183 MET A C 1
ATOM 1454 O O . MET A 1 182 ? -22.663 -11.736 33.481 1.00 60.66 183 MET A O 1
ATOM 1459 N N . GLU A 1 183 ? -22.248 -13.458 34.878 1.00 67.60 184 GLU A N 1
ATOM 1460 C CA . GLU A 1 183 ? -22.705 -14.456 33.918 1.00 66.18 184 GLU A CA 1
ATOM 1461 C C . GLU A 1 183 ? -24.202 -14.339 33.661 1.00 62.60 184 GLU A C 1
ATOM 1462 O O . GLU A 1 183 ? -24.679 -14.724 32.587 1.00 64.62 184 GLU A O 1
ATOM 1468 N N . GLN A 1 184 ? -24.956 -13.810 34.628 1.00 65.49 185 GLN A N 1
ATOM 1469 C CA . GLN A 1 184 ? -26.391 -13.630 34.433 1.00 61.71 185 GLN A CA 1
ATOM 1470 C C . GLN A 1 184 ? -26.675 -12.638 33.312 1.00 60.53 185 GLN A C 1
ATOM 1471 O O . GLN A 1 184 ? -27.647 -12.797 32.564 1.00 60.30 185 GLN A O 1
ATOM 1477 N N . ILE A 1 185 ? -25.839 -11.607 33.181 1.00 51.04 186 ILE A N 1
ATOM 1478 C CA . ILE A 1 185 ? -26.008 -10.654 32.089 1.00 61.79 186 ILE A CA 1
ATOM 1479 C C . ILE A 1 185 ? -25.616 -11.292 30.763 1.00 61.77 186 ILE A C 1
ATOM 1480 O O . ILE A 1 185 ? -26.312 -11.133 29.753 1.00 65.10 186 ILE A O 1
ATOM 1485 N N . ARG A 1 186 ? -24.504 -12.031 30.747 1.00 59.01 187 ARG A N 1
ATOM 1486 C CA . ARG A 1 186 ? -24.001 -12.613 29.507 1.00 60.10 187 ARG A CA 1
ATOM 1487 C C . ARG A 1 186 ? -24.961 -13.630 28.903 1.00 59.86 187 ARG A C 1
ATOM 1488 O O . ARG A 1 186 ? -24.909 -13.866 27.691 1.00 62.03 187 ARG A O 1
ATOM 1496 N N . ARG A 1 187 ? -25.832 -14.236 29.709 1.00 65.95 188 ARG A N 1
ATOM 1497 C CA . ARG A 1 187 ? -26.749 -15.250 29.204 1.00 65.98 188 ARG A CA 1
ATOM 1498 C C . ARG A 1 187 ? -28.043 -14.673 28.647 1.00 59.67 188 ARG A C 1
ATOM 1499 O O . ARG A 1 187 ? -28.845 -15.429 28.089 1.00 64.43 188 ARG A O 1
ATOM 1507 N N . ILE A 1 188 ? -28.272 -13.366 28.791 1.00 64.26 189 ILE A N 1
ATOM 1508 C CA . ILE A 1 188 ? -29.468 -12.758 28.222 1.00 62.25 189 ILE A CA 1
ATOM 1509 C C . ILE A 1 188 ? -29.408 -12.856 26.705 1.00 58.62 189 ILE A C 1
ATOM 1510 O O . ILE A 1 188 ? -28.408 -12.482 26.079 1.00 58.06 189 ILE A O 1
ATOM 1515 N N . MET A 1 189 ? -30.479 -13.369 26.107 1.00 57.59 190 MET A N 1
ATOM 1516 C CA . MET A 1 189 ? -30.532 -13.591 24.670 1.00 54.23 190 MET A CA 1
ATOM 1517 C C . MET A 1 189 ? -31.112 -12.375 23.957 1.00 55.88 190 MET A C 1
ATOM 1518 O O . MET A 1 189 ? -31.977 -11.672 24.485 1.00 57.14 190 MET A O 1
ATOM 1523 N N . ARG A 1 190 ? -30.623 -12.138 22.745 1.00 57.61 191 ARG A N 1
ATOM 1524 C CA . ARG A 1 190 ? -31.061 -11.043 21.895 1.00 51.40 191 ARG A CA 1
ATOM 1525 C C . ARG A 1 190 ? -31.481 -11.583 20.537 1.00 52.72 191 ARG A C 1
ATOM 1526 O O . ARG A 1 190 ? -30.954 -12.604 20.084 1.00 57.69 191 ARG A O 1
ATOM 1534 N N . PRO A 1 191 ? -32.433 -10.918 19.858 1.00 57.90 192 PRO A N 1
ATOM 1535 C CA . PRO A 1 191 ? -33.133 -9.690 20.257 1.00 59.20 192 PRO A CA 1
ATOM 1536 C C . PRO A 1 191 ? -34.142 -9.909 21.380 1.00 54.32 192 PRO A C 1
ATOM 1537 O O . PRO A 1 191 ? -34.705 -10.997 21.501 1.00 64.08 192 PRO A O 1
ATOM 1541 N N . THR A 1 192 ? -34.363 -8.878 22.192 1.00 49.19 193 THR A N 1
ATOM 1542 C CA . THR A 1 192 ? -35.272 -8.986 23.321 1.00 56.33 193 THR A CA 1
ATOM 1543 C C . THR A 1 192 ? -35.885 -7.626 23.617 1.00 54.18 193 THR A C 1
ATOM 1544 O O . THR A 1 192 ? -35.244 -6.585 23.441 1.00 52.31 193 THR A O 1
ATOM 1548 N N . ASP A 1 193 ? -37.139 -7.649 24.055 1.00 47.52 194 ASP A N 1
ATOM 1549 C CA . ASP A 1 193 ? -37.783 -6.458 24.578 1.00 53.75 194 ASP A CA 1
ATOM 1550 C C . ASP A 1 193 ? -37.342 -6.233 26.024 1.00 53.41 194 ASP A C 1
ATOM 1551 O O . ASP A 1 193 ? -36.687 -7.077 26.640 1.00 59.10 194 ASP A O 1
ATOM 1556 N N . VAL A 1 194 ? -37.697 -5.072 26.566 1.00 48.30 195 VAL A N 1
ATOM 1557 C CA . VAL A 1 194 ? -37.403 -4.734 27.956 1.00 49.63 195 VAL A CA 1
ATOM 1558 C C . VAL A 1 194 ? -38.603 -5.160 28.798 1.00 49.99 195 VAL A C 1
ATOM 1559 O O . VAL A 1 194 ? -39.692 -4.583 28.636 1.00 54.55 195 VAL A O 1
ATOM 1563 N N . PRO A 1 195 ? -38.462 -6.145 29.680 1.00 53.11 196 PRO A N 1
ATOM 1564 C CA . PRO A 1 195 ? -39.602 -6.583 30.492 1.00 50.45 196 PRO A CA 1
ATOM 1565 C C . PRO A 1 195 ? -39.978 -5.531 31.524 1.00 47.27 196 PRO A C 1
ATOM 1566 O O . PRO A 1 195 ? -39.239 -4.584 31.801 1.00 48.74 196 PRO A O 1
ATOM 1570 N N . ASP A 1 196 ? -41.165 -5.714 32.102 1.00 56.08 197 ASP A N 1
ATOM 1571 C CA . ASP A 1 196 ? -41.622 -4.853 33.183 1.00 55.02 197 ASP A CA 1
ATOM 1572 C C . ASP A 1 196 ? -40.966 -5.187 34.515 1.00 47.47 197 ASP A C 1
ATOM 1573 O O . ASP A 1 196 ? -41.152 -4.442 35.484 1.00 56.32 197 ASP A O 1
ATOM 1578 N N . GLN A 1 197 ? -40.203 -6.274 34.583 1.00 49.18 198 GLN A N 1
ATOM 1579 C CA . GLN A 1 197 ? -39.659 -6.761 35.842 1.00 59.50 198 GLN A CA 1
ATOM 1580 C C . GLN A 1 197 ? -38.487 -7.682 35.544 1.00 55.25 198 GLN A C 1
ATOM 1581 O O . GLN A 1 197 ? -38.449 -8.338 34.500 1.00 57.24 198 GLN A O 1
ATOM 1587 N N . GLY A 1 198 ? -37.536 -7.722 36.466 1.00 37.92 199 GLY A N 1
ATOM 1588 C CA . GLY A 1 198 ? -36.409 -8.628 36.375 1.00 35.78 199 GLY A CA 1
ATOM 1589 C C . GLY A 1 198 ? -35.090 -7.896 36.238 1.00 45.15 199 GLY A C 1
ATOM 1590 O O . GLY A 1 198 ? -34.998 -6.673 36.384 1.00 45.60 199 GLY A O 1
ATOM 1591 N N . LEU A 1 199 ? -34.047 -8.678 35.947 1.00 49.28 200 LEU A N 1
ATOM 1592 C CA . LEU A 1 199 ? -32.692 -8.139 35.873 1.00 46.63 200 LEU A CA 1
ATOM 1593 C C . LEU A 1 199 ? -32.555 -7.124 34.745 1.00 49.06 200 LEU A C 1
ATOM 1594 O O . LEU A 1 199 ? -32.052 -6.013 34.952 1.00 49.02 200 LEU A O 1
ATOM 1599 N N . LEU A 1 200 ? -32.984 -7.497 33.536 1.00 48.30 201 LEU A N 1
ATOM 1600 C CA . LEU A 1 200 ? -32.844 -6.606 32.388 1.00 46.37 201 LEU A CA 1
ATOM 1601 C C . LEU A 1 200 ? -33.598 -5.299 32.605 1.00 45.59 201 LEU A C 1
ATOM 1602 O O . LEU A 1 200 ? -33.134 -4.229 32.193 1.00 46.20 201 LEU A O 1
ATOM 1607 N N . CYS A 1 201 ? -34.758 -5.364 33.260 1.00 46.08 202 CYS A N 1
ATOM 1608 C CA . CYS A 1 201 ? -35.521 -4.153 33.539 1.00 41.53 202 CYS A CA 1
ATOM 1609 C C . CYS A 1 201 ? -34.776 -3.239 34.505 1.00 48.96 202 CYS A C 1
ATOM 1610 O O . CYS A 1 201 ? -34.689 -2.026 34.283 1.00 47.03 202 CYS A O 1
ATOM 1613 N N . ASP A 1 202 ? -34.223 -3.807 35.580 1.00 45.76 203 ASP A N 1
ATOM 1614 C CA . ASP A 1 202 ? -33.584 -2.987 36.606 1.00 46.70 203 ASP A CA 1
ATOM 1615 C C . ASP A 1 202 ? -32.314 -2.323 36.086 1.00 50.31 203 ASP A C 1
ATOM 1616 O O . ASP A 1 202 ? -32.003 -1.189 36.466 1.00 51.01 203 ASP A O 1
ATOM 1621 N N . LEU A 1 203 ? -31.566 -3.014 35.222 1.00 46.04 204 LEU A N 1
ATOM 1622 C CA . LEU A 1 203 ? -30.336 -2.444 34.680 1.00 43.44 204 LEU A CA 1
ATOM 1623 C C . LEU A 1 203 ? -30.593 -1.204 33.837 1.00 43.15 204 LEU A C 1
ATOM 1624 O O . LEU A 1 203 ? -29.664 -0.422 33.604 1.00 39.80 204 LEU A O 1
ATOM 1629 N N . LEU A 1 204 ? -31.827 -1.004 33.378 1.00 50.77 205 LEU A N 1
ATOM 1630 C CA . LEU A 1 204 ? -32.179 0.141 32.550 1.00 41.07 205 LEU A CA 1
ATOM 1631 C C . LEU A 1 204 ? -33.097 1.131 33.252 1.00 42.05 205 LEU A C 1
ATOM 1632 O O . LEU A 1 204 ? -33.403 2.180 32.675 1.00 43.74 205 LEU A O 1
ATOM 1637 N N . TRP A 1 205 ? -33.535 0.843 34.479 1.00 45.47 206 TRP A N 1
ATOM 1638 C CA . TRP A 1 205 ? -34.560 1.662 35.118 1.00 45.56 206 TRP A CA 1
ATOM 1639 C C . TRP A 1 205 ? -34.205 2.098 36.537 1.00 42.99 206 TRP A C 1
ATOM 1640 O O . TRP A 1 205 ? -34.628 3.173 36.974 1.00 43.51 206 TRP A O 1
ATOM 1651 N N . SER A 1 206 ? -33.443 1.283 37.264 1.00 39.79 207 SER A N 1
ATOM 1652 C CA . SER A 1 206 ? -33.228 1.539 38.682 1.00 49.68 207 SER A CA 1
ATOM 1653 C C . SER A 1 206 ? -32.419 2.816 38.898 1.00 45.42 207 SER A C 1
ATOM 1654 O O . SER A 1 206 ? -31.746 3.326 37.998 1.00 40.81 207 SER A O 1
ATOM 1657 N N . ASP A 1 207 ? -32.500 3.333 40.120 1.00 47.80 208 ASP A N 1
ATOM 1658 C CA . ASP A 1 207 ? -31.872 4.583 40.514 1.00 45.93 208 ASP A CA 1
ATOM 1659 C C . ASP A 1 207 ? -31.249 4.423 41.891 1.00 54.44 208 ASP A C 1
ATOM 1660 O O . ASP A 1 207 ? -31.719 3.614 42.699 1.00 57.26 208 ASP A O 1
ATOM 1665 N N . PRO A 1 208 ? -30.192 5.172 42.181 1.00 54.11 209 PRO A N 1
ATOM 1666 C CA . PRO A 1 208 ? -29.696 5.243 43.556 1.00 48.57 209 PRO A CA 1
ATOM 1667 C C . PRO A 1 208 ? -30.475 6.268 44.361 1.00 50.31 209 PRO A C 1
ATOM 1668 O O . PRO A 1 208 ? -30.980 7.262 43.832 1.00 51.73 209 PRO A O 1
ATOM 1672 N N . ASP A 1 209 ? -30.572 6.011 45.662 1.00 48.38 210 ASP A N 1
ATOM 1673 C CA . ASP A 1 209 ? -31.257 6.923 46.565 1.00 58.25 210 ASP A CA 1
ATOM 1674 C C . ASP A 1 209 ? -30.508 6.979 47.886 1.00 54.31 210 ASP A C 1
ATOM 1675 O O . ASP A 1 209 ? -30.134 5.941 48.442 1.00 55.90 210 ASP A O 1
ATOM 1680 N N . LYS A 1 210 ? -30.292 8.197 48.376 1.00 48.54 211 LYS A N 1
ATOM 1681 C CA . LYS A 1 210 ? -29.590 8.401 49.636 1.00 62.59 211 LYS A CA 1
ATOM 1682 C C . LYS A 1 210 ? -30.466 8.082 50.843 1.00 59.14 211 LYS A C 1
ATOM 1683 O O . LYS A 1 210 ? -29.957 7.590 51.856 1.00 67.04 211 LYS A O 1
ATOM 1689 N N . ASP A 1 211 ? -31.772 8.347 50.755 1.00 61.77 212 ASP A N 1
ATOM 1690 C CA . ASP A 1 211 ? -32.705 8.124 51.855 1.00 56.11 212 ASP A CA 1
ATOM 1691 C C . ASP A 1 211 ? -33.332 6.737 51.821 1.00 65.97 212 ASP A C 1
ATOM 1692 O O . ASP A 1 211 ? -34.476 6.562 52.269 1.00 74.08 212 ASP A O 1
ATOM 1697 N N . VAL A 1 212 ? -32.615 5.748 51.298 1.00 66.51 213 VAL A N 1
ATOM 1698 C CA . VAL A 1 212 ? -33.090 4.372 51.222 1.00 67.38 213 VAL A CA 1
ATOM 1699 C C . VAL A 1 212 ? -31.974 3.456 51.702 1.00 66.84 213 VAL A C 1
ATOM 1700 O O . VAL A 1 212 ? -30.825 3.586 51.264 1.00 67.04 213 VAL A O 1
ATOM 1704 N N . GLN A 1 213 ? -32.311 2.543 52.612 1.00 67.05 214 GLN A N 1
ATOM 1705 C CA . GLN A 1 213 ? -31.387 1.540 53.127 1.00 66.54 214 GLN A CA 1
ATOM 1706 C C . GLN A 1 213 ? -31.717 0.204 52.478 1.00 63.74 214 GLN A C 1
ATOM 1707 O O . GLN A 1 213 ? -32.693 -0.451 52.857 1.00 59.96 214 GLN A O 1
ATOM 1709 N N . GLY A 1 214 ? -30.910 -0.194 51.514 1.00 62.01 215 GLY A N 1
ATOM 1710 C CA . GLY A 1 214 ? -31.131 -1.457 50.815 1.00 64.49 215 GLY A CA 1
ATOM 1711 C C . GLY A 1 214 ? -31.892 -1.243 49.516 1.00 64.36 215 GLY A C 1
ATOM 1712 O O . GLY A 1 214 ? -31.421 -0.519 48.640 1.00 60.04 215 GLY A O 1
ATOM 1713 N N . TRP A 1 215 ? -33.037 -1.908 49.386 1.00 56.09 216 TRP A N 1
ATOM 1714 C CA . TRP A 1 215 ? -33.865 -1.832 48.195 1.00 45.50 216 TRP A CA 1
ATOM 1715 C C . TRP A 1 215 ? -35.235 -1.272 48.545 1.00 55.89 216 TRP A C 1
ATOM 1716 O O . TRP A 1 215 ? -35.839 -1.673 49.541 1.00 68.64 216 TRP A O 1
ATOM 1727 N N . GLY A 1 216 ? -35.728 -0.345 47.711 1.00 51.10 217 GLY A N 1
ATOM 1728 C CA . GLY A 1 216 ? -37.032 0.245 47.924 1.00 53.43 217 GLY A CA 1
ATOM 1729 C C . GLY A 1 216 ? -37.787 0.381 46.617 1.00 49.65 217 GLY A C 1
ATOM 1730 O O . GLY A 1 216 ? -37.242 0.150 45.534 1.00 50.56 217 GLY A O 1
ATOM 1731 N N . GLU A 1 217 ? -39.056 0.758 46.737 1.00 46.88 218 GLU A N 1
ATOM 1732 C CA . GLU A 1 217 ? -39.911 0.930 45.570 1.00 56.88 218 GLU A CA 1
ATOM 1733 C C . GLU A 1 217 ? -39.576 2.238 44.864 1.00 51.43 218 GLU A C 1
ATOM 1734 O O . GLU A 1 217 ? -39.532 3.301 45.491 1.00 47.76 218 GLU A O 1
ATOM 1736 N N . ASN A 1 218 ? -39.339 2.156 43.558 1.00 50.30 219 ASN A N 1
ATOM 1737 C CA . ASN A 1 218 ? -38.987 3.329 42.770 1.00 45.91 219 ASN A CA 1
ATOM 1738 C C . ASN A 1 218 ? -40.249 4.086 42.374 1.00 41.07 219 ASN A C 1
ATOM 1739 O O . ASN A 1 218 ? -41.206 3.492 41.867 1.00 45.56 219 ASN A O 1
ATOM 1744 N N . ASP A 1 219 ? -40.247 5.402 42.601 1.00 44.95 220 ASP A N 1
ATOM 1745 C CA . ASP A 1 219 ? -41.415 6.220 42.292 1.00 42.91 220 ASP A CA 1
ATOM 1746 C C . ASP A 1 219 ? -41.653 6.374 40.795 1.00 49.84 220 ASP A C 1
ATOM 1747 O O . ASP A 1 219 ? -42.693 6.916 40.406 1.00 51.75 220 ASP A O 1
ATOM 1752 N N . ARG A 1 220 ? -40.722 5.920 39.951 1.00 43.52 221 ARG A N 1
ATOM 1753 C CA . ARG A 1 220 ? -40.993 5.848 38.520 1.00 44.52 221 ARG A CA 1
ATOM 1754 C C . ARG A 1 220 ? -42.125 4.881 38.205 1.00 44.86 221 ARG A C 1
ATOM 1755 O O . ARG A 1 220 ? -42.676 4.926 37.099 1.00 45.53 221 ARG A O 1
ATOM 1763 N N . GLY A 1 221 ? -42.485 4.011 39.150 1.00 42.19 222 GLY A N 1
ATOM 1764 C CA . GLY A 1 221 ? -43.422 2.941 38.905 1.00 41.63 222 GLY A CA 1
ATOM 1765 C C . GLY A 1 221 ? -42.790 1.667 38.395 1.00 41.84 222 GLY A C 1
ATOM 1766 O O . GLY A 1 221 ? -43.480 0.643 38.301 1.00 48.00 222 GLY A O 1
ATOM 1767 N N . VAL A 1 222 ? -41.501 1.699 38.061 1.00 38.17 223 VAL A N 1
ATOM 1768 C CA . VAL A 1 222 ? -40.783 0.556 37.519 1.00 40.49 223 VAL A CA 1
ATOM 1769 C C . VAL A 1 222 ? -39.508 0.354 38.327 1.00 40.03 223 VAL A C 1
ATOM 1770 O O . VAL A 1 222 ? -38.903 1.312 38.818 1.00 42.48 223 VAL A O 1
ATOM 1774 N N . SER A 1 223 ? -39.110 -0.913 38.467 1.00 38.14 224 SER A N 1
ATOM 1775 C CA . SER A 1 223 ? -37.851 -1.298 39.096 1.00 40.98 224 SER A CA 1
ATOM 1776 C C . SER A 1 223 ? -37.765 -0.827 40.545 1.00 51.74 224 SER A C 1
ATOM 1777 O O . SER A 1 223 ? -38.793 -0.619 41.199 1.00 49.81 224 SER A O 1
ATOM 1780 N N . PHE A 1 224 ? -36.545 -0.659 41.053 1.00 44.74 225 PHE A N 1
ATOM 1781 C CA . PHE A 1 224 ? -36.307 -0.374 42.461 1.00 48.25 225 PHE A CA 1
ATOM 1782 C C . PHE A 1 224 ? -35.323 0.781 42.600 1.00 50.13 225 PHE A C 1
ATOM 1783 O O . PHE A 1 224 ? -34.783 1.299 41.618 1.00 50.96 225 PHE A O 1
ATOM 1791 N N . THR A 1 225 ? -35.093 1.175 43.849 1.00 43.81 226 THR A N 1
ATOM 1792 C CA . THR A 1 225 ? -34.003 2.054 44.235 1.00 42.50 226 THR A CA 1
ATOM 1793 C C . THR A 1 225 ? -33.013 1.274 45.091 1.00 47.48 226 THR A C 1
ATOM 1794 O O . THR A 1 225 ? -33.351 0.250 45.690 1.00 54.89 226 THR A O 1
ATOM 1798 N N . PHE A 1 226 ? -31.776 1.764 45.141 1.00 47.21 227 PHE A N 1
ATOM 1799 C CA . PHE A 1 226 ? -30.738 1.129 45.941 1.00 47.53 227 PHE A CA 1
ATOM 1800 C C . PHE A 1 226 ? -29.919 2.196 46.652 1.00 55.80 227 PHE A C 1
ATOM 1801 O O . PHE A 1 226 ? -29.774 3.319 46.163 1.00 50.03 227 PHE A O 1
ATOM 1809 N N . GLY A 1 227 ? -29.383 1.830 47.818 1.00 56.99 228 GLY A N 1
ATOM 1810 C CA . GLY A 1 227 ? -28.656 2.754 48.658 1.00 53.52 228 GLY A CA 1
ATOM 1811 C C . GLY A 1 227 ? -27.146 2.665 48.477 1.00 58.61 228 GLY A C 1
ATOM 1812 O O . GLY A 1 227 ? -26.617 1.851 47.724 1.00 55.59 228 GLY A O 1
ATOM 1813 N N . ALA A 1 228 ? -26.450 3.540 49.209 1.00 55.60 229 ALA A N 1
ATOM 1814 C CA . ALA A 1 228 ? -24.996 3.611 49.123 1.00 58.27 229 ALA A CA 1
ATOM 1815 C C . ALA A 1 228 ? -24.326 2.329 49.596 1.00 57.31 229 ALA A C 1
ATOM 1816 O O . ALA A 1 228 ? -23.190 2.046 49.196 1.00 68.16 229 ALA A O 1
ATOM 1818 N N . GLU A 1 229 ? -25.004 1.548 50.436 1.00 50.56 230 GLU A N 1
ATOM 1819 C CA . GLU A 1 229 ? -24.443 0.304 50.948 1.00 53.67 230 GLU A CA 1
ATOM 1820 C C . GLU A 1 229 ? -24.552 -0.837 49.944 1.00 57.27 230 GLU A C 1
ATOM 1821 O O . GLU A 1 229 ? -23.662 -1.694 49.894 1.00 56.76 230 GLU A O 1
ATOM 1827 N N . VAL A 1 230 ? -25.617 -0.863 49.138 1.00 64.61 231 VAL A N 1
ATOM 1828 C CA . VAL A 1 230 ? -25.721 -1.860 48.076 1.00 57.39 231 VAL A CA 1
ATOM 1829 C C . VAL A 1 230 ? -24.602 -1.665 47.063 1.00 53.39 231 VAL A C 1
ATOM 1830 O O . VAL A 1 230 ? -24.066 -2.634 46.511 1.00 46.17 231 VAL A O 1
ATOM 1834 N N . VAL A 1 231 ? -24.226 -0.410 46.813 1.00 52.11 232 VAL A N 1
ATOM 1835 C CA . VAL A 1 231 ? -23.129 -0.123 45.895 1.00 56.04 232 VAL A CA 1
ATOM 1836 C C . VAL A 1 231 ? -21.814 -0.657 46.451 1.00 60.67 232 VAL A C 1
ATOM 1837 O O . VAL A 1 231 ? -21.062 -1.348 45.753 1.00 56.65 232 VAL A O 1
ATOM 1841 N N . ALA A 1 232 ? -21.522 -0.350 47.717 1.00 56.93 233 ALA A N 1
ATOM 1842 C CA . ALA A 1 232 ? -20.252 -0.763 48.307 1.00 48.02 233 ALA A CA 1
ATOM 1843 C C . ALA A 1 232 ? -20.136 -2.280 48.374 1.00 47.99 233 ALA A C 1
ATOM 1844 O O . ALA A 1 232 ? -19.066 -2.840 48.106 1.00 60.22 233 ALA A O 1
ATOM 1846 N N . LYS A 1 233 ? -21.225 -2.965 48.729 1.00 50.84 234 LYS A N 1
ATOM 1847 C CA . LYS A 1 233 ? -21.197 -4.424 48.766 1.00 57.13 234 LYS A CA 1
ATOM 1848 C C . LYS A 1 233 ? -21.052 -5.007 47.366 1.00 59.16 234 LYS A C 1
ATOM 1849 O O . LYS A 1 233 ? -20.347 -6.005 47.173 1.00 66.17 234 LYS A O 1
ATOM 1851 N N . PHE A 1 234 ? -21.709 -4.397 46.376 1.00 63.77 235 PHE A N 1
ATOM 1852 C CA . PHE A 1 234 ? -21.593 -4.878 45.003 1.00 57.12 235 PHE A CA 1
ATOM 1853 C C . PHE A 1 234 ? -20.182 -4.678 44.465 1.00 59.07 235 PHE A C 1
ATOM 1854 O O . PHE A 1 234 ? -19.652 -5.546 43.761 1.00 64.15 235 PHE A O 1
ATOM 1862 N N . LEU A 1 235 ? -19.560 -3.538 44.779 1.00 53.72 236 LEU A N 1
ATOM 1863 C CA . LEU A 1 235 ? -18.198 -3.291 44.316 1.00 57.27 236 LEU A CA 1
ATOM 1864 C C . LEU A 1 235 ? -17.212 -4.262 44.952 1.00 65.54 236 LEU A C 1
ATOM 1865 O O . LEU A 1 235 ? -16.283 -4.738 44.288 1.00 64.88 236 LEU A O 1
ATOM 1870 N N . HIS A 1 236 ? -17.398 -4.570 46.237 1.00 67.27 237 HIS A N 1
ATOM 1871 C CA . HIS A 1 236 ? -16.481 -5.470 46.926 1.00 62.47 237 HIS A CA 1
ATOM 1872 C C . HIS A 1 236 ? -16.620 -6.906 46.437 1.00 60.39 237 HIS A C 1
ATOM 1873 O O . HIS A 1 236 ? -15.623 -7.633 46.368 1.00 60.73 237 HIS A O 1
ATOM 1880 N N . LYS A 1 237 ? -17.837 -7.330 46.090 1.00 60.20 238 LYS A N 1
ATOM 1881 C CA . LYS A 1 237 ? -18.049 -8.715 45.685 1.00 59.31 238 LYS A CA 1
ATOM 1882 C C . LYS A 1 237 ? -17.382 -9.015 44.348 1.00 66.71 238 LYS A C 1
ATOM 1883 O O . LYS A 1 237 ? -16.852 -10.113 44.147 1.00 68.84 238 LYS A O 1
ATOM 1889 N N . HIS A 1 238 ? -17.397 -8.055 43.423 1.00 65.74 239 HIS A N 1
ATOM 1890 C CA . HIS A 1 238 ? -16.870 -8.260 42.080 1.00 68.96 239 HIS A CA 1
ATOM 1891 C C . HIS A 1 238 ? -15.540 -7.553 41.852 1.00 69.64 239 HIS A C 1
ATOM 1892 O O . HIS A 1 238 ? -15.070 -7.495 40.710 1.00 66.93 239 HIS A O 1
ATOM 1899 N N . ASP A 1 239 ? -14.924 -7.021 42.908 1.00 62.10 240 ASP A N 1
ATOM 1900 C CA . ASP A 1 239 ? -13.636 -6.331 42.823 1.00 68.76 240 ASP A CA 1
ATOM 1901 C C . ASP A 1 239 ? -13.686 -5.201 41.795 1.00 67.77 240 ASP A C 1
ATOM 1902 O O . ASP A 1 239 ? -12.806 -5.053 40.945 1.00 67.12 240 ASP A O 1
ATOM 1907 N N . LEU A 1 240 ? -14.743 -4.402 41.877 1.00 65.24 241 LEU A N 1
ATOM 1908 C CA . LEU A 1 240 ? -14.912 -3.225 41.039 1.00 62.03 241 LEU A CA 1
ATOM 1909 C C . LEU A 1 240 ? -14.602 -1.966 41.840 1.00 55.66 241 LEU A C 1
ATOM 1910 O O . LEU A 1 240 ? -14.629 -1.962 43.074 1.00 62.65 241 LEU A O 1
ATOM 1915 N N . ASP A 1 241 ? -14.299 -0.886 41.117 1.00 58.36 242 ASP A N 1
ATOM 1916 C CA . ASP A 1 241 ? -13.941 0.378 41.744 1.00 58.61 242 ASP A CA 1
ATOM 1917 C C . ASP A 1 241 ? -14.982 1.474 41.576 1.00 73.26 242 ASP A C 1
ATOM 1918 O O . ASP A 1 241 ? -15.021 2.391 42.402 1.00 55.05 242 ASP A O 1
ATOM 1923 N N . LEU A 1 242 ? -15.819 1.408 40.543 1.00 69.49 243 LEU A N 1
ATOM 1924 C CA . LEU A 1 242 ? -16.747 2.494 40.264 1.00 58.56 243 LEU A CA 1
ATOM 1925 C C . LEU A 1 242 ? -17.910 1.973 39.434 1.00 53.10 243 LEU A C 1
ATOM 1926 O O . LEU A 1 242 ? -17.717 1.157 38.529 1.00 54.30 243 LEU A O 1
ATOM 1931 N N . ILE A 1 243 ? -19.111 2.449 39.751 1.00 51.64 244 ILE A N 1
ATOM 1932 C CA . ILE A 1 243 ? -20.294 2.228 38.928 1.00 50.75 244 ILE A CA 1
ATOM 1933 C C . ILE A 1 243 ? -20.563 3.500 38.138 1.00 53.27 244 ILE A C 1
ATOM 1934 O O . ILE A 1 243 ? -20.616 4.596 38.711 1.00 58.80 244 ILE A O 1
ATOM 1939 N N . CYS A 1 244 ? -20.722 3.361 36.826 1.00 41.68 245 CYS A N 1
ATOM 1940 C CA . CYS A 1 244 ? -20.979 4.488 35.939 1.00 54.13 245 CYS A CA 1
ATOM 1941 C C . CYS A 1 244 ? -22.343 4.294 35.294 1.00 50.67 245 CYS A C 1
ATOM 1942 O O . CYS A 1 244 ? -22.559 3.314 34.574 1.00 53.34 245 CYS A O 1
ATOM 1945 N N . ARG A 1 245 ? -23.261 5.224 35.553 1.00 47.18 246 ARG A N 1
ATOM 1946 C CA . ARG A 1 245 ? -24.621 5.125 35.045 1.00 46.74 246 ARG A CA 1
ATOM 1947 C C . ARG A 1 245 ? -25.118 6.514 34.664 1.00 43.03 246 ARG A C 1
ATOM 1948 O O . ARG A 1 245 ? -24.401 7.512 34.784 1.00 38.70 246 ARG A O 1
ATOM 1956 N N . ALA A 1 246 ? -26.364 6.569 34.195 1.00 39.63 247 ALA A N 1
ATOM 1957 C CA . ALA A 1 246 ? -26.960 7.809 33.716 1.00 43.94 247 ALA A CA 1
ATOM 1958 C C . ALA A 1 246 ? -28.398 7.931 34.205 1.00 40.64 247 ALA A C 1
ATOM 1959 O O . ALA A 1 246 ? -28.643 7.986 35.414 1.00 41.66 247 ALA A O 1
ATOM 1961 N N . HIS A 1 247 ? -29.346 8.018 33.269 1.00 36.81 248 HIS A N 1
ATOM 1962 C CA . HIS A 1 247 ? -30.766 7.803 33.539 1.00 37.60 248 HIS A CA 1
ATOM 1963 C C . HIS A 1 247 ? -31.415 8.898 34.385 1.00 43.86 248 HIS A C 1
ATOM 1964 O O . HIS A 1 247 ? -32.646 8.953 34.480 1.00 44.73 248 HIS A O 1
ATOM 1971 N N . GLN A 1 248 ? -30.622 9.775 34.998 1.00 46.71 249 GLN A N 1
ATOM 1972 C CA . GLN A 1 248 ? -31.157 10.823 35.859 1.00 45.33 249 GLN A CA 1
ATOM 1973 C C . GLN A 1 248 ? -30.537 12.165 35.504 1.00 41.74 249 GLN A C 1
ATOM 1974 O O . GLN A 1 248 ? -29.318 12.265 35.331 1.00 47.03 249 GLN A O 1
ATOM 1980 N N . VAL A 1 249 ? -31.381 13.194 35.407 1.00 40.06 250 VAL A N 1
ATOM 1981 C CA . VAL A 1 249 ? -30.897 14.547 35.171 1.00 46.56 250 VAL A CA 1
ATOM 1982 C C . VAL A 1 249 ? -30.171 15.048 36.410 1.00 56.63 250 VAL A C 1
ATOM 1983 O O . VAL A 1 249 ? -30.634 14.861 37.543 1.00 55.20 250 VAL A O 1
ATOM 1987 N N . VAL A 1 250 ? -29.021 15.685 36.202 1.00 53.91 251 VAL A N 1
ATOM 1988 C CA . VAL A 1 250 ? -28.223 16.231 37.292 1.00 43.32 251 VAL A CA 1
ATOM 1989 C C . VAL A 1 250 ? -27.747 17.622 36.898 1.00 49.75 251 VAL A C 1
ATOM 1990 O O . VAL A 1 250 ? -27.535 17.916 35.718 1.00 63.74 251 VAL A O 1
ATOM 1994 N N . GLU A 1 251 ? -27.577 18.482 37.906 1.00 60.86 252 GLU A N 1
ATOM 1995 C CA . GLU A 1 251 ? -27.351 19.901 37.647 1.00 60.39 252 GLU A CA 1
ATOM 1996 C C . GLU A 1 251 ? -26.006 20.150 36.974 1.00 53.41 252 GLU A C 1
ATOM 1997 O O . GLU A 1 251 ? -25.919 20.935 36.023 1.00 58.83 252 GLU A O 1
ATOM 2003 N N . ASP A 1 252 ? -24.949 19.496 37.448 1.00 46.39 253 ASP A N 1
ATOM 2004 C CA . ASP A 1 252 ? -23.605 19.712 36.930 1.00 54.19 253 ASP A CA 1
ATOM 2005 C C . ASP A 1 252 ? -23.250 18.770 35.788 1.00 62.16 253 ASP A C 1
ATOM 2006 O O . ASP A 1 252 ? -22.095 18.757 35.349 1.00 61.90 253 ASP A O 1
ATOM 2011 N N . GLY A 1 253 ? -24.208 17.986 35.294 1.00 59.72 254 GLY A N 1
ATOM 2012 C CA . GLY A 1 253 ? -23.925 16.944 34.334 1.00 45.40 254 GLY A CA 1
ATOM 2013 C C . GLY A 1 253 ? -23.389 15.665 34.932 1.00 48.55 254 GLY A C 1
ATOM 2014 O O . GLY A 1 253 ? -23.507 14.606 34.305 1.00 46.27 254 GLY A O 1
ATOM 2015 N N . TYR A 1 254 ? -22.802 15.727 36.125 1.00 56.51 255 TYR A N 1
ATOM 2016 C CA . TYR A 1 254 ? -22.368 14.546 36.851 1.00 50.39 255 TYR A CA 1
ATOM 2017 C C . TYR A 1 254 ? -22.784 14.689 38.308 1.00 55.53 255 TYR A C 1
ATOM 2018 O O . TYR A 1 254 ? -23.062 15.790 38.790 1.00 49.58 255 TYR A O 1
ATOM 2027 N N . GLU A 1 255 ? -22.825 13.558 39.007 1.00 54.15 256 GLU A N 1
ATOM 2028 C CA . GLU A 1 255 ? -23.191 13.553 40.422 1.00 52.82 256 GLU A CA 1
ATOM 2029 C C . GLU A 1 255 ? -22.621 12.298 41.059 1.00 54.11 256 GLU A C 1
ATOM 2030 O O . GLU A 1 255 ? -22.913 11.187 40.604 1.00 50.48 256 GLU A O 1
ATOM 2036 N N . PHE A 1 256 ? -21.820 12.469 42.106 1.00 60.03 257 PHE A N 1
ATOM 2037 C CA . PHE A 1 256 ? -21.259 11.328 42.806 1.00 52.08 257 PHE A CA 1
ATOM 2038 C C . PHE A 1 256 ? -22.241 10.794 43.845 1.00 47.14 257 PHE A C 1
ATOM 2039 O O . PHE A 1 256 ? -23.168 11.483 44.281 1.00 48.06 257 PHE A O 1
ATOM 2047 N N . PHE A 1 257 ? -22.021 9.544 44.239 1.00 47.74 258 PHE A N 1
ATOM 2048 C CA . PHE A 1 257 ? -22.868 8.878 45.215 1.00 46.18 258 PHE A CA 1
ATOM 2049 C C . PHE A 1 257 ? -22.061 7.767 45.868 1.00 57.60 258 PHE A C 1
ATOM 2050 O O . PHE A 1 257 ? -21.200 7.153 45.230 1.00 50.50 258 PHE A O 1
ATOM 2058 N N . ALA A 1 258 ? -22.343 7.528 47.151 1.00 57.28 259 ALA A N 1
ATOM 2059 C CA . ALA A 1 258 ? -21.655 6.502 47.938 1.00 55.29 259 ALA A CA 1
ATOM 2060 C C . ALA A 1 258 ? -20.150 6.759 47.997 1.00 57.13 259 ALA A C 1
ATOM 2061 O O . ALA A 1 258 ? -19.341 5.836 47.884 1.00 50.52 259 ALA A O 1
ATOM 2063 N N . LYS A 1 259 ? -19.777 8.028 48.177 1.00 51.50 260 LYS A N 1
ATOM 2064 C CA . LYS A 1 259 ? -18.379 8.448 48.290 1.00 66.78 260 LYS A CA 1
ATOM 2065 C C . LYS A 1 259 ? -17.584 8.060 47.041 1.00 56.73 260 LYS A C 1
ATOM 2066 O O . LYS A 1 259 ? -16.619 7.293 47.093 1.00 61.68 260 LYS A O 1
ATOM 2069 N N . ARG A 1 260 ? -18.021 8.605 45.905 1.00 68.98 261 ARG A N 1
ATOM 2070 C CA . ARG A 1 260 ? -17.365 8.434 44.608 1.00 56.22 261 ARG A CA 1
ATOM 2071 C C . ARG A 1 260 ? -17.317 6.976 44.156 1.00 53.38 261 ARG A C 1
ATOM 2072 O O . ARG A 1 260 ? -16.524 6.623 43.278 1.00 45.40 261 ARG A O 1
ATOM 2080 N N . GLN A 1 261 ? -18.153 6.115 44.737 1.00 52.44 262 GLN A N 1
ATOM 2081 C CA . GLN A 1 261 ? -18.267 4.738 44.275 1.00 54.49 262 GLN A CA 1
ATOM 2082 C C . GLN A 1 261 ? -19.247 4.584 43.121 1.00 52.92 262 GLN A C 1
ATOM 2083 O O . GLN A 1 261 ? -19.214 3.561 42.427 1.00 45.30 262 GLN A O 1
ATOM 2089 N N . LEU A 1 262 ? -20.112 5.572 42.905 1.00 47.25 263 LEU A N 1
ATOM 2090 C CA . LEU A 1 262 ? -21.050 5.584 41.794 1.00 42.07 263 LEU A CA 1
ATOM 2091 C C . LEU A 1 262 ? -21.155 7.009 41.275 1.00 44.84 263 LEU A C 1
ATOM 2092 O O . LEU A 1 262 ? -21.138 7.963 42.059 1.00 48.08 263 LEU A O 1
ATOM 2097 N N . VAL A 1 263 ? -21.256 7.153 39.957 1.00 46.42 264 VAL A N 1
ATOM 2098 C CA . VAL A 1 263 ? -21.386 8.457 39.321 1.00 51.39 264 VAL A CA 1
ATOM 2099 C C . VAL A 1 263 ? -22.529 8.398 38.317 1.00 45.99 264 VAL A C 1
ATOM 2100 O O . VAL A 1 263 ? -22.758 7.364 37.678 1.00 49.12 264 VAL A O 1
ATOM 2104 N N . THR A 1 264 ? -23.262 9.501 38.199 1.00 44.38 265 THR A N 1
ATOM 2105 C CA . THR A 1 264 ? -24.377 9.626 37.269 1.00 44.50 265 THR A CA 1
ATOM 2106 C C . THR A 1 264 ? -24.007 10.650 36.206 1.00 47.48 265 THR A C 1
ATOM 2107 O O . THR A 1 264 ? -23.697 11.799 36.534 1.00 53.38 265 THR A O 1
ATOM 2111 N N . LEU A 1 265 ? -24.042 10.239 34.943 1.00 50.30 266 LEU A N 1
ATOM 2112 C CA . LEU A 1 265 ? -23.694 11.104 33.826 1.00 41.49 266 LEU A CA 1
ATOM 2113 C C . LEU A 1 265 ? -24.952 11.535 33.084 1.00 42.49 266 LEU A C 1
ATOM 2114 O O . LEU A 1 265 ? -25.858 10.728 32.858 1.00 49.26 266 LEU A O 1
ATOM 2119 N N . PHE A 1 266 ? -25.003 12.811 32.710 1.00 44.10 267 PHE A N 1
ATOM 2120 C CA . PHE A 1 266 ? -26.090 13.345 31.897 1.00 41.57 267 PHE A CA 1
ATOM 2121 C C . PHE A 1 266 ? -25.487 14.344 30.923 1.00 37.49 267 PHE A C 1
ATOM 2122 O O . PHE A 1 266 ? -24.835 15.304 31.343 1.00 44.04 267 PHE A O 1
ATOM 2130 N N . SER A 1 267 ? -25.699 14.115 29.627 1.00 44.84 268 SER A N 1
ATOM 2131 C CA . SER A 1 267 ? -25.005 14.861 28.584 1.00 39.09 268 SER A CA 1
ATOM 2132 C C . SER A 1 267 ? -25.936 15.762 27.777 1.00 43.12 268 SER A C 1
ATOM 2133 O O . SER A 1 267 ? -25.552 16.234 26.702 1.00 50.37 268 SER A O 1
ATOM 2136 N N . ALA A 1 268 ? -27.146 16.020 28.272 1.00 46.98 269 ALA A N 1
ATOM 2137 C CA . ALA A 1 268 ? -28.094 16.886 27.575 1.00 51.73 269 ALA A CA 1
ATOM 2138 C C . ALA A 1 268 ? -28.336 18.149 28.393 1.00 52.29 269 ALA A C 1
ATOM 2139 O O . ALA A 1 268 ? -29.110 18.120 29.362 1.00 50.48 269 ALA A O 1
ATOM 2141 N N . PRO A 1 269 ? -27.707 19.272 28.053 1.00 52.17 270 PRO A N 1
ATOM 2142 C CA . PRO A 1 269 ? -27.905 20.497 28.836 1.00 52.31 270 PRO A CA 1
ATOM 2143 C C . PRO A 1 269 ? -29.262 21.130 28.567 1.00 52.88 270 PRO A C 1
ATOM 2144 O O . PRO A 1 269 ? -29.870 20.946 27.510 1.00 58.44 270 PRO A O 1
ATOM 2148 N N . ASN A 1 270 ? -29.724 21.902 29.554 1.00 64.94 271 ASN A N 1
ATOM 2149 C CA . ASN A 1 270 ? -31.038 22.547 29.522 1.00 65.60 271 ASN A CA 1
ATOM 2150 C C . ASN A 1 270 ? -32.131 21.543 29.164 1.00 56.05 271 ASN A C 1
ATOM 2151 O O . ASN A 1 270 ? -32.934 21.750 28.252 1.00 66.04 271 ASN A O 1
ATOM 2156 N N . TYR A 1 271 ? -32.156 20.439 29.909 1.00 64.71 272 TYR A N 1
ATOM 2157 C CA . TYR A 1 271 ? -33.040 19.329 29.576 1.00 65.15 272 TYR A CA 1
ATOM 2158 C C . TYR A 1 271 ? -34.455 19.544 30.104 1.00 71.70 272 TYR A C 1
ATOM 2159 O O . TYR A 1 271 ? -35.429 19.229 29.413 1.00 69.21 272 TYR A O 1
ATOM 2168 N N . CYS A 1 272 ? -34.591 20.082 31.317 1.00 83.02 273 CYS A N 1
ATOM 2169 C CA . CYS A 1 272 ? -35.899 20.186 31.955 1.00 91.75 273 CYS A CA 1
ATOM 2170 C C . CYS A 1 272 ? -36.612 21.502 31.679 1.00 95.37 273 CYS A C 1
ATOM 2171 O O . CYS A 1 272 ? -37.845 21.546 31.740 1.00 93.23 273 CYS A O 1
ATOM 2174 N N . GLY A 1 273 ? -35.879 22.573 31.385 1.00 94.05 274 GLY A N 1
ATOM 2175 C CA . GLY A 1 273 ? -36.506 23.866 31.191 1.00 98.43 274 GLY A CA 1
ATOM 2176 C C . GLY A 1 273 ? -36.863 24.533 32.504 1.00 109.91 274 GLY A C 1
ATOM 2177 O O . GLY A 1 273 ? -36.385 25.632 32.801 1.00 107.88 274 GLY A O 1
ATOM 2178 N N . GLU A 1 274 ? -37.707 23.874 33.302 1.00 104.54 275 GLU A N 1
ATOM 2179 C CA . GLU A 1 274 ? -37.977 24.330 34.661 1.00 105.64 275 GLU A CA 1
ATOM 2180 C C . GLU A 1 274 ? -36.777 24.151 35.580 1.00 107.54 275 GLU A C 1
ATOM 2181 O O . GLU A 1 274 ? -36.829 24.585 36.736 1.00 103.02 275 GLU A O 1
ATOM 2183 N N . PHE A 1 275 ? -35.709 23.522 35.096 1.00 111.53 276 PHE A N 1
ATOM 2184 C CA . PHE A 1 275 ? -34.490 23.323 35.871 1.00 101.92 276 PHE A CA 1
ATOM 2185 C C . PHE A 1 275 ? -33.324 23.303 34.896 1.00 94.50 276 PHE A C 1
ATOM 2186 O O . PHE A 1 275 ? -33.249 22.422 34.035 1.00 91.10 276 PHE A O 1
ATOM 2194 N N . ASP A 1 276 ? -32.427 24.278 35.027 1.00 80.01 277 ASP A N 1
ATOM 2195 C CA . ASP A 1 276 ? -31.297 24.410 34.116 1.00 82.16 277 ASP A CA 1
ATOM 2196 C C . ASP A 1 276 ? -30.164 23.496 34.559 1.00 76.70 277 ASP A C 1
ATOM 2197 O O . ASP A 1 276 ? -29.650 23.626 35.676 1.00 80.72 277 ASP A O 1
ATOM 2202 N N . ASN A 1 277 ? -29.774 22.577 33.682 1.00 70.08 278 ASN A N 1
ATOM 2203 C CA . ASN A 1 277 ? -28.709 21.627 33.951 1.00 50.39 278 ASN A CA 1
ATOM 2204 C C . ASN A 1 277 ? -27.620 21.756 32.896 1.00 53.25 278 ASN A C 1
ATOM 2205 O O . ASN A 1 277 ? -27.845 22.266 31.795 1.00 56.04 278 ASN A O 1
ATOM 2210 N N . ALA A 1 278 ? -26.431 21.281 33.246 1.00 50.75 279 ALA A N 1
ATOM 2211 C CA . ALA A 1 278 ? -25.316 21.203 32.317 1.00 54.35 279 ALA A CA 1
ATOM 2212 C C . ALA A 1 278 ? -25.110 19.759 31.875 1.00 56.60 279 ALA A C 1
ATOM 2213 O O . ALA A 1 278 ? -25.653 18.818 32.459 1.00 57.43 279 ALA A O 1
ATOM 2215 N N . GLY A 1 279 ? -24.323 19.594 30.817 1.00 47.60 280 GLY A N 1
ATOM 2216 C CA . GLY A 1 279 ? -23.954 18.286 30.312 1.00 43.31 280 GLY A CA 1
ATOM 2217 C C . GLY A 1 279 ? -22.517 17.971 30.677 1.00 49.90 280 GLY A C 1
ATOM 2218 O O . GLY A 1 279 ? -21.679 18.870 30.775 1.00 56.85 280 GLY A O 1
ATOM 2219 N N . ALA A 1 280 ? -22.233 16.687 30.886 1.00 44.37 281 ALA A N 1
ATOM 2220 C CA . ALA A 1 280 ? -20.896 16.259 31.265 1.00 48.79 281 ALA A CA 1
ATOM 2221 C C . ALA A 1 280 ? -20.504 15.020 30.477 1.00 44.26 281 ALA A C 1
ATOM 2222 O O . ALA A 1 280 ? -21.355 14.239 30.043 1.00 46.04 281 ALA A O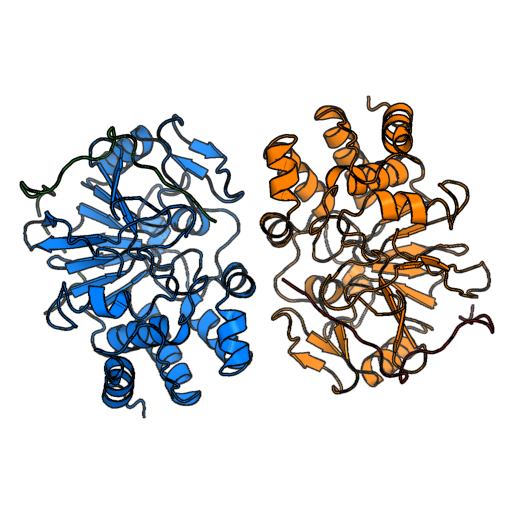 1
ATOM 2224 N N . MET A 1 281 ? -19.196 14.855 30.300 1.00 52.08 282 MET A N 1
ATOM 2225 C CA . MET A 1 281 ? -18.610 13.695 29.646 1.00 47.17 282 MET A CA 1
ATOM 2226 C C . MET A 1 281 ? -17.418 13.237 30.473 1.00 57.85 282 MET A C 1
ATOM 2227 O O . MET A 1 281 ? -16.599 14.061 30.896 1.00 50.62 282 MET A O 1
ATOM 2232 N N . MET A 1 282 ? -17.331 11.934 30.717 1.00 51.66 283 MET A N 1
ATOM 2233 C CA . MET A 1 282 ? -16.299 11.365 31.575 1.00 51.57 283 MET A CA 1
ATOM 2234 C C . MET A 1 282 ? -15.153 10.842 30.718 1.00 55.52 283 MET A C 1
ATOM 2235 O O . MET A 1 282 ? -15.358 9.973 29.864 1.00 59.30 283 MET A O 1
ATOM 2240 N N . SER A 1 283 ? -13.954 11.368 30.952 1.00 59.56 284 SER A N 1
ATOM 2241 C CA . SER A 1 283 ? -12.754 10.945 30.244 1.00 60.31 284 SER A CA 1
ATOM 2242 C C . SER A 1 283 ? -11.924 10.044 31.148 1.00 60.08 284 SER A C 1
ATOM 2243 O O . SER A 1 283 ? -11.618 10.412 32.286 1.00 58.96 284 SER A O 1
ATOM 2246 N N . VAL A 1 284 ? -11.562 8.871 30.638 1.00 55.71 285 VAL A N 1
ATOM 2247 C CA . VAL A 1 284 ? -10.772 7.888 31.371 1.00 56.63 285 VAL A CA 1
ATOM 2248 C C . VAL A 1 284 ? -9.533 7.582 30.543 1.00 59.94 285 VAL A C 1
ATOM 2249 O O . VAL A 1 284 ? -9.647 7.192 29.375 1.00 75.18 285 VAL A O 1
ATOM 2253 N N . ASP A 1 285 ? -8.353 7.759 31.138 1.00 55.07 286 ASP A N 1
ATOM 2254 C CA . ASP A 1 285 ? -7.116 7.475 30.428 1.00 58.50 286 ASP A CA 1
ATOM 2255 C C . ASP A 1 285 ? -6.673 6.037 30.699 1.00 64.16 286 ASP A C 1
ATOM 2256 O O . ASP A 1 285 ? -7.350 5.271 31.388 1.00 66.05 286 ASP A O 1
ATOM 2261 N N . GLU A 1 286 ? -5.500 5.677 30.170 1.00 61.64 287 GLU A N 1
ATOM 2262 C CA . GLU A 1 286 ? -5.035 4.294 30.244 1.00 59.84 287 GLU A CA 1
ATOM 2263 C C . GLU A 1 286 ? -4.873 3.814 31.681 1.00 73.56 287 GLU A C 1
ATOM 2264 O O . GLU A 1 286 ? -5.054 2.623 31.959 1.00 69.29 287 GLU A O 1
ATOM 2266 N N . THR A 1 287 ? -4.537 4.713 32.607 1.00 68.51 288 THR A N 1
ATOM 2267 C CA . THR A 1 287 ? -4.342 4.353 34.004 1.00 76.72 288 THR A CA 1
ATOM 2268 C C . THR A 1 287 ? -5.623 4.460 34.824 1.00 78.44 288 THR A C 1
ATOM 2269 O O . THR A 1 287 ? -5.553 4.532 36.057 1.00 76.18 288 THR A O 1
ATOM 2273 N N . LEU A 1 288 ? -6.784 4.472 34.167 1.00 76.95 289 LEU A N 1
ATOM 2274 C CA . LEU A 1 288 ? -8.077 4.657 34.830 1.00 70.76 289 LEU A CA 1
ATOM 2275 C C . LEU A 1 288 ? -8.101 5.943 35.655 1.00 64.03 289 LEU A C 1
ATOM 2276 O O . LEU A 1 288 ? -8.700 6.003 36.730 1.00 68.99 289 LEU A O 1
ATOM 2281 N N . MET A 1 289 ? -7.438 6.980 35.148 1.00 59.68 290 MET A N 1
ATOM 2282 C CA . MET A 1 289 ? -7.457 8.304 35.763 1.00 63.42 290 MET A CA 1
ATOM 2283 C C . MET A 1 289 ? -8.574 9.108 35.108 1.00 64.58 290 MET A C 1
ATOM 2284 O O . MET A 1 289 ? -8.476 9.478 33.933 1.00 65.89 290 MET A O 1
ATOM 2289 N N . CYS A 1 290 ? -9.634 9.375 35.863 1.00 55.06 291 CYS A N 1
ATOM 2290 C CA . CYS A 1 290 ? -10.866 9.911 35.306 1.00 55.40 291 CYS A CA 1
ATOM 2291 C C . CYS A 1 290 ? -11.007 11.403 35.585 1.00 58.63 291 CYS A C 1
ATOM 2292 O O . CYS A 1 290 ? -10.557 11.912 36.615 1.00 64.26 291 CYS A O 1
ATOM 2295 N N . SER A 1 291 ? -11.642 12.100 34.643 1.00 60.54 292 SER A N 1
ATOM 2296 C CA . SER A 1 291 ? -11.954 13.515 34.781 1.00 60.55 292 SER A CA 1
ATOM 2297 C C . SER A 1 291 ? -13.285 13.778 34.086 1.00 60.63 292 SER A C 1
ATOM 2298 O O . SER A 1 291 ? -13.898 12.871 33.515 1.00 54.23 292 SER A O 1
ATOM 2301 N N . PHE A 1 292 ? -13.731 15.032 34.132 1.00 50.72 293 PHE A N 1
ATOM 2302 C CA . PHE A 1 292 ? -15.021 15.416 33.573 1.00 41.87 293 PHE A CA 1
ATOM 2303 C C . PHE A 1 292 ? -14.870 16.619 32.656 1.00 59.45 293 PHE A C 1
ATOM 2304 O O . PHE A 1 292 ? -14.286 17.634 33.049 1.00 52.13 293 PHE A O 1
ATOM 2312 N N . GLN A 1 293 ? -15.396 16.503 31.440 1.00 55.84 294 GLN A N 1
ATOM 2313 C CA A GLN A 1 293 ? -15.572 17.643 30.553 0.56 55.40 294 GLN A CA 1
ATOM 2314 C CA B GLN A 1 293 ? -15.574 17.639 30.546 0.44 55.40 294 GLN A CA 1
ATOM 2315 C C . GLN A 1 293 ? -17.020 18.104 30.640 1.00 53.02 294 GLN A C 1
ATOM 2316 O O . GLN A 1 293 ? -17.944 17.305 30.455 1.00 59.95 294 GLN A O 1
ATOM 2327 N N . ILE A 1 294 ? -17.214 19.386 30.928 1.00 52.32 295 ILE A N 1
ATOM 2328 C CA . ILE A 1 294 ? -18.540 19.944 31.164 1.00 55.31 295 ILE A CA 1
ATOM 2329 C C . ILE A 1 294 ? -18.997 20.696 29.923 1.00 51.58 295 ILE A C 1
ATOM 2330 O O . ILE A 1 294 ? -18.257 21.526 29.379 1.00 62.72 295 ILE A O 1
ATOM 2335 N N . LEU A 1 295 ? -20.217 20.405 29.476 1.00 54.43 296 LEU A N 1
ATOM 2336 C CA . LEU A 1 295 ? -20.830 21.079 28.335 1.00 56.71 296 LEU A CA 1
ATOM 2337 C C . LEU A 1 295 ? -21.804 22.117 28.882 1.00 58.73 296 LEU A C 1
ATOM 2338 O O . LEU A 1 295 ? -22.895 21.776 29.345 1.00 63.55 296 LEU A O 1
ATOM 2343 N N . LYS A 1 296 ? -21.408 23.385 28.826 1.00 69.07 297 LYS A N 1
ATOM 2344 C CA . LYS A 1 296 ? -22.283 24.435 29.324 1.00 73.60 297 LYS A CA 1
ATOM 2345 C C . LYS A 1 296 ? -23.423 24.678 28.338 1.00 79.77 297 LYS A C 1
ATOM 2346 O O . LYS A 1 296 ? -23.211 24.630 27.123 1.00 75.54 297 LYS A O 1
ATOM 2352 N N . PRO A 1 297 ? -24.636 24.916 28.835 1.00 79.44 298 PRO A N 1
ATOM 2353 C CA . PRO A 1 297 ? -25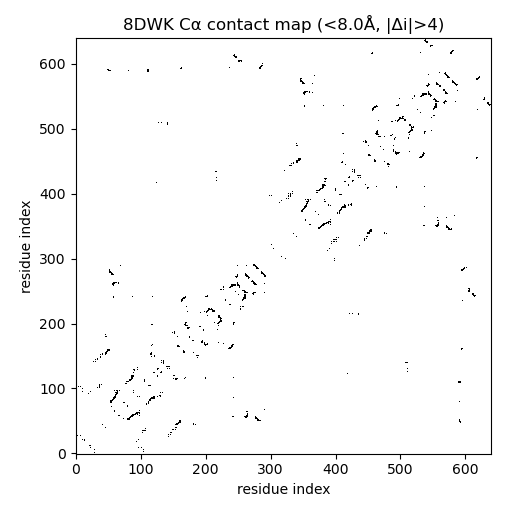.771 25.159 27.935 1.00 76.48 298 PRO A CA 1
ATOM 2354 C C . PRO A 1 297 ? -25.512 26.330 26.998 1.00 85.53 298 PRO A C 1
ATOM 2355 O O . PRO A 1 297 ? -24.861 27.313 27.359 1.00 86.09 298 PRO A O 1
ATOM 2359 N N . ALA A 1 298 ? -26.020 26.204 25.777 1.00 80.13 299 ALA A N 1
ATOM 2360 C CA . ALA A 1 298 ? -25.808 27.205 24.740 1.00 80.83 299 ALA A CA 1
ATOM 2361 C C . ALA A 1 298 ? -26.731 28.402 24.937 1.00 84.26 299 ALA A C 1
ATOM 2362 O O . ALA A 1 298 ? -26.978 29.167 24.005 1.00 78.71 299 ALA A O 1
ATOM 2364 N N . SER B 1 5 ? -64.527 -5.174 56.366 1.00 84.72 6 SER B N 1
ATOM 2365 C CA . SER B 1 5 ? -65.785 -5.801 55.974 1.00 88.32 6 SER B CA 1
ATOM 2366 C C . SER B 1 5 ? -66.400 -5.089 54.771 1.00 82.42 6 SER B C 1
ATOM 2367 O O . SER B 1 5 ? -67.303 -5.624 54.123 1.00 83.92 6 SER B O 1
ATOM 2370 N N . LEU B 1 6 ? -65.902 -3.881 54.494 1.00 81.68 7 LEU B N 1
ATOM 2371 C CA . LEU B 1 6 ? -66.299 -3.075 53.342 1.00 81.98 7 LEU B CA 1
ATOM 2372 C C . LEU B 1 6 ? -67.751 -2.621 53.437 1.00 74.54 7 LEU B C 1
ATOM 2373 O O . LEU B 1 6 ? -68.671 -3.389 53.136 1.00 71.28 7 LEU B O 1
ATOM 2378 N N . ASN B 1 7 ? -67.965 -1.372 53.852 1.00 60.21 8 ASN B N 1
ATOM 2379 C CA . ASN B 1 7 ? -69.304 -0.782 53.896 1.00 58.58 8 ASN B CA 1
ATOM 2380 C C . ASN B 1 7 ? -69.554 -0.119 52.547 1.00 58.88 8 ASN B C 1
ATOM 2381 O O . ASN B 1 7 ? -69.264 1.061 52.337 1.00 61.00 8 ASN B O 1
ATOM 2386 N N . LEU B 1 8 ? -70.105 -0.903 51.620 1.00 55.50 9 LEU B N 1
ATOM 2387 C CA . LEU B 1 8 ? -70.284 -0.433 50.251 1.00 54.42 9 LEU B CA 1
ATOM 2388 C C . LEU B 1 8 ? -71.255 0.740 50.186 1.00 59.98 9 LEU B C 1
ATOM 2389 O O . LEU B 1 8 ? -71.072 1.661 49.383 1.00 59.04 9 LEU B O 1
ATOM 2394 N N . ASP B 1 9 ? -72.288 0.729 51.031 1.00 60.47 10 ASP B N 1
ATOM 2395 C CA . ASP B 1 9 ? -73.325 1.754 50.945 1.00 60.47 10 ASP B CA 1
ATOM 2396 C C . ASP B 1 9 ? -72.808 3.115 51.395 1.00 55.82 10 ASP B C 1
ATOM 2397 O O . ASP B 1 9 ? -73.198 4.148 50.836 1.00 57.03 10 ASP B O 1
ATOM 2402 N N . SER B 1 10 ? -71.938 3.144 52.408 1.00 53.69 11 SER B N 1
ATOM 2403 C CA . SER B 1 10 ? -71.336 4.411 52.812 1.00 57.96 11 SER B CA 1
ATOM 2404 C C . SER B 1 10 ? -70.385 4.931 51.741 1.00 57.07 11 SER B C 1
ATOM 2405 O O . SER B 1 10 ? -70.318 6.141 51.495 1.00 58.65 11 SER B O 1
ATOM 2408 N N . ILE B 1 11 ? -69.645 4.028 51.093 1.00 54.78 12 ILE B N 1
ATOM 2409 C CA . ILE B 1 11 ? -68.736 4.428 50.021 1.00 56.24 12 ILE B CA 1
ATOM 2410 C C . ILE B 1 11 ? -69.512 5.073 48.880 1.00 54.26 12 ILE B C 1
ATOM 2411 O O . ILE B 1 11 ? -69.158 6.155 48.396 1.00 50.29 12 ILE B O 1
ATOM 2416 N N . ILE B 1 12 ? -70.585 4.414 48.434 1.00 54.51 13 ILE B N 1
ATOM 2417 C CA . ILE B 1 12 ? -71.397 4.954 47.347 1.00 48.75 13 ILE B CA 1
ATOM 2418 C C . ILE B 1 12 ? -72.018 6.284 47.756 1.00 54.34 13 ILE B C 1
ATOM 2419 O O . ILE B 1 12 ? -72.069 7.232 46.963 1.00 54.20 13 ILE B O 1
ATOM 2424 N N . GLY B 1 13 ? -72.487 6.378 49.002 1.00 52.98 14 GLY B N 1
ATOM 2425 C CA . GLY B 1 13 ? -73.077 7.622 49.467 1.00 44.59 14 GLY B CA 1
ATOM 2426 C C . GLY B 1 13 ? -72.099 8.781 49.445 1.00 52.08 14 GLY B C 1
ATOM 2427 O O . GLY B 1 13 ? -72.433 9.878 48.993 1.00 55.81 14 GLY B O 1
ATOM 2428 N N . ARG B 1 14 ? -70.874 8.552 49.925 1.00 51.98 15 ARG B N 1
ATOM 2429 C CA . ARG B 1 14 ? -69.863 9.605 49.904 1.00 53.81 15 ARG B CA 1
ATOM 2430 C C . ARG B 1 14 ? -69.428 9.942 48.483 1.00 55.97 15 ARG B C 1
ATOM 2431 O O . ARG B 1 14 ? -69.094 11.098 48.198 1.00 49.92 15 ARG B O 1
ATOM 2439 N N . LEU B 1 15 ? -69.423 8.955 47.583 1.00 45.78 16 LEU B N 1
ATOM 2440 C CA . LEU B 1 15 ? -69.069 9.226 46.194 1.00 54.55 16 LEU B CA 1
ATOM 2441 C C . LEU B 1 15 ? -70.127 10.071 45.497 1.00 51.07 16 LEU B C 1
ATOM 2442 O O . LEU B 1 15 ? -69.797 10.871 44.614 1.00 47.66 16 LEU B O 1
ATOM 2447 N N . LEU B 1 16 ? -71.394 9.916 45.880 1.00 53.20 17 LEU B N 1
ATOM 2448 C CA . LEU B 1 16 ? -72.488 10.652 45.261 1.00 55.68 17 LEU B CA 1
ATOM 2449 C C . LEU B 1 16 ? -72.814 11.960 45.972 1.00 65.23 17 LEU B C 1
ATOM 2450 O O . LEU B 1 16 ? -73.653 12.719 45.477 1.00 71.81 17 LEU B O 1
ATOM 2455 N N . GLU B 1 17 ? -72.178 12.241 47.113 1.00 60.37 18 GLU B N 1
ATOM 2456 C CA . GLU B 1 17 ? -72.460 13.480 47.833 1.00 60.78 18 GLU B CA 1
ATOM 2457 C C . GLU B 1 17 ? -72.070 14.712 47.027 1.00 68.69 18 GLU B C 1
ATOM 2458 O O . GLU B 1 17 ? -72.731 15.752 47.131 1.00 74.22 18 GLU B O 1
ATOM 2464 N N . VAL B 1 18 ? -71.005 14.622 46.222 1.00 70.18 19 VAL B N 1
ATOM 2465 C CA . VAL B 1 18 ? -70.544 15.772 45.445 1.00 71.40 19 VAL B CA 1
ATOM 2466 C C . VAL B 1 18 ? -71.399 16.037 44.219 1.00 69.05 19 VAL B C 1
ATOM 2467 O O . VAL B 1 18 ? -71.072 16.937 43.435 1.00 73.54 19 VAL B O 1
ATOM 2471 N N . GLN B 1 19 ? -72.476 15.281 44.028 1.00 65.07 20 GLN B N 1
ATOM 2472 C CA . GLN B 1 19 ? -73.413 15.561 42.948 1.00 79.90 20 GLN B CA 1
ATOM 2473 C C . GLN B 1 19 ? -74.048 16.933 43.156 1.00 82.01 20 GLN B C 1
ATOM 2474 O O . GLN B 1 19 ? -74.599 17.219 44.225 1.00 79.39 20 GLN B O 1
ATOM 2480 N N . GLY B 1 20 ? -73.954 17.786 42.139 1.00 80.82 21 GLY B N 1
ATOM 2481 C CA . GLY B 1 20 ? -74.421 19.151 42.234 1.00 78.69 21 GLY B CA 1
ATOM 2482 C C . GLY B 1 20 ? -73.432 20.136 42.815 1.00 82.33 21 GLY B C 1
ATOM 2483 O O . GLY B 1 20 ? -73.841 21.234 43.209 1.00 86.51 21 GLY B O 1
ATOM 2484 N N . SER B 1 21 ? -72.151 19.784 42.891 1.00 84.74 22 SER B N 1
ATOM 2485 C CA . SER B 1 21 ? -71.117 20.681 43.381 1.00 87.77 22 SER B CA 1
ATOM 2486 C C . SER B 1 21 ? -70.315 21.234 42.206 1.00 91.64 22 SER B C 1
ATOM 2487 O O . SER B 1 21 ? -70.524 20.864 41.048 1.00 91.78 22 SER B O 1
ATOM 2490 N N . ARG B 1 22 ? -69.389 22.138 42.509 1.00 90.80 23 ARG B N 1
ATOM 2491 C CA . ARG B 1 22 ? -68.506 22.663 41.476 1.00 95.01 23 ARG B CA 1
ATOM 2492 C C . ARG B 1 22 ? -67.639 21.534 40.927 1.00 94.04 23 ARG B C 1
ATOM 2493 O O . ARG B 1 22 ? -67.032 20.791 41.710 1.00 91.82 23 ARG B O 1
ATOM 2495 N N . PRO B 1 23 ? -67.568 21.359 39.607 1.00 100.65 24 PRO B N 1
ATOM 2496 C CA . PRO B 1 23 ? -66.762 20.264 39.041 1.00 95.79 24 PRO B CA 1
ATOM 2497 C C . PRO B 1 23 ? -65.306 20.367 39.467 1.00 92.59 24 PRO B C 1
ATOM 2498 O O . PRO B 1 23 ? -64.612 21.335 39.149 1.00 96.37 24 PRO B O 1
ATOM 2502 N N . GLY B 1 24 ? -64.848 19.358 40.204 1.00 81.69 25 GLY B N 1
ATOM 2503 C CA . GLY B 1 24 ? -63.484 19.341 40.694 1.00 79.47 25 GLY B CA 1
ATOM 2504 C C . GLY B 1 24 ? -63.375 18.980 42.161 1.00 70.07 25 GLY B C 1
ATOM 2505 O O . GLY B 1 24 ? -62.273 18.742 42.665 1.00 71.45 25 GLY B O 1
ATOM 2506 N N . LYS B 1 25 ? -64.508 18.939 42.859 1.00 67.91 26 LYS B N 1
ATOM 2507 C CA . LYS B 1 25 ? -64.502 18.580 44.271 1.00 66.92 26 LYS B CA 1
ATOM 2508 C C . LYS B 1 25 ? -64.216 17.092 44.431 1.00 66.26 26 LYS B C 1
ATOM 2509 O O . LYS B 1 25 ? -64.890 16.250 43.831 1.00 62.94 26 LYS B O 1
ATOM 2515 N N . ASN B 1 26 ? -63.218 16.770 45.247 1.00 56.10 27 ASN B N 1
ATOM 2516 C CA . ASN B 1 26 ? -62.750 15.401 45.396 1.00 55.46 27 ASN B CA 1
ATOM 2517 C C . ASN B 1 26 ? -63.546 14.647 46.456 1.00 50.68 27 ASN B C 1
ATOM 2518 O O . ASN B 1 26 ? -64.190 15.234 47.329 1.00 59.70 27 ASN B O 1
ATOM 2523 N N . VAL B 1 27 ? -63.493 13.321 46.359 1.00 51.53 28 VAL B N 1
ATOM 2524 C CA . VAL B 1 27 ? -64.019 12.412 47.372 1.00 51.41 28 VAL B CA 1
ATOM 2525 C C . VAL B 1 27 ? -62.872 11.491 47.761 1.00 55.22 28 VAL B C 1
ATOM 2526 O O . VAL B 1 27 ? -62.454 10.643 46.962 1.00 49.72 28 VAL B O 1
ATOM 2530 N N . GLN B 1 28 ? -62.359 11.655 48.977 1.00 45.73 29 GLN B N 1
ATOM 2531 C CA . GLN B 1 28 ? -61.166 10.940 49.429 1.00 42.32 29 GLN B CA 1
ATOM 2532 C C . GLN B 1 28 ? -61.601 9.765 50.299 1.00 42.43 29 GLN B C 1
ATOM 2533 O O . GLN B 1 28 ? -61.770 9.893 51.512 1.00 47.05 29 GLN B O 1
ATOM 2539 N N . LEU B 1 29 ? -61.787 8.610 49.666 1.00 44.58 30 LEU B N 1
ATOM 2540 C CA . LEU B 1 29 ? -62.030 7.383 50.406 1.00 38.86 30 LEU B CA 1
ATOM 2541 C C . LEU B 1 29 ? -60.755 6.949 51.125 1.00 48.40 30 LEU B C 1
ATOM 2542 O O . LEU B 1 29 ? -59.655 7.440 50.853 1.00 49.47 30 LEU B O 1
ATOM 2547 N N . THR B 1 30 ? -60.906 6.016 52.059 1.00 38.50 31 THR B N 1
ATOM 2548 C CA . THR B 1 30 ? -59.732 5.502 52.743 1.00 43.78 31 THR B CA 1
ATOM 2549 C C . THR B 1 30 ? -58.987 4.519 51.846 1.00 45.28 31 THR B C 1
ATOM 2550 O O . THR B 1 30 ? -59.540 3.954 50.898 1.00 34.63 31 THR B O 1
ATOM 2554 N N . GLU B 1 31 ? -57.704 4.331 52.158 1.00 43.40 32 GLU B N 1
ATOM 2555 C CA . GLU B 1 31 ? -56.885 3.382 51.412 1.00 38.40 32 GLU B CA 1
ATOM 2556 C C . GLU B 1 31 ? -57.458 1.972 51.495 1.00 47.50 32 GLU B C 1
ATOM 2557 O O . GLU B 1 31 ? -57.442 1.227 50.508 1.00 50.42 32 GLU B O 1
ATOM 2563 N N . ASN B 1 32 ? -57.983 1.592 52.663 1.00 42.81 33 ASN B N 1
ATOM 2564 C CA . ASN B 1 32 ? -58.539 0.252 52.820 1.00 45.93 33 ASN B CA 1
ATOM 2565 C C . ASN B 1 32 ? -59.887 0.111 52.123 1.00 44.02 33 ASN B C 1
ATOM 2566 O O . ASN B 1 32 ? -60.235 -0.986 51.672 1.00 40.38 33 ASN B O 1
ATOM 2571 N N . GLU B 1 33 ? -60.659 1.196 52.029 1.00 42.87 34 GLU B N 1
ATOM 2572 C CA . GLU B 1 33 ? -61.916 1.138 51.291 1.00 40.69 34 GLU B CA 1
ATOM 2573 C C . GLU B 1 33 ? -61.669 0.943 49.801 1.00 49.37 34 GLU B C 1
ATOM 2574 O O . GLU B 1 33 ? -62.352 0.142 49.152 1.00 48.92 34 GLU B O 1
ATOM 2580 N N . ILE B 1 34 ? -60.693 1.662 49.244 1.00 46.24 35 ILE B N 1
ATOM 2581 C CA . ILE B 1 34 ? -60.373 1.512 47.829 1.00 38.54 35 ILE B CA 1
ATOM 2582 C C . ILE B 1 34 ? -59.799 0.127 47.553 1.00 49.12 35 ILE B C 1
ATOM 2583 O O . ILE B 1 34 ? -60.119 -0.502 46.537 1.00 45.98 35 ILE B O 1
ATOM 2588 N N . ARG B 1 35 ? -58.944 -0.372 48.451 1.00 45.02 36 ARG B N 1
ATOM 2589 C CA . ARG B 1 35 ? -58.416 -1.723 48.290 1.00 44.11 36 ARG B CA 1
ATOM 2590 C C . ARG B 1 35 ? -59.518 -2.765 48.431 1.00 46.97 36 ARG B C 1
ATOM 2591 O O . ARG B 1 35 ? -59.489 -3.800 47.754 1.00 49.65 36 ARG B O 1
ATOM 2599 N N . GLY B 1 36 ? -60.499 -2.510 49.296 1.00 38.41 37 GLY B N 1
ATOM 2600 C CA . GLY B 1 36 ? -61.627 -3.421 49.405 1.00 37.50 37 GLY B CA 1
ATOM 2601 C C . GLY B 1 36 ? -62.461 -3.469 48.139 1.00 49.78 37 GLY B C 1
ATOM 2602 O O . GLY B 1 36 ? -62.930 -4.537 47.735 1.00 46.18 37 GLY B O 1
ATOM 2603 N N . LEU B 1 37 ? -62.652 -2.317 47.493 1.00 50.98 38 LEU B N 1
ATOM 2604 C CA . LEU B 1 37 ? -63.382 -2.282 46.229 1.00 47.55 38 LEU B CA 1
ATOM 2605 C C . LEU B 1 37 ? -62.673 -3.109 45.163 1.00 52.28 38 LEU B C 1
ATOM 2606 O O . LEU B 1 37 ? -63.308 -3.882 44.435 1.00 44.13 38 LEU B O 1
ATOM 2611 N N . CYS B 1 38 ? -61.351 -2.955 45.056 1.00 48.66 39 CYS B N 1
ATOM 2612 C CA . CYS B 1 38 ? -60.597 -3.647 44.014 1.00 47.93 39 CYS B CA 1
ATOM 2613 C C . CYS B 1 38 ? -60.680 -5.158 44.181 1.00 46.47 39 CYS B C 1
ATOM 2614 O O . CYS B 1 38 ? -60.965 -5.887 43.224 1.00 52.82 39 CYS B O 1
ATOM 2617 N N . LEU B 1 39 ? -60.440 -5.646 45.400 1.00 46.00 40 LEU B N 1
ATOM 2618 C CA . LEU B 1 39 ? -60.370 -7.087 45.623 1.00 42.29 40 LEU B CA 1
ATOM 2619 C C . LEU B 1 39 ? -61.719 -7.757 45.394 1.00 51.80 40 LEU B C 1
ATOM 2620 O O . LEU B 1 39 ? -61.787 -8.831 44.784 1.00 61.16 40 LEU B O 1
ATOM 2625 N N . LYS B 1 40 ? -62.804 -7.145 45.875 1.00 49.07 41 LYS B N 1
ATOM 2626 C CA . LYS B 1 40 ? -64.122 -7.745 45.691 1.00 58.46 41 LYS B CA 1
ATOM 2627 C C . LYS B 1 40 ? -64.553 -7.703 44.230 1.00 52.98 41 LYS B C 1
ATOM 2628 O O . LYS B 1 40 ? -65.163 -8.657 43.735 1.00 61.51 41 LYS B O 1
ATOM 2634 N N . SER B 1 41 ? -64.255 -6.606 43.527 1.00 49.43 42 SER B N 1
ATOM 2635 C CA . SER B 1 41 ? -64.542 -6.553 42.096 1.00 48.24 42 SER B CA 1
ATOM 2636 C C . SER B 1 41 ? -63.725 -7.590 41.338 1.00 49.79 42 SER B C 1
ATOM 2637 O O . SER B 1 41 ? -64.225 -8.225 40.402 1.00 53.55 42 SER B O 1
ATOM 2640 N N . ARG B 1 42 ? -62.466 -7.780 41.740 1.00 45.95 43 ARG B N 1
ATOM 2641 C CA . ARG B 1 42 ? -61.623 -8.795 41.118 1.00 51.54 43 ARG B CA 1
ATOM 2642 C C . ARG B 1 42 ? -62.247 -10.181 41.239 1.00 58.07 43 ARG B C 1
ATOM 2643 O O . ARG B 1 42 ? -62.152 -10.995 40.313 1.00 61.77 43 ARG B O 1
ATOM 2651 N N . GLU B 1 43 ? -62.899 -10.463 42.372 1.00 57.36 44 GLU B N 1
ATOM 2652 C CA . GLU B 1 43 ? -63.540 -11.762 42.556 1.00 56.70 44 GLU B CA 1
ATOM 2653 C C . GLU B 1 43 ? -64.690 -11.953 41.577 1.00 51.89 44 GLU B C 1
ATOM 2654 O O . GLU B 1 43 ? -64.872 -13.044 41.023 1.00 56.77 44 GLU B O 1
ATOM 2660 N N . ILE B 1 44 ? -65.482 -10.903 41.354 1.00 43.52 45 ILE B N 1
ATOM 2661 C CA . ILE B 1 44 ? -66.613 -11.014 40.439 1.00 53.52 45 ILE B CA 1
ATOM 2662 C C . ILE B 1 44 ? -66.126 -11.116 39.001 1.00 61.42 45 ILE B C 1
ATOM 2663 O O . ILE B 1 44 ? -66.659 -11.900 38.206 1.00 63.50 45 ILE B O 1
ATOM 2668 N N . PHE B 1 45 ? -65.110 -10.325 38.644 1.00 62.14 46 PHE B N 1
ATOM 2669 C CA . PHE B 1 45 ? -64.563 -10.380 37.292 1.00 55.63 46 PHE B CA 1
ATOM 2670 C C . PHE B 1 45 ? -64.058 -11.777 36.958 1.00 60.86 46 PHE B C 1
ATOM 2671 O O . PHE B 1 45 ? -64.273 -12.276 35.847 1.00 59.11 46 PHE B O 1
ATOM 2679 N N . LEU B 1 46 ? -63.389 -12.429 37.912 1.00 58.32 47 LEU B N 1
ATOM 2680 C CA . LEU B 1 46 ? -62.886 -13.776 37.671 1.00 56.29 47 LEU B CA 1
ATOM 2681 C C . LEU B 1 46 ? -64.002 -14.812 37.706 1.00 62.56 47 LEU B C 1
ATOM 2682 O O . LEU B 1 46 ? -63.874 -15.878 37.092 1.00 61.19 47 LEU B O 1
ATOM 2687 N N . SER B 1 47 ? -65.098 -14.525 38.412 1.00 60.86 48 SER B N 1
ATOM 2688 C CA . SER B 1 47 ? -66.200 -15.478 38.491 1.00 64.47 48 SER B CA 1
ATOM 2689 C C . SER B 1 47 ? -67.095 -15.422 37.260 1.00 60.91 48 SER B C 1
ATOM 2690 O O . SER B 1 47 ? -67.729 -16.425 36.914 1.00 75.71 48 SER B O 1
ATOM 2693 N N . GLN B 1 48 ? -67.163 -14.275 36.599 1.00 58.10 49 GLN B N 1
ATOM 2694 C CA . GLN B 1 48 ? -67.968 -14.082 35.406 1.00 56.58 49 GLN B CA 1
ATOM 2695 C C . GLN B 1 48 ? -67.128 -14.294 34.154 1.00 60.90 49 GLN B C 1
ATOM 2696 O O . GLN B 1 48 ? -65.901 -14.163 34.187 1.00 65.35 49 GLN B O 1
ATOM 2702 N N . PRO B 1 49 ? -67.757 -14.641 33.029 1.00 61.00 50 PRO B N 1
ATOM 2703 C CA . PRO B 1 49 ? -66.982 -14.938 31.818 1.00 70.66 50 PRO B CA 1
ATOM 2704 C C . PRO B 1 49 ? -66.218 -13.722 31.315 1.00 67.55 50 PRO B C 1
ATOM 2705 O O . PRO B 1 49 ? -66.629 -12.576 31.507 1.00 64.91 50 PRO B O 1
ATOM 2709 N N . ILE B 1 50 ? -65.084 -13.991 30.662 1.00 60.79 51 ILE B N 1
ATOM 2710 C CA . ILE B 1 50 ? -64.319 -12.922 30.034 1.00 59.05 51 ILE B CA 1
ATOM 2711 C C . ILE B 1 50 ? -65.021 -12.411 28.782 1.00 64.21 51 ILE B C 1
ATOM 2712 O O . ILE B 1 50 ? -64.788 -11.271 28.363 1.00 60.85 51 ILE B O 1
ATOM 2717 N N . LEU B 1 51 ? -65.880 -13.227 28.177 1.00 63.58 52 LEU B N 1
ATOM 2718 C CA . LEU B 1 51 ? -66.757 -12.812 27.085 1.00 57.63 52 LEU B CA 1
ATOM 2719 C C . LEU B 1 51 ? -68.177 -12.827 27.640 1.00 61.04 52 LEU B C 1
ATOM 2720 O O . LEU B 1 51 ? -68.810 -13.884 27.730 1.00 67.50 52 LEU B O 1
ATOM 2725 N N . LEU B 1 52 ? -68.671 -11.651 28.014 1.00 62.61 53 LEU B N 1
ATOM 2726 C CA . LEU B 1 52 ? -69.930 -11.546 28.735 1.00 67.26 53 LEU B CA 1
ATOM 2727 C C . LEU B 1 52 ? -71.122 -11.740 27.806 1.00 72.99 53 LEU B C 1
ATOM 2728 O O . LEU B 1 52 ? -71.164 -11.196 26.698 1.00 81.99 53 LEU B O 1
ATOM 2733 N N . GLU B 1 53 ? -72.095 -12.523 28.268 1.00 80.68 54 GLU B N 1
ATOM 2734 C CA . GLU B 1 53 ? -73.374 -12.690 27.587 1.00 72.89 54 GLU B CA 1
ATOM 2735 C C . GLU B 1 53 ? -74.418 -11.877 28.345 1.00 71.57 54 GLU B C 1
ATOM 2736 O O . GLU B 1 53 ? -74.732 -12.183 29.500 1.00 79.30 54 GLU B O 1
ATOM 2742 N N . LEU B 1 54 ? -74.950 -10.844 27.701 1.00 66.54 55 LEU B N 1
ATOM 2743 C CA . LEU B 1 54 ? -75.903 -9.942 28.330 1.00 73.72 55 LEU B CA 1
ATOM 2744 C C . LEU B 1 54 ? -77.233 -9.975 27.591 1.00 76.95 55 LEU B C 1
ATOM 2745 O O . LEU B 1 54 ? -77.343 -10.474 26.468 1.00 78.77 55 LEU B O 1
ATOM 2750 N N . GLU B 1 55 ? -78.249 -9.424 28.250 1.00 72.74 56 GLU B N 1
ATOM 2751 C CA . GLU B 1 55 ? -79.572 -9.258 27.675 1.00 71.11 56 GLU B CA 1
ATOM 2752 C C . GLU B 1 55 ? -79.994 -7.804 27.821 1.00 67.32 56 GLU B C 1
ATOM 2753 O O . GLU B 1 55 ? -79.500 -7.074 28.684 1.00 74.33 56 GLU B O 1
ATOM 2759 N N . ALA B 1 56 ? -80.910 -7.390 26.964 1.00 73.35 57 ALA B N 1
ATOM 2760 C CA . ALA B 1 56 ? -81.467 -6.048 27.002 1.00 72.28 57 ALA B CA 1
ATOM 2761 C C . ALA B 1 56 ? -82.691 -6.012 27.909 1.00 65.02 57 ALA B C 1
ATOM 2762 O O . ALA B 1 56 ? -83.336 -7.041 28.133 1.00 72.39 57 ALA B O 1
ATOM 2764 N N . PRO B 1 57 ? -83.058 -4.836 28.455 1.00 72.79 58 PRO B N 1
ATOM 2765 C CA . PRO B 1 57 ? -82.530 -3.478 28.255 1.00 73.23 58 PRO B CA 1
ATOM 2766 C C . PRO B 1 57 ? -81.122 -3.261 28.802 1.00 75.55 58 PRO B C 1
ATOM 2767 O O . PRO B 1 57 ? -80.731 -3.879 29.792 1.00 73.42 58 PRO B O 1
ATOM 2771 N N . LEU B 1 58 ? -80.375 -2.376 28.147 1.00 74.05 59 LEU B N 1
ATOM 2772 C CA . LEU B 1 58 ? -78.994 -2.109 28.514 1.00 69.23 59 LEU B CA 1
ATOM 2773 C C . LEU B 1 58 ? -78.623 -0.719 28.023 1.00 66.54 59 LEU B C 1
ATOM 2774 O O . LEU B 1 58 ? -79.169 -0.234 27.029 1.00 71.57 59 LEU B O 1
ATOM 2779 N N . LYS B 1 59 ? -77.696 -0.083 28.734 1.00 65.51 60 LYS B N 1
ATOM 2780 C CA . LYS B 1 59 ? -77.172 1.224 28.356 1.00 64.06 60 LYS B CA 1
ATOM 2781 C C . LYS B 1 59 ? -75.659 1.121 28.232 1.00 66.75 60 LYS B C 1
ATOM 2782 O O . LYS B 1 59 ? -74.977 0.746 29.192 1.00 64.47 60 LYS B O 1
ATOM 2788 N N . ILE B 1 60 ? -75.142 1.449 27.051 1.00 69.33 61 ILE B N 1
ATOM 2789 C CA . ILE B 1 60 ? -73.732 1.281 26.722 1.00 59.27 61 ILE B CA 1
ATOM 2790 C C . ILE B 1 60 ? -73.060 2.646 26.715 1.00 60.49 61 ILE B C 1
ATOM 2791 O O . ILE B 1 60 ? -73.613 3.621 26.191 1.00 60.55 61 ILE B O 1
ATOM 2796 N N . CYS B 1 61 ? -71.864 2.711 27.296 1.00 54.64 62 CYS B N 1
ATOM 2797 C CA A CYS B 1 61 ? -71.108 3.949 27.403 0.87 51.60 62 CYS B CA 1
ATOM 2798 C CA B CYS B 1 61 ? -71.107 3.947 27.409 0.13 51.82 62 CYS B CA 1
ATOM 2799 C C . CYS B 1 61 ? -69.674 3.717 26.950 1.00 53.83 62 CYS B C 1
ATOM 2800 O O . CYS B 1 61 ? -69.150 2.603 27.034 1.00 53.97 62 CYS B O 1
ATOM 2805 N N . GLY B 1 62 ? -69.045 4.781 26.471 1.00 53.10 63 GLY B N 1
ATOM 2806 C CA . GLY B 1 62 ? -67.684 4.739 25.957 1.00 53.86 63 GLY B CA 1
ATOM 2807 C C . GLY B 1 62 ? -66.662 5.187 26.979 1.00 55.64 63 GLY B C 1
ATOM 2808 O O . GLY B 1 62 ? -66.776 4.893 28.174 1.00 60.72 63 GLY B O 1
ATOM 2809 N N . ASP B 1 63 ? -65.649 5.909 26.504 1.00 56.16 64 ASP B N 1
ATOM 2810 C CA . ASP B 1 63 ? -64.564 6.344 27.371 1.00 45.85 64 ASP B CA 1
ATOM 2811 C C . ASP B 1 63 ? -65.041 7.404 28.356 1.00 50.41 64 ASP B C 1
ATOM 2812 O O . ASP B 1 63 ? -65.826 8.292 28.011 1.00 60.71 64 ASP B O 1
ATOM 2817 N N . ILE B 1 64 ? -64.559 7.304 29.590 1.00 58.19 65 ILE B N 1
ATOM 2818 C CA . ILE B 1 64 ? -64.770 8.320 30.612 1.00 46.19 65 ILE B CA 1
ATOM 2819 C C . ILE B 1 64 ? -63.492 9.108 30.874 1.00 44.73 65 ILE B C 1
ATOM 2820 O O . ILE B 1 64 ? -63.512 10.338 30.938 1.00 47.42 65 ILE B O 1
ATOM 2825 N N . HIS B 1 65 ? -62.369 8.407 31.025 1.00 44.95 66 HIS B N 1
ATOM 2826 C CA . HIS B 1 65 ? -61.053 9.015 31.223 1.00 41.00 66 HIS B CA 1
ATOM 2827 C C . HIS B 1 65 ? -61.053 9.981 32.406 1.00 41.81 66 HIS B C 1
ATOM 2828 O O . HIS B 1 65 ? -60.693 11.154 32.287 1.00 38.54 66 HIS B O 1
ATOM 2835 N N . GLY B 1 66 ? -61.480 9.476 33.561 1.00 46.03 67 GLY B N 1
ATOM 2836 C CA . GLY B 1 66 ? -61.388 10.227 34.797 1.00 47.10 67 GLY B CA 1
ATOM 2837 C C . GLY B 1 66 ? -62.245 11.468 34.886 1.00 45.49 67 GLY B C 1
ATOM 2838 O O . GLY B 1 66 ? -62.061 12.260 35.815 1.00 41.67 67 GLY B O 1
ATOM 2839 N N . GLN B 1 67 ? -63.173 11.674 33.953 1.00 50.04 68 GLN B N 1
ATOM 2840 C CA . GLN B 1 67 ? -64.102 12.802 34.028 1.00 50.04 68 GLN B CA 1
ATOM 2841 C C . GLN B 1 67 ? -65.277 12.366 34.895 1.00 53.17 68 GLN B C 1
ATOM 2842 O O . GLN B 1 67 ? -66.310 11.902 34.408 1.00 51.16 68 GLN B O 1
ATOM 2848 N N . TYR B 1 68 ? -65.108 12.523 36.210 1.00 48.35 69 TYR B N 1
ATOM 2849 C CA . TYR B 1 68 ? -66.055 11.950 37.161 1.00 45.21 69 TYR B CA 1
ATOM 2850 C C . TYR B 1 68 ? -67.397 12.671 37.127 1.00 49.91 69 TYR B C 1
ATOM 2851 O O . TYR B 1 68 ? -68.450 12.031 37.222 1.00 50.15 69 TYR B O 1
ATOM 2860 N N . TYR B 1 69 ? -67.386 14.000 37.000 1.00 52.55 70 TYR B N 1
ATOM 2861 C CA . TYR B 1 69 ? -68.641 14.741 37.009 1.00 57.05 70 TYR B CA 1
ATOM 2862 C C . TYR B 1 69 ? -69.445 14.543 35.732 1.00 60.09 70 TYR B C 1
ATOM 2863 O O . TYR B 1 69 ? -70.668 14.714 35.753 1.00 61.55 70 TYR B O 1
ATOM 2872 N N . ASP B 1 70 ? -68.793 14.186 34.623 1.00 50.12 71 ASP B N 1
ATOM 2873 C CA . ASP B 1 70 ? -69.544 13.780 33.442 1.00 49.83 71 ASP B CA 1
ATOM 2874 C C . ASP B 1 70 ? -70.127 12.385 33.614 1.00 46.92 71 ASP B C 1
ATOM 2875 O O . ASP B 1 70 ? -71.173 12.074 33.033 1.00 57.80 71 ASP B O 1
ATOM 2880 N N . LEU B 1 71 ? -69.471 11.535 34.409 1.00 47.34 72 LEU B N 1
ATOM 2881 C CA . LEU B 1 71 ? -70.039 10.230 34.727 1.00 49.95 72 LEU B CA 1
ATOM 2882 C C . LEU B 1 71 ? -71.291 10.371 35.583 1.00 56.55 72 LEU B C 1
ATOM 2883 O O . LEU B 1 71 ? -72.269 9.640 35.387 1.00 63.59 72 LEU B O 1
ATOM 2888 N N . LEU B 1 72 ? -71.279 11.303 36.540 1.00 54.02 73 LEU B N 1
ATOM 2889 C CA . LEU B 1 72 ? -72.479 11.558 37.330 1.00 63.18 73 LEU B CA 1
ATOM 2890 C C . LEU B 1 72 ? -73.590 12.137 36.464 1.00 61.98 73 LEU B C 1
ATOM 2891 O O . LEU B 1 72 ? -74.758 11.762 36.613 1.00 62.54 73 LEU B O 1
ATOM 2896 N N . ARG B 1 73 ? -73.244 13.051 35.553 1.00 65.62 74 ARG B N 1
ATOM 2897 C CA . ARG B 1 73 ? -74.235 13.575 34.619 1.00 64.52 74 ARG B CA 1
ATOM 2898 C C . ARG B 1 73 ? -74.754 12.485 33.691 1.00 62.78 74 ARG B C 1
ATOM 2899 O O . ARG B 1 73 ? -75.930 12.499 33.310 1.00 66.07 74 ARG B O 1
ATOM 2907 N N . LEU B 1 74 ? -73.894 11.537 33.316 1.00 60.51 75 LEU B N 1
ATOM 2908 C CA . LEU B 1 74 ? -74.339 10.423 32.485 1.00 60.63 75 LEU B CA 1
ATOM 2909 C C . LEU B 1 74 ? -75.302 9.521 33.246 1.00 64.08 75 LEU B C 1
ATOM 2910 O O . LEU B 1 74 ? -76.246 8.977 32.661 1.00 66.00 75 LEU B O 1
ATOM 2915 N N . PHE B 1 75 ? -75.081 9.351 34.552 1.00 66.48 76 PHE B N 1
ATOM 2916 C CA . PHE B 1 75 ? -76.001 8.555 35.356 1.00 64.42 76 PHE B CA 1
ATOM 2917 C C . PHE B 1 75 ? -77.323 9.277 35.580 1.00 71.45 76 PHE B C 1
ATOM 2918 O O . PHE B 1 75 ? -78.347 8.628 35.814 1.00 68.60 76 PHE B O 1
ATOM 2926 N N A GLU B 1 76 ? -77.325 10.610 35.516 0.49 70.68 77 GLU B N 1
ATOM 2927 N N B GLU B 1 76 ? -77.325 10.610 35.516 0.51 70.68 77 GLU B N 1
ATOM 2928 C CA A GLU B 1 76 ? -78.577 11.349 35.646 0.49 69.43 77 GLU B CA 1
ATOM 2929 C CA B GLU B 1 76 ? -78.577 11.349 35.646 0.51 69.42 77 GLU B CA 1
ATOM 2930 C C A GLU B 1 76 ? -79.436 11.197 34.396 0.49 71.82 77 GLU B C 1
ATOM 2931 C C B GLU B 1 76 ? -79.436 11.197 34.396 0.51 71.82 77 GLU B C 1
ATOM 2932 O O A GLU B 1 76 ? -80.661 11.056 34.491 0.49 74.65 77 GLU B O 1
ATOM 2933 O O B GLU B 1 76 ? -80.661 11.056 34.491 0.51 74.65 77 GLU B O 1
ATOM 2941 N N . TYR B 1 77 ? -78.811 11.221 33.216 1.00 72.66 78 TYR B N 1
ATOM 2942 C CA . TYR B 1 77 ? -79.561 11.066 31.975 1.00 71.00 78 TYR B CA 1
ATOM 2943 C C . TYR B 1 77 ? -80.109 9.653 31.813 1.00 73.18 78 TYR B C 1
ATOM 2944 O O . TYR B 1 77 ? -81.180 9.471 31.223 1.00 85.33 78 TYR B O 1
ATOM 2953 N N . GLY B 1 78 ? -79.399 8.650 32.322 1.00 68.30 79 GLY B N 1
ATOM 2954 C CA . GLY B 1 78 ? -79.793 7.270 32.114 1.00 62.72 79 GLY B CA 1
ATOM 2955 C C . GLY B 1 78 ? -80.336 6.577 33.346 1.00 70.49 79 GLY B C 1
ATOM 2956 O O . GLY B 1 78 ? -80.850 5.458 33.256 1.00 69.48 79 GLY B O 1
ATOM 2957 N N . GLY B 1 79 ? -80.229 7.225 34.502 1.00 66.04 80 GLY B N 1
ATOM 2958 C CA . GLY B 1 79 ? -80.717 6.635 35.733 1.00 70.36 80 GLY B CA 1
ATOM 2959 C C . GLY B 1 79 ? -79.640 5.908 36.512 1.00 71.72 80 GLY B C 1
ATOM 2960 O O . GLY B 1 79 ? -78.992 4.998 35.987 1.00 66.66 80 GLY B O 1
ATOM 2961 N N . PHE B 1 80 ? -79.435 6.310 37.762 1.00 70.01 81 PHE B N 1
ATOM 2962 C CA . PHE B 1 80 ? -78.470 5.628 38.608 1.00 62.41 81 PHE B CA 1
ATOM 2963 C C . PHE B 1 80 ? -78.920 4.187 38.838 1.00 68.82 81 PHE B C 1
ATOM 2964 O O . PHE B 1 80 ? -80.124 3.925 38.943 1.00 78.48 81 PHE B O 1
ATOM 2972 N N . PRO B 1 81 ? -77.991 3.234 38.903 1.00 69.10 82 PRO B N 1
ATOM 2973 C CA . PRO B 1 81 ? -78.387 1.855 39.173 1.00 63.04 82 PRO B CA 1
ATOM 2974 C C . PRO B 1 81 ? -79.100 1.760 40.504 1.00 75.34 82 PRO B C 1
ATOM 2975 O O . PRO B 1 81 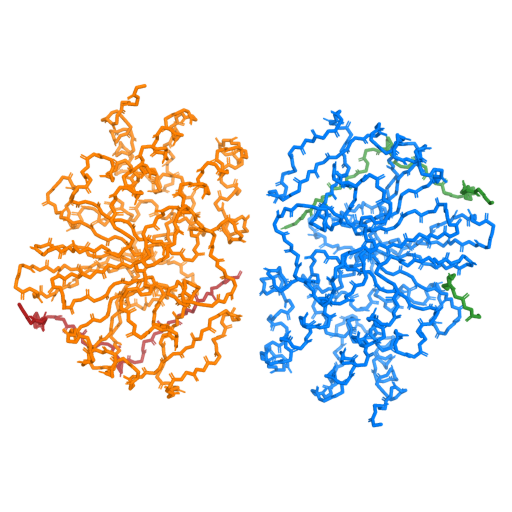? -78.847 2.560 41.424 1.00 69.98 82 PRO B O 1
ATOM 2979 N N . PRO B 1 82 ? -79.995 0.774 40.667 1.00 75.55 83 PRO B N 1
ATOM 2980 C CA . PRO B 1 82 ? -80.285 -0.352 39.775 1.00 69.76 83 PRO B CA 1
ATOM 2981 C C . PRO B 1 82 ? -81.361 -0.088 38.725 1.00 72.59 83 PRO B C 1
ATOM 2982 O O . PRO B 1 82 ? -81.797 -1.043 38.080 1.00 68.30 83 PRO B O 1
ATOM 2986 N N . GLU B 1 83 ? -81.783 1.171 38.570 1.00 67.15 84 GLU B N 1
ATOM 2987 C CA . GLU B 1 83 ? -82.844 1.500 37.621 1.00 61.51 84 GLU B CA 1
ATOM 2988 C C . GLU B 1 83 ? -82.547 0.929 36.240 1.00 77.71 84 GLU B C 1
ATOM 2989 O O . GLU B 1 83 ? -83.310 0.114 35.708 1.00 78.67 84 GLU B O 1
ATOM 2995 N N . SER B 1 84 ? -81.432 1.345 35.651 1.00 75.08 85 SER B N 1
ATOM 2996 C CA . SER B 1 84 ? -81.030 0.912 34.324 1.00 66.11 85 SER B CA 1
ATOM 2997 C C . SER B 1 84 ? -79.801 0.018 34.410 1.00 66.05 85 SER B C 1
ATOM 2998 O O . SER B 1 84 ? -78.949 0.185 35.287 1.00 69.14 85 SER B O 1
ATOM 3001 N N . ASN B 1 85 ? -79.724 -0.941 33.494 1.00 63.20 86 ASN B N 1
ATOM 3002 C CA . ASN B 1 85 ? -78.534 -1.766 33.367 1.00 69.12 86 ASN B CA 1
ATOM 3003 C C . ASN B 1 85 ? -77.475 -1.030 32.556 1.00 71.28 86 ASN B C 1
ATOM 3004 O O . ASN B 1 85 ? -77.785 -0.211 31.685 1.00 67.47 86 ASN B O 1
ATOM 3009 N N . TYR B 1 86 ? -76.211 -1.324 32.852 1.00 71.08 87 TYR B N 1
ATOM 3010 C CA . TYR B 1 86 ? -75.107 -0.580 32.268 1.00 62.78 87 TYR B CA 1
ATOM 3011 C C . TYR B 1 86 ? -74.010 -1.524 31.802 1.00 58.51 87 TYR B C 1
ATOM 3012 O O . TYR B 1 86 ? -73.761 -2.569 32.410 1.00 59.62 87 TYR B O 1
ATOM 3021 N N . LEU B 1 87 ? -73.353 -1.129 30.712 1.00 55.15 88 LEU B N 1
ATOM 3022 C CA . LEU B 1 87 ? -72.164 -1.804 30.205 1.00 59.25 88 LEU B CA 1
ATOM 3023 C C . LEU B 1 87 ? -71.183 -0.742 29.738 1.00 63.68 88 LEU B C 1
ATOM 3024 O O . LEU B 1 87 ? -71.484 0.015 28.810 1.00 61.08 88 LEU B O 1
ATOM 3029 N N . PHE B 1 88 ? -70.021 -0.681 30.380 1.00 54.20 89 PHE B N 1
ATOM 3030 C CA . PHE B 1 88 ? -68.980 0.274 30.029 1.00 48.06 89 PHE B CA 1
ATOM 3031 C C . PHE B 1 88 ? -67.900 -0.419 29.209 1.00 47.35 89 PHE B C 1
ATOM 3032 O O . PHE B 1 88 ? -67.565 -1.581 29.458 1.00 51.21 89 PHE B O 1
ATOM 3040 N N . LEU B 1 89 ? -67.358 0.302 28.227 1.00 52.01 90 LEU B N 1
ATOM 3041 C CA . LEU B 1 89 ? -66.451 -0.272 27.243 1.00 48.80 90 LEU B CA 1
ATOM 3042 C C . LEU B 1 89 ? -64.986 0.054 27.523 1.00 49.05 90 LEU B C 1
ATOM 3043 O O . LEU B 1 89 ? -64.140 -0.127 26.641 1.00 57.55 90 LEU B O 1
ATOM 3048 N N . GLY B 1 90 ? -64.671 0.532 28.719 1.00 45.89 91 GLY B N 1
ATOM 3049 C CA . GLY B 1 90 ? -63.296 0.703 29.144 1.00 38.22 91 GLY B CA 1
ATOM 3050 C C . GLY B 1 90 ? -62.857 2.157 29.142 1.00 43.87 91 GLY B C 1
ATOM 3051 O O . GLY B 1 90 ? -63.650 3.085 28.965 1.00 47.74 91 GLY B O 1
ATOM 3052 N N . ASP B 1 91 ? -61.550 2.335 29.342 1.00 43.04 92 ASP B N 1
ATOM 3053 C CA . ASP B 1 91 ? -60.901 3.643 29.440 1.00 41.38 92 ASP B CA 1
ATOM 3054 C C . ASP B 1 91 ? -61.580 4.516 30.499 1.00 45.43 92 ASP B C 1
ATOM 3055 O O . ASP B 1 91 ? -62.225 5.524 30.211 1.00 39.64 92 ASP B O 1
ATOM 3060 N N . TYR B 1 92 ? -61.397 4.096 31.749 1.00 44.64 93 TYR B N 1
ATOM 3061 C CA . TYR B 1 92 ? -61.977 4.806 32.881 1.00 42.35 93 TYR B CA 1
ATOM 3062 C C . TYR B 1 92 ? -61.013 5.802 33.510 1.00 34.75 93 TYR B C 1
ATOM 3063 O O . TYR B 1 92 ? -61.459 6.788 34.108 1.00 32.33 93 TYR B O 1
ATOM 3072 N N . VAL B 1 93 ? -59.706 5.576 33.383 1.00 37.16 94 VAL B N 1
ATOM 3073 C CA . VAL B 1 93 ? -58.712 6.409 34.051 1.00 46.92 94 VAL B CA 1
ATOM 3074 C C . VAL B 1 93 ? -57.914 7.209 33.029 1.00 40.70 94 VAL B C 1
ATOM 3075 O O . VAL B 1 93 ? -58.213 7.178 31.829 1.00 40.33 94 VAL B O 1
ATOM 3079 N N . ASP B 1 94 ? -56.902 7.939 33.513 1.00 43.65 95 ASP B N 1
ATOM 3080 C CA . ASP B 1 94 ? -56.000 8.771 32.717 1.00 40.59 95 ASP B CA 1
ATOM 3081 C C . ASP B 1 94 ? -56.686 10.016 32.163 1.00 37.56 95 ASP B C 1
ATOM 3082 O O . ASP B 1 94 ? -57.918 10.108 32.154 1.00 39.70 95 ASP B O 1
ATOM 3087 N N . ARG B 1 95 ? -55.876 10.983 31.719 1.00 37.44 96 ARG B N 1
ATOM 3088 C CA . ARG B 1 95 ? -56.326 12.220 31.085 1.00 46.75 96 ARG B CA 1
ATOM 3089 C C . ARG B 1 95 ? -57.069 13.131 32.058 1.00 47.38 96 ARG B C 1
ATOM 3090 O O . ARG B 1 95 ? -56.633 14.259 32.311 1.00 54.12 96 ARG B O 1
ATOM 3098 N N . GLY B 1 96 ? -58.184 12.660 32.605 1.00 38.08 97 GLY B N 1
ATOM 3099 C CA . GLY B 1 96 ? -59.009 13.480 33.467 1.00 45.65 97 GLY B CA 1
ATOM 3100 C C . GLY B 1 96 ? -58.357 13.784 34.805 1.00 50.13 97 GLY B C 1
ATOM 3101 O O . GLY B 1 96 ? -57.253 13.343 35.126 1.00 52.13 97 GLY B O 1
ATOM 3102 N N . LYS B 1 97 ? -59.081 14.565 35.607 1.00 49.00 98 LYS B N 1
ATOM 3103 C CA . LYS B 1 97 ? -58.590 15.004 36.907 1.00 49.05 98 LYS B CA 1
ATOM 3104 C C . LYS B 1 97 ? -59.037 14.111 38.055 1.00 45.17 98 LYS B C 1
ATOM 3105 O O . LYS B 1 97 ? -58.460 14.198 39.145 1.00 48.16 98 LYS B O 1
ATOM 3108 N N . GLN B 1 98 ? -60.043 13.261 37.846 1.00 45.70 99 GLN B N 1
ATOM 3109 C CA . GLN B 1 98 ? -60.607 12.432 38.909 1.00 38.59 99 GLN B CA 1
ATOM 3110 C C . GLN B 1 98 ? -60.773 10.998 38.402 1.00 38.14 99 GLN B C 1
ATOM 3111 O O . GLN B 1 98 ? -61.887 10.484 38.276 1.00 41.01 99 GLN B O 1
ATOM 3117 N N . SER B 1 99 ? -59.646 10.346 38.113 1.00 37.76 100 SER B N 1
ATOM 3118 C CA . SER B 1 99 ? -59.690 8.933 37.756 1.00 37.93 100 SER B CA 1
ATOM 3119 C C . SER B 1 99 ? -60.041 8.067 38.958 1.00 37.89 100 SER B C 1
ATOM 3120 O O . SER B 1 99 ? -60.710 7.039 38.805 1.00 36.24 100 SER B O 1
ATOM 3123 N N . LEU B 1 100 ? -59.608 8.469 40.155 1.00 45.98 101 LEU B N 1
ATOM 3124 C CA . LEU B 1 100 ? -59.879 7.679 41.353 1.00 41.81 101 LEU B CA 1
ATOM 3125 C C . LEU B 1 100 ? -61.370 7.637 41.663 1.00 44.03 101 LEU B C 1
ATOM 3126 O O . LEU B 1 100 ? -61.934 6.561 41.894 1.00 44.98 101 LEU B O 1
ATOM 3131 N N . GLU B 1 101 ? -62.027 8.801 41.678 1.00 41.34 102 GLU B N 1
ATOM 3132 C CA . GLU B 1 101 ? -63.464 8.830 41.935 1.00 35.62 102 GLU B CA 1
ATOM 3133 C C . GLU B 1 101 ? -64.232 8.062 40.867 1.00 43.73 102 GLU B C 1
ATOM 3134 O O . GLU B 1 101 ? -65.239 7.409 41.165 1.00 39.86 102 GLU B O 1
ATOM 3140 N N . THR B 1 102 ? -63.768 8.124 39.617 1.00 42.36 103 THR B N 1
ATOM 3141 C CA . THR B 1 102 ? -64.473 7.458 38.528 1.00 37.35 103 THR B CA 1
ATOM 3142 C C . THR B 1 102 ? -64.428 5.943 38.683 1.00 41.59 103 THR B C 1
ATOM 3143 O O . THR B 1 102 ? -65.471 5.279 38.687 1.00 43.41 103 THR B O 1
ATOM 3147 N N . ILE B 1 103 ? -63.226 5.377 38.817 1.00 38.85 104 ILE B N 1
ATOM 3148 C CA . ILE B 1 103 ? -63.104 3.924 38.868 1.00 40.01 104 ILE B CA 1
ATOM 3149 C C . ILE B 1 103 ? -63.699 3.371 40.158 1.00 39.47 104 ILE B C 1
ATOM 3150 O O . ILE B 1 103 ? -64.248 2.263 40.167 1.00 44.67 104 ILE B O 1
ATOM 3155 N N . CYS B 1 104 ? -63.626 4.128 41.257 1.00 37.69 105 CYS B N 1
ATOM 3156 C CA . CYS B 1 104 ? -64.179 3.644 42.518 1.00 45.29 105 CYS B CA 1
ATOM 3157 C C . CYS B 1 104 ? -65.695 3.511 42.446 1.00 40.52 105 CYS B C 1
ATOM 3158 O O . CYS B 1 104 ? -66.260 2.526 42.936 1.00 45.94 105 CYS B O 1
ATOM 3161 N N . LEU B 1 105 ? -66.372 4.491 41.842 1.00 40.75 106 LEU B N 1
ATOM 3162 C CA . LEU B 1 105 ? -67.822 4.406 41.705 1.00 44.48 106 LEU B CA 1
ATOM 3163 C C . LEU B 1 105 ? -68.222 3.254 40.791 1.00 51.83 106 LEU B C 1
ATOM 3164 O O . LEU B 1 105 ? -69.229 2.580 41.037 1.00 54.67 106 LEU B O 1
ATOM 3169 N N . LEU B 1 106 ? -67.443 3.013 39.735 1.00 46.02 107 LEU B N 1
ATOM 3170 C CA . LEU B 1 106 ? -67.749 1.912 38.828 1.00 50.48 107 LEU B CA 1
ATOM 3171 C C . LEU B 1 106 ? -67.462 0.564 39.479 1.00 51.51 107 LEU B C 1
ATOM 3172 O O . LEU B 1 106 ? -68.202 -0.403 39.264 1.00 53.68 107 LEU B O 1
ATOM 3177 N N . LEU B 1 107 ? -66.392 0.479 40.273 1.00 40.81 108 LEU B N 1
ATOM 3178 C CA . LEU B 1 107 ? -66.128 -0.750 41.014 1.00 46.03 108 LEU B CA 1
ATOM 3179 C C . LEU B 1 107 ? -67.201 -0.997 42.067 1.00 46.34 108 LEU B C 1
ATOM 3180 O O . LEU B 1 107 ? -67.656 -2.133 42.243 1.00 40.68 108 LEU B O 1
ATOM 3185 N N . ALA B 1 108 ? -67.621 0.057 42.772 1.00 50.65 109 ALA B N 1
ATOM 3186 C CA . ALA B 1 108 ? -68.635 -0.096 43.811 1.00 48.65 109 ALA B CA 1
ATOM 3187 C C . ALA B 1 108 ? -69.965 -0.544 43.219 1.00 50.16 109 ALA B C 1
ATOM 3188 O O . ALA B 1 108 ? -70.617 -1.454 43.746 1.00 55.53 109 ALA B O 1
ATOM 3190 N N . TYR B 1 109 ? -70.387 0.088 42.121 1.00 52.14 110 TYR B N 1
ATOM 3191 C CA . TYR B 1 109 ? -71.616 -0.333 41.455 1.00 52.34 110 TYR B CA 1
ATOM 3192 C C . TYR B 1 109 ? -71.500 -1.751 40.914 1.00 53.57 110 TYR B C 1
ATOM 3193 O O . TYR B 1 109 ? -72.500 -2.476 40.854 1.00 54.33 110 TYR B O 1
ATOM 3202 N N . LYS B 1 110 ? -70.294 -2.166 40.519 1.00 50.70 111 LYS B N 1
ATOM 3203 C CA . LYS B 1 110 ? -70.095 -3.539 40.071 1.00 50.60 111 LYS B CA 1
ATOM 3204 C C . LYS B 1 110 ? -70.281 -4.532 41.211 1.00 54.17 111 LYS B C 1
ATOM 3205 O O . LYS B 1 110 ? -70.785 -5.639 40.992 1.00 56.81 111 LYS B O 1
ATOM 3211 N N . ILE B 1 111 ? -69.889 -4.159 42.429 1.00 52.62 112 ILE B N 1
ATOM 3212 C CA . ILE B 1 111 ? -70.066 -5.052 43.569 1.00 57.25 112 ILE B CA 1
ATOM 3213 C C . ILE B 1 111 ? -71.498 -4.989 44.086 1.00 58.93 112 ILE B C 1
ATOM 3214 O O . ILE B 1 111 ? -72.069 -6.007 44.493 1.00 50.33 112 ILE B O 1
ATOM 3219 N N . LYS B 1 112 ? -72.102 -3.798 44.071 1.00 46.89 113 LYS B N 1
ATOM 3220 C CA . LYS B 1 112 ? -73.463 -3.645 44.577 1.00 51.92 113 LYS B CA 1
ATOM 3221 C C . LYS B 1 112 ? -74.473 -4.352 43.680 1.00 69.58 113 LYS B C 1
ATOM 3222 O O . LYS B 1 112 ? -75.403 -4.999 44.174 1.00 77.58 113 LYS B O 1
ATOM 3228 N N . TYR B 1 113 ? -74.308 -4.240 42.362 1.00 65.04 114 TYR B N 1
ATOM 3229 C CA . TYR B 1 113 ? -75.206 -4.860 41.389 1.00 56.01 114 TYR B CA 1
ATOM 3230 C C . TYR B 1 113 ? -74.364 -5.667 40.410 1.00 62.31 114 TYR B C 1
ATOM 3231 O O . TYR B 1 113 ? -74.121 -5.235 39.275 1.00 67.63 114 TYR B O 1
ATOM 3240 N N . PRO B 1 114 ? -73.908 -6.856 40.815 1.00 58.65 115 PRO B N 1
ATOM 3241 C CA . PRO B 1 114 ? -72.996 -7.625 39.953 1.00 55.58 115 PRO B CA 1
ATOM 3242 C C . PRO B 1 114 ? -73.644 -8.174 38.695 1.00 70.31 115 PRO B C 1
ATOM 3243 O O . PRO B 1 114 ? -72.926 -8.459 37.728 1.00 71.21 115 PRO B O 1
ATOM 3247 N N . GLU B 1 115 ? -74.966 -8.336 38.667 1.00 77.64 116 GLU B N 1
ATOM 3248 C CA . GLU B 1 115 ? -75.644 -8.875 37.497 1.00 73.22 116 GLU B CA 1
ATOM 3249 C C . GLU B 1 115 ? -76.314 -7.805 36.645 1.00 67.02 116 GLU B C 1
ATOM 3250 O O . GLU B 1 115 ? -76.845 -8.130 35.577 1.00 61.02 116 GLU B O 1
ATOM 3256 N N . ASN B 1 116 ? -76.302 -6.548 37.085 1.00 69.13 117 ASN B N 1
ATOM 3257 C CA . ASN B 1 116 ? -76.862 -5.444 36.318 1.00 71.98 117 ASN B CA 1
ATOM 3258 C C . ASN B 1 116 ? -75.828 -4.388 35.956 1.00 71.59 117 ASN B C 1
ATOM 3259 O O . ASN B 1 116 ? -76.189 -3.372 35.351 1.00 67.03 117 ASN B O 1
ATOM 3264 N N . PHE B 1 117 ? -74.561 -4.598 36.306 1.00 66.03 118 PHE B N 1
ATOM 3265 C CA . PHE B 1 117 ? -73.493 -3.649 36.024 1.00 56.40 118 PHE B CA 1
ATOM 3266 C C . PHE B 1 117 ? -72.298 -4.426 35.497 1.00 56.84 118 PHE B C 1
ATOM 3267 O O . PHE B 1 117 ? -71.917 -5.446 36.080 1.00 48.76 118 PHE B O 1
ATOM 3275 N N . PHE B 1 118 ? -71.719 -3.958 34.393 1.00 57.41 119 PHE B N 1
ATOM 3276 C CA . PHE B 1 118 ? -70.624 -4.665 33.744 1.00 56.86 119 PHE B CA 1
ATOM 3277 C C . PHE B 1 118 ? -69.614 -3.664 33.204 1.00 54.96 119 PHE B C 1
ATOM 3278 O O . PHE B 1 118 ? -69.986 -2.591 32.722 1.00 54.89 119 PHE B O 1
ATOM 3286 N N . LEU B 1 119 ? -68.335 -4.025 33.290 1.00 52.57 120 LEU B N 1
ATOM 3287 C CA . LEU B 1 119 ? -67.235 -3.146 32.912 1.00 48.01 120 LEU B CA 1
ATOM 3288 C C . LEU B 1 119 ? -66.258 -3.919 32.041 1.00 53.21 120 LEU B C 1
ATOM 3289 O O . LEU B 1 119 ? -65.747 -4.962 32.459 1.00 54.96 120 LEU B O 1
ATOM 3294 N N . LEU B 1 120 ? -65.989 -3.405 30.846 1.00 51.49 121 LEU B N 1
ATOM 3295 C CA . LEU B 1 120 ? -65.008 -4.007 29.957 1.00 48.77 121 LEU B CA 1
ATOM 3296 C C . LEU B 1 120 ? -63.649 -3.339 30.142 1.00 46.97 121 LEU B C 1
ATOM 3297 O O . LEU B 1 120 ? -63.527 -2.269 30.742 1.00 42.50 121 LEU B O 1
ATOM 3302 N N . ARG B 1 121 ? -62.614 -3.990 29.616 1.00 45.13 122 ARG B N 1
ATOM 3303 C CA . ARG B 1 121 ? -61.245 -3.512 29.758 1.00 45.45 122 ARG B CA 1
ATOM 3304 C C . ARG B 1 121 ? -60.841 -2.697 28.536 1.00 47.37 122 ARG B C 1
ATOM 3305 O O . ARG B 1 121 ? -60.940 -3.176 27.402 1.00 47.70 122 ARG B O 1
ATOM 3313 N N . GLY B 1 122 ? -60.390 -1.465 28.773 1.00 48.03 123 GLY B N 1
ATOM 3314 C CA . GLY B 1 122 ? -59.840 -0.629 27.731 1.00 44.20 123 GLY B CA 1
ATOM 3315 C C . GLY B 1 122 ? -58.320 -0.680 27.718 1.00 43.08 123 GLY B C 1
ATOM 3316 O O . GLY B 1 122 ? -57.677 -1.294 28.566 1.00 44.89 123 GLY B O 1
ATOM 3317 N N . ASN B 1 123 ? -57.743 -0.008 26.721 1.00 36.05 124 ASN B N 1
ATOM 3318 C CA . ASN B 1 123 ? -56.291 -0.009 26.586 1.00 44.60 124 ASN B CA 1
ATOM 3319 C C . ASN B 1 123 ? -55.596 0.831 27.652 1.00 41.92 124 ASN B C 1
ATOM 3320 O O . ASN B 1 123 ? -54.372 0.733 27.789 1.00 49.37 124 ASN B O 1
ATOM 3325 N N . HIS B 1 124 ? -56.336 1.642 28.406 1.00 41.89 125 HIS B N 1
ATOM 3326 C CA . HIS B 1 124 ? -55.760 2.398 29.509 1.00 38.37 125 HIS B CA 1
ATOM 3327 C C . HIS B 1 124 ? -55.863 1.675 30.844 1.00 45.76 125 HIS B C 1
ATOM 3328 O O . HIS B 1 124 ? -55.206 2.088 31.806 1.00 45.28 125 HIS B O 1
ATOM 3335 N N . GLU B 1 125 ? -56.663 0.610 30.929 1.00 41.47 126 GLU B N 1
ATOM 3336 C CA . GLU B 1 125 ? -56.669 -0.263 32.102 1.00 41.52 126 GLU B CA 1
ATOM 3337 C C . GLU B 1 125 ? -55.496 -1.243 32.016 1.00 39.16 126 GLU B C 1
ATOM 3338 O O . GLU B 1 125 ? -55.646 -2.465 32.040 1.00 45.55 126 GLU B O 1
ATOM 3344 N N . CYS B 1 126 ? -54.303 -0.663 31.907 1.00 38.93 127 CYS B N 1
ATOM 3345 C CA . CYS B 1 126 ? -53.065 -1.404 31.717 1.00 38.19 127 CYS B CA 1
ATOM 3346 C C . CYS B 1 126 ? -51.942 -0.610 32.363 1.00 37.30 127 CYS B C 1
ATOM 3347 O O . CYS B 1 126 ? -51.820 0.595 32.122 1.00 41.99 127 CYS B O 1
ATOM 3350 N N . ALA B 1 127 ? -51.128 -1.287 33.178 1.00 32.85 128 ALA B N 1
ATOM 3351 C CA . ALA B 1 127 ? -50.123 -0.588 33.975 1.00 43.52 128 ALA B CA 1
ATOM 3352 C C . ALA B 1 127 ? -49.130 0.164 33.097 1.00 33.00 128 ALA B C 1
ATOM 3353 O O . ALA B 1 127 ? -48.720 1.283 33.430 1.00 34.50 128 ALA B O 1
ATOM 3355 N N . SER B 1 128 ? -48.736 -0.428 31.968 1.00 41.15 129 SER B N 1
ATOM 3356 C CA . SER B 1 128 ? -47.760 0.210 31.089 1.00 37.51 129 SER B CA 1
ATOM 3357 C C . SER B 1 128 ? -48.286 1.500 30.469 1.00 37.03 129 SER B C 1
ATOM 3358 O O . SER B 1 128 ? -47.487 2.347 30.058 1.00 44.02 129 SER B O 1
ATOM 3361 N N . ILE B 1 129 ? -49.601 1.675 30.414 1.00 41.67 130 ILE B N 1
ATOM 3362 C CA . ILE B 1 129 ? -50.219 2.869 29.848 1.00 36.26 130 ILE B CA 1
ATOM 3363 C C . ILE B 1 129 ? -50.568 3.886 30.929 1.00 43.38 130 ILE B C 1
ATOM 3364 O O . ILE B 1 129 ? -50.129 5.034 30.874 1.00 36.81 130 ILE B O 1
ATOM 3369 N N . ASN B 1 130 ? -51.354 3.483 31.936 1.00 34.46 131 ASN B N 1
ATOM 3370 C CA . ASN B 1 130 ? -51.802 4.443 32.945 1.00 41.56 131 ASN B CA 1
ATOM 3371 C C . ASN B 1 130 ? -50.694 4.878 33.895 1.00 40.99 131 ASN B C 1
ATOM 3372 O O . ASN B 1 130 ? -50.939 5.751 34.735 1.00 44.77 131 ASN B O 1
ATOM 3377 N N . ARG B 1 131 ? -49.500 4.289 33.802 1.00 35.66 132 ARG B N 1
ATOM 3378 C CA . ARG B 1 131 ? -48.363 4.824 34.538 1.00 39.00 132 ARG B CA 1
ATOM 3379 C C . ARG B 1 131 ? -47.928 6.171 33.977 1.00 37.55 132 ARG B C 1
ATOM 3380 O O . ARG B 1 131 ? -47.386 7.005 34.712 1.00 42.87 132 ARG B O 1
ATOM 3388 N N . ILE B 1 132 ? -48.170 6.404 32.691 1.00 38.87 133 ILE B N 1
ATOM 3389 C CA . ILE B 1 132 ? -47.702 7.601 32.011 1.00 39.49 133 ILE B CA 1
ATOM 3390 C C . ILE B 1 132 ? -48.796 8.656 31.900 1.00 32.13 133 ILE B C 1
ATOM 3391 O O . ILE B 1 132 ? -48.541 9.841 32.116 1.00 35.28 133 ILE B O 1
ATOM 3396 N N . TYR B 1 133 ? -50.023 8.245 31.580 1.00 32.87 134 TYR B N 1
ATOM 3397 C CA . TYR B 1 133 ? -51.069 9.174 31.176 1.00 35.44 134 TYR B CA 1
ATOM 3398 C C . TYR B 1 133 ? -51.929 9.671 32.336 1.00 40.76 134 TYR B C 1
ATOM 3399 O O . TYR B 1 133 ? -53.015 10.212 32.096 1.00 38.61 134 TYR B O 1
ATOM 3408 N N . GLY B 1 134 ? -51.479 9.512 33.580 1.00 41.91 135 GLY B N 1
ATOM 3409 C CA . GLY B 1 134 ? -52.129 10.219 34.668 1.00 34.76 135 GLY B CA 1
ATOM 3410 C C . GLY B 1 134 ? -52.576 9.425 35.881 1.00 41.97 135 GLY B C 1
ATOM 3411 O O . GLY B 1 134 ? -52.536 9.947 37.000 1.00 42.21 135 GLY B O 1
ATOM 3412 N N . PHE B 1 135 ? -53.012 8.178 35.689 1.00 42.76 136 PHE B N 1
ATOM 3413 C CA . PHE B 1 135 ? -53.626 7.446 36.794 1.00 39.52 136 PHE B CA 1
ATOM 3414 C C . PHE B 1 135 ? -52.615 7.124 37.889 1.00 42.76 136 PHE B C 1
ATOM 3415 O O . PHE B 1 135 ? -52.948 7.169 39.079 1.00 37.53 136 PHE B O 1
ATOM 3423 N N . TYR B 1 136 ? -51.378 6.795 37.511 1.00 39.84 137 TYR B N 1
ATOM 3424 C CA . TYR B 1 136 ? -50.361 6.501 38.517 1.00 40.31 137 TYR B CA 1
ATOM 3425 C C . TYR B 1 136 ? -49.972 7.754 39.291 1.00 40.59 137 TYR B C 1
ATOM 3426 O O . TYR B 1 136 ? -49.758 7.696 40.508 1.00 42.93 137 TYR B O 1
ATOM 3435 N N . ASP B 1 137 ? -49.876 8.895 38.605 1.00 40.76 138 ASP B N 1
ATOM 3436 C CA . ASP B 1 137 ? -49.575 10.146 39.294 1.00 46.61 138 ASP B CA 1
ATOM 3437 C C . ASP B 1 137 ? -50.680 10.514 40.275 1.00 38.82 138 ASP B C 1
ATOM 3438 O O . ASP B 1 137 ? -50.409 11.046 41.358 1.00 46.89 138 ASP B O 1
ATOM 3443 N N . GLU B 1 138 ? -51.934 10.235 39.914 1.00 36.20 139 GLU B N 1
ATOM 3444 C CA . GLU B 1 138 ? -53.045 10.532 40.812 1.00 35.91 139 GLU B CA 1
ATOM 3445 C C . GLU B 1 138 ? -53.040 9.604 42.021 1.00 44.73 139 GLU B C 1
ATOM 3446 O O . GLU B 1 138 ? -53.365 10.026 43.137 1.00 44.41 139 GLU B O 1
ATOM 3452 N N . CYS B 1 139 ? -52.672 8.335 41.820 1.00 38.20 140 CYS B N 1
ATOM 3453 C CA . CYS B 1 139 ? -52.560 7.410 42.944 1.00 42.51 140 CYS B CA 1
ATOM 3454 C C . CYS B 1 139 ? -51.394 7.785 43.850 1.00 46.91 140 CYS B C 1
ATOM 3455 O O . CYS B 1 139 ? -51.504 7.706 45.079 1.00 44.07 140 CYS B O 1
ATOM 3458 N N . LYS B 1 140 ? -50.270 8.197 43.260 1.00 48.35 141 LYS B N 1
ATOM 3459 C CA . LYS B 1 140 ? -49.091 8.536 44.049 1.00 40.61 141 LYS B CA 1
ATOM 3460 C C . LYS B 1 140 ? -49.287 9.826 44.837 1.00 45.97 141 LYS B C 1
ATOM 3461 O O . LYS B 1 140 ? -48.789 9.942 45.963 1.00 49.49 141 LYS B O 1
ATOM 3467 N N . ARG B 1 141 ? -50.019 10.790 44.277 1.00 44.26 142 ARG B N 1
ATOM 3468 C CA . ARG B 1 141 ? -50.257 12.055 44.965 1.00 37.93 142 ARG B CA 1
ATOM 3469 C C . ARG B 1 141 ? -51.283 11.904 46.081 1.00 47.78 142 ARG B C 1
ATOM 3470 O O . ARG B 1 141 ? -51.069 12.391 47.196 1.00 41.99 142 ARG B O 1
ATOM 3478 N N . ARG B 1 142 ? -52.402 11.235 45.804 1.00 42.60 143 ARG B N 1
ATOM 3479 C CA . ARG B 1 142 ? -53.496 11.145 46.762 1.00 45.16 143 ARG B CA 1
ATOM 3480 C C . ARG B 1 142 ? -53.416 9.919 47.661 1.00 46.29 143 ARG B C 1
ATOM 3481 O O . ARG B 1 142 ? -54.121 9.873 48.675 1.00 37.92 143 ARG B O 1
ATOM 3489 N N . TYR B 1 143 ? -52.588 8.930 47.324 1.00 44.34 144 TYR B N 1
ATOM 3490 C CA . TYR B 1 143 ? -52.450 7.747 48.165 1.00 40.67 144 TYR B CA 1
ATOM 3491 C C . TYR B 1 143 ? -51.008 7.253 48.176 1.00 38.59 144 TYR B C 1
ATOM 3492 O O . TYR B 1 143 ? -50.134 7.909 48.751 1.00 44.49 144 TYR B O 1
ATOM 3501 N N . ASN B 1 144 ? -50.743 6.106 47.556 1.00 36.88 145 ASN B N 1
ATOM 3502 C CA . ASN B 1 144 ? -49.386 5.574 47.524 1.00 35.96 145 ASN B CA 1
ATOM 3503 C C . ASN B 1 144 ? -49.229 4.665 46.313 1.00 38.16 145 ASN B C 1
ATOM 3504 O O . ASN B 1 144 ? -50.190 4.372 45.598 1.00 40.27 145 ASN B O 1
ATOM 3509 N N . ILE B 1 145 ? -47.990 4.218 46.099 1.00 34.45 146 ILE B N 1
ATOM 3510 C CA . ILE B 1 145 ? -47.676 3.394 44.936 1.00 32.89 146 ILE B CA 1
ATOM 3511 C C . ILE B 1 145 ? -48.317 2.018 45.063 1.00 39.09 146 ILE B C 1
ATOM 3512 O O . ILE B 1 145 ? -48.752 1.425 44.068 1.00 42.70 146 ILE B O 1
ATOM 3517 N N . LYS B 1 146 ? -48.394 1.491 46.289 1.00 39.06 147 LYS B N 1
ATOM 3518 C CA . LYS B 1 146 ? -48.958 0.160 46.491 1.00 38.59 147 LYS B CA 1
ATOM 3519 C C . LYS B 1 146 ? -50.423 0.091 46.074 1.00 34.49 147 LYS B C 1
ATOM 3520 O O . LYS B 1 146 ? -50.882 -0.951 45.592 1.00 39.30 147 LYS B O 1
ATOM 3526 N N . LEU B 1 147 ? -51.171 1.184 46.243 1.00 33.64 148 LEU B N 1
ATOM 3527 C CA . LEU B 1 147 ? -52.562 1.189 45.805 1.00 38.28 148 LEU B CA 1
ATOM 3528 C C . LEU B 1 147 ? -52.668 1.168 44.286 1.00 43.04 148 LEU B C 1
ATOM 3529 O O . LEU B 1 147 ? -53.625 0.606 43.741 1.00 38.80 148 LEU B O 1
ATOM 3534 N N . TRP B 1 148 ? -51.701 1.770 43.588 1.00 34.91 149 TRP B N 1
ATOM 3535 C CA . TRP B 1 148 ? -51.692 1.701 42.131 1.00 42.05 149 TRP B CA 1
ATOM 3536 C C . TRP B 1 148 ? -51.469 0.273 41.651 1.00 38.23 149 TRP B C 1
ATOM 3537 O O . TRP B 1 148 ? -52.114 -0.175 40.697 1.00 34.46 149 TRP B O 1
ATOM 3548 N N . LYS B 1 149 ? -50.560 -0.456 42.302 1.00 42.80 150 LYS B N 1
ATOM 3549 C CA . LYS B 1 149 ? -50.329 -1.846 41.930 1.00 45.47 150 LYS B CA 1
ATOM 3550 C C . LYS B 1 149 ? -51.544 -2.712 42.234 1.00 44.57 150 LYS B C 1
ATOM 3551 O O . LYS B 1 149 ? -51.778 -3.712 41.547 1.00 49.43 150 LYS B O 1
ATOM 3557 N N . THR B 1 150 ? -52.325 -2.346 43.253 1.00 45.36 151 THR B N 1
ATOM 3558 C CA . THR B 1 150 ? -53.568 -3.061 43.526 1.00 41.07 151 THR B CA 1
ATOM 3559 C C . THR B 1 150 ? -54.586 -2.833 42.415 1.00 39.08 151 THR B C 1
ATOM 3560 O O . THR B 1 150 ? -55.294 -3.765 42.014 1.00 44.93 151 THR B O 1
ATOM 3564 N N . PHE B 1 151 ? -54.671 -1.602 41.904 1.00 42.87 152 PHE B N 1
ATOM 3565 C CA . PHE B 1 151 ? -55.525 -1.336 40.750 1.00 40.40 152 PHE B CA 1
ATOM 3566 C C . PHE B 1 151 ? -55.077 -2.141 39.538 1.00 40.95 152 PHE B C 1
ATOM 3567 O O . PHE B 1 151 ? -55.909 -2.647 38.775 1.00 41.20 152 PHE B O 1
ATOM 3575 N N . THR B 1 152 ? -53.762 -2.264 39.342 1.00 43.12 153 THR B N 1
ATOM 3576 C CA . THR B 1 152 ? -53.246 -3.042 38.220 1.00 35.59 153 THR B CA 1
ATOM 3577 C C . THR B 1 152 ? -53.655 -4.504 38.330 1.00 48.43 153 THR B C 1
ATOM 3578 O O . THR B 1 152 ? -54.064 -5.119 37.337 1.00 47.30 153 THR B O 1
ATOM 3582 N N . ASP B 1 153 ? -53.558 -5.078 39.532 1.00 47.26 154 ASP B N 1
ATOM 3583 C CA . ASP B 1 153 ? -53.968 -6.464 39.721 1.00 45.14 154 ASP B CA 1
ATOM 3584 C C . ASP B 1 153 ? -55.470 -6.634 39.532 1.00 41.95 154 ASP B C 1
ATOM 3585 O O . ASP B 1 153 ? -55.925 -7.714 39.138 1.00 47.60 154 ASP B O 1
ATOM 3590 N N . CYS B 1 154 ? -56.251 -5.585 39.798 1.00 37.12 155 CYS B N 1
ATOM 3591 C CA . CYS B 1 154 ? -57.688 -5.649 39.558 1.00 36.96 155 CYS B CA 1
ATOM 3592 C C . CYS B 1 154 ? -58.017 -5.445 38.084 1.00 50.05 155 CYS B C 1
ATOM 3593 O O . CYS B 1 154 ? -58.891 -6.130 37.541 1.00 47.89 155 CYS B O 1
ATOM 3596 N N . PHE B 1 155 ? -57.328 -4.510 37.422 1.00 48.69 156 PHE B N 1
ATOM 3597 C CA . PHE B 1 155 ? -57.580 -4.266 36.006 1.00 46.43 156 PHE B CA 1
ATOM 3598 C C . PHE B 1 155 ? -57.229 -5.478 35.153 1.00 47.52 156 PHE B C 1
ATOM 3599 O O . PHE B 1 155 ? -57.865 -5.713 34.119 1.00 50.39 156 PHE B O 1
ATOM 3607 N N . ASN B 1 156 ? -56.229 -6.259 35.566 1.00 43.88 157 ASN B N 1
ATOM 3608 C CA . ASN B 1 156 ? -55.800 -7.422 34.797 1.00 43.90 157 ASN B CA 1
ATOM 3609 C C . ASN B 1 156 ? -56.828 -8.545 34.785 1.00 44.26 157 ASN B C 1
ATOM 3610 O O . ASN B 1 156 ? -56.616 -9.542 34.086 1.00 49.87 157 ASN B O 1
ATOM 3615 N N . CYS B 1 157 ? -57.924 -8.417 35.529 1.00 52.48 158 CYS B N 1
ATOM 3616 C CA . CYS B 1 157 ? -58.982 -9.416 3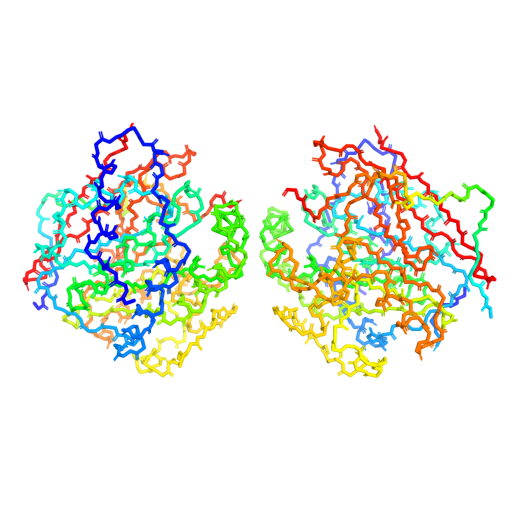5.538 1.00 47.23 158 CYS B CA 1
ATOM 3617 C C . CYS B 1 157 ? -60.265 -8.925 34.884 1.00 48.86 158 CYS B C 1
ATOM 3618 O O . CYS B 1 157 ? -61.255 -9.664 34.870 1.00 57.06 158 CYS B O 1
ATOM 3621 N N . LEU B 1 158 ? -60.271 -7.713 34.340 1.00 47.16 159 LEU B N 1
ATOM 3622 C CA . LEU B 1 158 ? -61.473 -7.188 33.709 1.00 45.31 159 LEU B CA 1
ATOM 3623 C C . LEU B 1 158 ? -61.812 -8.002 32.461 1.00 44.32 159 LEU B C 1
ATOM 3624 O O . LEU B 1 158 ? -60.907 -8.481 31.768 1.00 44.03 159 LEU B O 1
ATOM 3629 N N . PRO B 1 159 ? -63.093 -8.185 32.148 1.00 49.68 160 PRO B N 1
ATOM 3630 C CA . PRO B 1 159 ? -63.453 -8.863 30.899 1.00 52.37 160 PRO B CA 1
ATOM 3631 C C . PRO B 1 159 ? -63.071 -8.024 29.691 1.00 54.64 160 PRO B C 1
ATOM 3632 O O . PRO B 1 159 ? -62.926 -6.802 29.766 1.00 52.63 160 PRO B O 1
ATOM 3636 N N . ILE B 1 160 ? -62.917 -8.706 28.560 1.00 55.37 161 ILE B N 1
ATOM 3637 C CA . ILE B 1 160 ? -62.366 -8.096 27.358 1.00 58.09 161 ILE B CA 1
ATOM 3638 C C . ILE B 1 160 ? -63.458 -7.711 26.369 1.00 59.19 161 ILE B C 1
ATOM 3639 O O . ILE B 1 160 ? -63.371 -6.669 25.715 1.00 54.14 161 ILE B O 1
ATOM 3644 N N . ALA B 1 161 ? -64.499 -8.536 26.245 1.00 54.44 162 ALA B N 1
ATOM 3645 C CA . ALA B 1 161 ? -65.552 -8.291 25.270 1.00 58.68 162 ALA B CA 1
ATOM 3646 C C . ALA B 1 161 ? -66.898 -8.697 25.854 1.00 56.21 162 ALA B C 1
ATOM 3647 O O . ALA B 1 161 ? -66.981 -9.317 26.918 1.00 60.03 162 ALA B O 1
ATOM 3649 N N . ALA B 1 162 ? -67.960 -8.347 25.132 1.00 66.25 163 ALA B N 1
ATOM 3650 C CA . ALA B 1 162 ? -69.323 -8.639 25.549 1.00 63.80 163 ALA B CA 1
ATOM 3651 C C . ALA B 1 162 ? -70.196 -8.800 24.314 1.00 69.31 163 ALA B C 1
ATOM 3652 O O . ALA B 1 162 ? -69.982 -8.139 23.295 1.00 66.56 163 ALA B O 1
ATOM 3654 N N . ILE B 1 163 ? -71.181 -9.689 24.416 1.00 77.29 164 ILE B N 1
ATOM 3655 C CA . ILE B 1 163 ? -72.138 -9.942 23.344 1.00 66.81 164 ILE B CA 1
ATOM 3656 C C . ILE B 1 163 ? -73.538 -9.808 23.927 1.00 70.76 164 ILE B C 1
ATOM 3657 O O . ILE B 1 163 ? -73.884 -10.509 24.885 1.00 82.72 164 ILE B O 1
ATOM 3662 N N . VAL B 1 164 ? -74.340 -8.920 23.350 1.00 65.70 165 VAL B N 1
ATOM 3663 C CA . VAL B 1 164 ? -75.678 -8.618 23.847 1.00 72.82 165 VAL B CA 1
ATOM 3664 C C . VAL B 1 164 ? -76.686 -9.356 22.975 1.00 83.33 165 VAL B C 1
ATOM 3665 O O . VAL B 1 164 ? -76.849 -9.035 21.792 1.00 84.44 165 VAL B O 1
ATOM 3669 N N . ASP B 1 165 ? -77.363 -10.345 23.563 1.00 86.97 166 ASP B N 1
ATOM 3670 C CA . ASP B 1 165 ? -78.426 -11.101 22.895 1.00 83.13 166 ASP B CA 1
ATOM 3671 C C . ASP B 1 165 ? -77.943 -11.761 21.606 1.00 79.57 166 ASP B C 1
ATOM 3672 O O . ASP B 1 165 ? -78.699 -11.874 20.637 1.00 76.47 166 ASP B O 1
ATOM 3677 N N . GLU B 1 166 ? -76.683 -12.198 21.587 1.00 87.04 167 GLU B N 1
ATOM 3678 C CA . GLU B 1 166 ? -76.069 -12.876 20.444 1.00 79.32 167 GLU B CA 1
ATOM 3679 C C . GLU B 1 166 ? -76.144 -12.051 19.162 1.00 78.98 167 GLU B C 1
ATOM 3680 O O . GLU B 1 166 ? -76.053 -12.604 18.061 1.00 76.32 167 GLU B O 1
ATOM 3686 N N . LYS B 1 167 ? -76.301 -10.732 19.279 1.00 78.36 168 LYS B N 1
ATOM 3687 C CA . LYS B 1 167 ? -76.489 -9.871 18.118 1.00 77.59 168 LYS B CA 1
ATOM 3688 C C . LYS B 1 167 ? -75.657 -8.598 18.132 1.00 85.10 168 LYS B C 1
ATOM 3689 O O . LYS B 1 167 ? -75.410 -8.041 17.055 1.00 83.15 168 LYS B O 1
ATOM 3695 N N . ILE B 1 168 ? -75.221 -8.114 19.292 1.00 75.66 169 ILE B N 1
ATOM 3696 C CA . ILE B 1 168 ? -74.408 -6.908 19.393 1.00 65.97 169 ILE B CA 1
ATOM 3697 C C . ILE B 1 168 ? -73.083 -7.283 20.041 1.00 66.51 169 ILE B C 1
ATOM 3698 O O . ILE B 1 168 ? -73.051 -7.695 21.207 1.00 74.64 169 ILE B O 1
ATOM 3703 N N . PHE B 1 169 ? -71.996 -7.144 19.286 1.00 68.72 170 PHE B N 1
ATOM 3704 C CA . PHE B 1 169 ? -70.661 -7.447 19.782 1.00 72.78 170 PHE B CA 1
ATOM 3705 C C . PHE B 1 169 ? -70.031 -6.179 20.344 1.00 65.59 170 PHE B C 1
ATOM 3706 O O . PHE B 1 169 ? -70.067 -5.124 19.702 1.00 62.07 170 PHE B O 1
ATOM 3714 N N . CYS B 1 170 ? -69.457 -6.284 21.541 1.00 59.93 171 CYS B N 1
ATOM 3715 C CA . CYS B 1 170 ? -68.940 -5.126 22.256 1.00 56.94 171 CYS B CA 1
ATOM 3716 C C . CYS B 1 170 ? -67.503 -5.372 22.688 1.00 54.69 171 CYS B C 1
ATOM 3717 O O . CYS B 1 170 ? -67.190 -6.420 23.259 1.00 52.30 171 CYS B O 1
ATOM 3720 N N . CYS B 1 171 ? -66.639 -4.401 22.409 1.00 45.53 172 CYS B N 1
ATOM 3721 C CA . CYS B 1 171 ? -65.264 -4.390 22.890 1.00 37.65 172 CYS B CA 1
ATOM 3722 C C . CYS B 1 171 ? -64.795 -2.944 22.875 1.00 49.94 172 CYS B C 1
ATOM 3723 O O . CYS B 1 171 ? -65.486 -2.057 22.371 1.00 48.47 172 CYS B O 1
ATOM 3726 N N . HIS B 1 172 ? -63.611 -2.707 23.439 1.00 48.44 173 HIS B N 1
ATOM 3727 C CA . HIS B 1 172 ? -63.112 -1.336 23.497 1.00 43.13 173 HIS B CA 1
ATOM 3728 C C . HIS B 1 172 ? -62.605 -0.870 22.136 1.00 47.67 173 HIS B C 1
ATOM 3729 O O . HIS B 1 172 ? -63.155 0.063 21.542 1.00 47.53 173 HIS B O 1
ATOM 3736 N N . GLY B 1 173 ? -61.553 -1.508 21.632 1.00 36.44 174 GLY B N 1
ATOM 3737 C CA . GLY B 1 173 ? -60.960 -1.108 20.372 1.00 46.04 174 GLY B CA 1
ATOM 3738 C C . GLY B 1 173 ? -61.744 -1.569 19.162 1.00 52.21 174 GLY B C 1
ATOM 3739 O O . GLY B 1 173 ? -62.508 -0.795 18.577 1.00 48.15 174 GLY B O 1
ATOM 3740 N N . GLY B 1 174 ? -61.561 -2.828 18.775 1.00 46.64 175 GLY B N 1
ATOM 3741 C CA . GLY B 1 174 ? -62.259 -3.365 17.624 1.00 53.76 175 GLY B CA 1
ATOM 3742 C C . GLY B 1 174 ? -61.866 -4.787 17.285 1.00 56.59 175 GLY B C 1
ATOM 3743 O O . GLY B 1 174 ? -61.471 -5.559 18.164 1.00 58.18 175 GLY B O 1
ATOM 3744 N N . LEU B 1 175 ? -61.959 -5.139 16.006 1.00 59.87 176 LEU B N 1
ATOM 3745 C CA . LEU B 1 175 ? -61.732 -6.503 15.560 1.00 54.89 176 LEU B CA 1
ATOM 3746 C C . LEU B 1 175 ? -60.239 -6.820 15.505 1.00 53.02 176 LEU B C 1
ATOM 3747 O O . LEU B 1 175 ? -59.378 -5.946 15.639 1.00 61.42 176 LEU B O 1
ATOM 3752 N N . SER B 1 176 ? -59.938 -8.102 15.302 1.00 54.30 177 SER B N 1
ATOM 3753 C CA . SER B 1 176 ? -58.574 -8.594 15.228 1.00 59.16 177 SER B CA 1
ATOM 3754 C C . SER B 1 176 ? -58.420 -9.521 14.031 1.00 67.57 177 SER B C 1
ATOM 3755 O O . SER B 1 176 ? -59.337 -10.290 13.716 1.00 64.84 177 SER B O 1
ATOM 3758 N N . PRO B 1 177 ? -57.277 -9.470 13.340 1.00 64.76 178 PRO B N 1
ATOM 3759 C CA . PRO B 1 177 ? -57.037 -10.424 12.247 1.00 68.09 178 PRO B CA 1
ATOM 3760 C C . PRO B 1 177 ? -56.834 -11.853 12.723 1.00 64.66 178 PRO B C 1
ATOM 3761 O O . PRO B 1 177 ? -56.786 -12.762 11.885 1.00 75.51 178 PRO B O 1
ATOM 3765 N N . ASP B 1 178 ? -56.710 -12.077 14.030 1.00 63.66 179 ASP B N 1
ATOM 3766 C CA . ASP B 1 178 ? -56.595 -13.415 14.594 1.00 68.12 179 ASP B CA 1
ATOM 3767 C C . ASP B 1 178 ? -57.870 -13.861 15.296 1.00 63.21 179 ASP B C 1
ATOM 3768 O O . ASP B 1 178 ? -57.838 -14.838 16.051 1.00 63.32 179 ASP B O 1
ATOM 3773 N N . LEU B 1 179 ? -58.989 -13.177 15.065 1.00 63.98 180 LEU B N 1
ATOM 3774 C CA . LEU B 1 179 ? -60.264 -13.520 15.694 1.00 64.60 180 LEU B CA 1
ATOM 3775 C C . LEU B 1 179 ? -61.111 -14.274 14.673 1.00 72.35 180 LEU B C 1
ATOM 3776 O O . LEU B 1 179 ? -61.808 -13.678 13.851 1.00 62.51 180 LEU B O 1
ATOM 3781 N N . GLN B 1 180 ? -61.047 -15.602 14.734 1.00 69.97 181 GLN B N 1
ATOM 3782 C CA . GLN B 1 180 ? -61.878 -16.463 13.903 1.00 71.68 181 GLN B CA 1
ATOM 3783 C C . GLN B 1 180 ? -63.010 -17.111 14.685 1.00 70.58 181 GLN B C 1
ATOM 3784 O O . GLN B 1 180 ? -64.124 -17.238 14.168 1.00 70.97 181 GLN B O 1
ATOM 3790 N N . SER B 1 181 ? -62.747 -17.514 15.925 1.00 70.16 182 SER B N 1
ATOM 3791 C CA . SER B 1 181 ? -63.730 -18.163 16.777 1.00 77.37 182 SER B CA 1
ATOM 3792 C C . SER B 1 181 ? -63.879 -17.383 18.075 1.00 79.78 182 SER B C 1
ATOM 3793 O O . SER B 1 181 ? -62.893 -16.888 18.630 1.00 77.71 182 SER B O 1
ATOM 3796 N N . MET B 1 182 ? -65.122 -17.272 18.552 1.00 78.29 183 MET B N 1
ATOM 3797 C CA . MET B 1 182 ? -65.369 -16.642 19.843 1.00 61.50 183 MET B CA 1
ATOM 3798 C C . MET B 1 182 ? -64.715 -17.408 20.986 1.00 67.07 183 MET B C 1
ATOM 3799 O O . MET B 1 182 ? -64.486 -16.830 22.054 1.00 76.98 183 MET B O 1
ATOM 3804 N N . GLU B 1 183 ? -64.413 -18.694 20.785 1.00 68.67 184 GLU B N 1
ATOM 3805 C CA . GLU B 1 183 ? -63.701 -19.467 21.793 1.00 76.26 184 GLU B CA 1
ATOM 3806 C C . GLU B 1 183 ? -62.285 -18.950 22.022 1.00 71.03 184 GLU B C 1
ATOM 3807 O O . GLU B 1 183 ? -61.736 -19.150 23.111 1.00 71.47 184 GLU B O 1
ATOM 3813 N N . GLN B 1 184 ? -61.691 -18.277 21.032 1.00 74.69 185 GLN B N 1
ATOM 3814 C CA . GLN B 1 184 ? -60.372 -17.686 21.232 1.00 74.19 185 GLN B CA 1
ATOM 3815 C C . GLN B 1 184 ? -60.403 -16.610 22.308 1.00 72.34 185 GLN B C 1
ATOM 3816 O O . GLN B 1 184 ? -59.412 -16.418 23.020 1.00 67.26 185 GLN B O 1
ATOM 3822 N N . ILE B 1 185 ? -61.524 -15.896 22.435 1.00 68.39 186 ILE B N 1
ATOM 3823 C CA . ILE B 1 185 ? -61.662 -14.919 23.510 1.00 61.87 186 ILE B CA 1
ATOM 3824 C C . ILE B 1 185 ? -61.862 -15.623 24.846 1.00 73.18 186 ILE B C 1
ATOM 3825 O O . ILE B 1 185 ? -61.244 -15.260 25.854 1.00 76.88 186 ILE B O 1
ATOM 3830 N N . ARG B 1 186 ? -62.723 -16.644 24.875 1.00 70.27 187 ARG B N 1
ATOM 3831 C CA . ARG B 1 186 ? -62.957 -17.389 26.106 1.00 65.55 187 ARG B CA 1
ATOM 3832 C C . ARG B 1 186 ? -61.728 -18.172 26.549 1.00 66.39 187 ARG B C 1
ATOM 3833 O O . ARG B 1 186 ? -61.600 -18.479 27.739 1.00 71.68 187 ARG B O 1
ATOM 3841 N N . ARG B 1 187 ? -60.825 -18.500 25.621 1.00 68.54 188 ARG B N 1
ATOM 3842 C CA . ARG B 1 187 ? -59.594 -19.197 25.974 1.00 74.27 188 ARG B CA 1
ATOM 3843 C C . ARG B 1 187 ? -58.641 -18.319 26.776 1.00 72.78 188 ARG B C 1
ATOM 3844 O O . ARG B 1 187 ? -57.774 -18.849 27.480 1.00 62.55 188 ARG B O 1
ATOM 3852 N N . ILE B 1 188 ? -58.787 -16.993 26.693 1.00 75.37 189 ILE B N 1
ATOM 3853 C CA . ILE B 1 188 ? -57.871 -16.088 27.379 1.00 69.88 189 ILE B CA 1
ATOM 3854 C C . ILE B 1 188 ? -57.924 -16.335 28.879 1.00 73.04 189 ILE B C 1
ATOM 3855 O O . ILE B 1 188 ? -59.000 -16.335 29.491 1.00 68.10 189 ILE B O 1
ATOM 3860 N N . MET B 1 189 ? -56.756 -16.548 29.478 1.00 74.71 190 MET B N 1
ATOM 3861 C CA . MET B 1 189 ? -56.648 -16.788 30.909 1.00 71.45 190 MET B CA 1
ATOM 3862 C C . MET B 1 189 ? -56.391 -15.482 31.648 1.00 70.56 190 MET B C 1
ATOM 3863 O O . MET B 1 189 ? -55.656 -14.615 31.168 1.00 65.50 190 MET B O 1
ATOM 3868 N N . ARG B 1 190 ? -57.006 -15.350 32.821 1.00 71.93 191 ARG B N 1
ATOM 3869 C CA . ARG B 1 190 ? -56.852 -14.192 33.683 1.00 61.46 191 ARG B CA 1
ATOM 3870 C C . ARG B 1 190 ? -56.284 -14.616 35.033 1.00 54.91 191 ARG B C 1
ATOM 3871 O O . ARG B 1 190 ? -56.523 -15.741 35.481 1.00 67.18 191 ARG B O 1
ATOM 3879 N N . PRO B 1 191 ? -55.519 -13.740 35.710 1.00 62.11 192 PRO B N 1
ATOM 3880 C CA . PRO B 1 191 ? -55.160 -12.376 35.305 1.00 57.83 192 PRO B CA 1
ATOM 3881 C C . PRO B 1 191 ? -54.093 -12.339 34.217 1.00 54.71 192 PRO B C 1
ATOM 3882 O O . PRO B 1 191 ? -53.274 -13.254 34.126 1.00 59.29 192 PRO B O 1
ATOM 3886 N N . THR B 1 192 ? -54.107 -11.288 33.402 1.00 56.26 193 THR B N 1
ATOM 3887 C CA . THR B 1 192 ? -53.153 -11.166 32.311 1.00 55.47 193 THR B CA 1
ATOM 3888 C C . THR B 1 192 ? -52.892 -9.697 32.022 1.00 55.01 193 THR B C 1
ATOM 3889 O O . THR B 1 192 ? -53.764 -8.844 32.208 1.00 50.68 193 THR B O 1
ATOM 3893 N N . ASP B 1 193 ? -51.673 -9.414 31.576 1.00 53.98 194 ASP B N 1
ATOM 3894 C CA . ASP B 1 193 ? -51.349 -8.115 31.018 1.00 52.96 194 ASP B CA 1
ATOM 3895 C C . ASP B 1 193 ? -51.792 -8.066 29.557 1.00 51.01 194 ASP B C 1
ATOM 3896 O O . ASP B 1 193 ? -52.112 -9.088 28.943 1.00 61.24 194 ASP B O 1
ATOM 3901 N N . VAL B 1 194 ? -51.823 -6.860 28.998 1.00 50.49 195 VAL B N 1
ATOM 3902 C CA . VAL B 1 194 ? -52.191 -6.654 27.601 1.00 53.63 195 VAL B CA 1
ATOM 3903 C C . VAL B 1 194 ? -50.925 -6.807 26.761 1.00 49.17 195 VAL B C 1
ATOM 3904 O O . VAL B 1 194 ? -50.003 -5.987 26.904 1.00 47.04 195 VAL B O 1
ATOM 3908 N N . PRO B 1 195 ? -50.832 -7.818 25.903 1.00 44.56 196 PRO B N 1
ATOM 3909 C CA . PRO B 1 195 ? -49.612 -8.004 25.112 1.00 52.03 196 PRO B CA 1
ATOM 3910 C C . PRO B 1 195 ? -49.414 -6.871 24.119 1.00 49.40 196 PRO B C 1
ATOM 3911 O O . PRO B 1 195 ? -50.335 -6.118 23.792 1.00 50.05 196 PRO B O 1
ATOM 3915 N N . ASP B 1 196 ? -48.177 -6.757 23.636 1.00 47.00 197 ASP B N 1
ATOM 3916 C CA . ASP B 1 196 ? -47.885 -5.816 22.562 1.00 59.26 197 ASP B CA 1
ATOM 3917 C C . ASP B 1 196 ? -48.448 -6.254 21.216 1.00 61.39 197 ASP B C 1
ATOM 3918 O O . ASP B 1 196 ? -48.430 -5.459 20.273 1.00 61.27 197 ASP B O 1
ATOM 3923 N N . GLN B 1 197 ? -48.943 -7.482 21.100 1.00 57.64 198 GLN B N 1
ATOM 3924 C CA . GLN B 1 197 ? -49.421 -7.986 19.822 1.00 57.49 198 GLN B CA 1
ATOM 3925 C C . GLN B 1 197 ? -50.333 -9.173 20.084 1.00 61.74 198 GLN B C 1
ATOM 3926 O O . GLN B 1 197 ? -50.193 -9.863 21.098 1.00 54.97 198 GLN B O 1
ATOM 3932 N N . GLY B 1 198 ? -51.269 -9.406 19.167 1.00 57.08 199 GLY B N 1
ATOM 3933 C CA . GLY B 1 198 ? -52.145 -10.552 19.317 1.00 55.44 199 GLY B CA 1
ATOM 3934 C C . GLY B 1 198 ? -53.625 -10.256 19.455 1.00 58.14 199 GLY B C 1
ATOM 3935 O O . GLY B 1 198 ? -54.065 -9.117 19.269 1.00 56.44 199 GLY B O 1
ATOM 3936 N N . LEU B 1 199 ? -54.403 -11.291 19.783 1.00 58.30 200 LEU B N 1
ATOM 3937 C CA . LEU B 1 199 ? -55.854 -11.151 19.857 1.00 59.07 200 LEU B CA 1
ATOM 3938 C C . LEU B 1 199 ? -56.258 -10.151 20.934 1.00 60.65 200 LEU B C 1
ATOM 3939 O O . LEU B 1 199 ? -57.053 -9.239 20.680 1.00 56.12 200 LEU B O 1
ATOM 3944 N N . LEU B 1 200 ? -55.727 -10.314 22.149 1.00 49.56 201 LEU B N 1
ATOM 3945 C CA . LEU B 1 200 ? -56.097 -9.429 23.251 1.00 46.90 201 LEU B CA 1
ATOM 3946 C C . LEU B 1 200 ? -55.690 -7.987 22.971 1.00 52.80 201 LEU B C 1
ATOM 3947 O O . LEU B 1 200 ? -56.432 -7.049 23.288 1.00 59.37 201 LEU B O 1
ATOM 3952 N N . CYS B 1 201 ? -54.515 -7.790 22.371 1.00 50.66 202 CYS B N 1
ATOM 3953 C CA . CYS B 1 201 ? -54.047 -6.439 22.077 1.00 47.20 202 CYS B CA 1
ATOM 3954 C C . CYS B 1 201 ? -54.960 -5.743 21.074 1.00 54.54 202 CYS B C 1
ATOM 3955 O O . CYS B 1 201 ? -55.339 -4.581 21.264 1.00 47.45 202 CYS B O 1
ATOM 3958 N N . ASP B 1 202 ? -55.327 -6.443 19.995 1.00 52.57 203 ASP B N 1
ATOM 3959 C CA . ASP B 1 202 ? -56.132 -5.821 18.948 1.00 52.34 203 ASP B CA 1
ATOM 3960 C C . ASP B 1 202 ? -57.539 -5.481 19.425 1.00 50.76 203 ASP B C 1
ATOM 3961 O O . ASP B 1 202 ? -58.103 -4.470 18.993 1.00 50.66 203 ASP B O 1
ATOM 3966 N N . LEU B 1 203 ? -58.117 -6.299 20.308 1.00 55.13 204 LEU B N 1
ATOM 3967 C CA . LEU B 1 203 ? -59.455 -6.018 20.813 1.00 55.71 204 LEU B CA 1
ATOM 3968 C C . LEU B 1 203 ? -59.511 -4.734 21.627 1.00 56.40 204 LEU B C 1
ATOM 3969 O O . LEU B 1 203 ? -60.602 -4.192 21.833 1.00 47.52 204 LEU B O 1
ATOM 3974 N N . LEU B 1 204 ? -58.367 -4.237 22.094 1.00 62.45 205 LEU B N 1
ATOM 3975 C CA . LEU B 1 204 ? -58.314 -3.039 22.917 1.00 44.70 205 LEU B CA 1
ATOM 3976 C C . LEU B 1 204 ? -57.673 -1.852 22.212 1.00 49.72 205 LEU B C 1
ATOM 3977 O O . LEU B 1 204 ? -57.647 -0.756 22.781 1.00 41.04 205 LEU B O 1
ATOM 3982 N N . TRP B 1 205 ? -57.168 -2.029 20.989 1.00 49.95 206 TRP B N 1
ATOM 3983 C CA . TRP B 1 205 ? -56.376 -0.982 20.353 1.00 49.01 206 TRP B CA 1
ATOM 3984 C C . TRP B 1 205 ? -56.808 -0.665 18.924 1.00 47.60 206 TRP B C 1
ATOM 3985 O O . TRP B 1 205 ? -56.641 0.471 18.469 1.00 49.47 206 TRP B O 1
ATOM 3996 N N . SER B 1 206 ? -57.351 -1.647 18.207 1.00 50.69 207 SER B N 1
ATOM 3997 C CA . SER B 1 206 ? -57.611 -1.468 16.785 1.00 50.30 207 SER B CA 1
ATOM 3998 C C . SER B 1 206 ? -58.694 -0.416 16.549 1.00 52.56 207 SER B C 1
ATOM 3999 O O . SER B 1 206 ? -59.494 -0.093 17.431 1.00 46.38 207 SER B O 1
ATOM 4002 N N . ASP B 1 207 ? -58.708 0.119 15.331 1.00 48.74 208 ASP B N 1
ATOM 4003 C CA . ASP B 1 207 ? -59.598 1.201 14.940 1.00 45.42 208 ASP B CA 1
ATOM 4004 C C . ASP B 1 207 ? -60.148 0.944 13.547 1.00 58.62 208 ASP B C 1
ATOM 4005 O O . ASP B 1 207 ? -59.489 0.296 12.725 1.00 53.80 208 ASP B O 1
ATOM 4010 N N . PRO B 1 208 ? -61.353 1.426 13.257 1.00 60.57 209 PRO B N 1
ATOM 4011 C CA . PRO B 1 208 ? -61.847 1.422 11.880 1.00 57.87 209 PRO B CA 1
ATOM 4012 C C . PRO B 1 208 ? -61.557 2.734 11.170 1.00 60.45 209 PRO B C 1
ATOM 4013 O O . PRO B 1 208 ? -61.471 3.802 11.777 1.00 60.84 209 PRO B O 1
ATOM 4017 N N . ASP B 1 209 ? -61.399 2.635 9.853 1.00 61.53 210 ASP B N 1
ATOM 4018 C CA . ASP B 1 209 ? -61.267 3.822 9.022 1.00 67.27 210 ASP B CA 1
ATOM 4019 C C . ASP B 1 209 ? -61.725 3.479 7.613 1.00 61.18 210 ASP B C 1
ATOM 4020 O O . ASP B 1 209 ? -61.626 2.330 7.175 1.00 52.92 210 ASP B O 1
ATOM 4025 N N . LYS B 1 210 ? -62.231 4.494 6.912 1.00 66.82 211 LYS B N 1
ATOM 4026 C CA . LYS B 1 210 ? -62.841 4.258 5.608 1.00 71.87 211 LYS B CA 1
ATOM 4027 C C . LYS B 1 210 ? -61.802 3.910 4.550 1.00 66.92 211 LYS B C 1
ATOM 4028 O O . LYS B 1 210 ? -62.027 3.022 3.721 1.00 69.54 211 LYS B O 1
ATOM 4030 N N . ASP B 1 211 ? -60.659 4.593 4.563 1.00 66.58 212 ASP B N 1
ATOM 4031 C CA . ASP B 1 211 ? -59.712 4.521 3.456 1.00 74.36 212 ASP B CA 1
ATOM 4032 C C . ASP B 1 211 ? -58.774 3.325 3.566 1.00 73.55 212 ASP B C 1
ATOM 4033 O O . ASP B 1 211 ? -57.606 3.414 3.176 1.00 81.34 212 ASP B O 1
ATOM 4038 N N . VAL B 1 212 ? -59.269 2.206 4.084 1.00 61.65 213 VAL B N 1
ATOM 4039 C CA . VAL B 1 212 ? -58.484 0.982 4.204 1.00 70.40 213 VAL B CA 1
ATOM 4040 C C . VAL B 1 212 ? -59.384 -0.206 3.898 1.00 72.02 213 VAL B C 1
ATOM 4041 O O . VAL B 1 212 ? -60.525 -0.271 4.368 1.00 81.52 213 VAL B O 1
ATOM 4045 N N . GLN B 1 213 ? -58.876 -1.133 3.089 1.00 68.08 214 GLN B N 1
ATOM 4046 C CA . GLN B 1 213 ? -59.512 -2.421 2.856 1.00 75.02 214 GLN B CA 1
ATOM 4047 C C . GLN B 1 213 ? -58.746 -3.504 3.603 1.00 80.33 214 GLN B C 1
ATOM 4048 O O . GLN B 1 213 ? -57.515 -3.451 3.704 1.00 96.70 214 GLN B O 1
ATOM 4050 N N . GLY B 1 214 ? -59.475 -4.482 4.132 1.00 73.49 215 GLY B N 1
ATOM 4051 C CA . GLY B 1 214 ? -58.850 -5.539 4.898 1.00 77.90 215 GLY B CA 1
ATOM 4052 C C . GLY B 1 214 ? -58.196 -5.042 6.172 1.00 74.32 215 GLY B C 1
ATOM 4053 O O . GLY B 1 214 ? -58.884 -4.626 7.109 1.00 77.36 215 GLY B O 1
ATOM 4054 N N . TRP B 1 215 ? -56.865 -5.073 6.218 1.00 73.78 216 TRP B N 1
ATOM 4055 C CA . TRP B 1 215 ? -56.128 -4.691 7.414 1.00 62.00 216 TRP B CA 1
ATOM 4056 C C . TRP B 1 215 ? -54.925 -3.842 7.036 1.00 64.03 216 TRP B C 1
ATOM 4057 O O . TRP B 1 215 ? -54.258 -4.106 6.032 1.00 76.77 216 TRP B O 1
ATOM 4068 N N . GLY B 1 216 ? -54.653 -2.818 7.852 1.00 62.65 217 GLY B N 1
ATOM 4069 C CA . GLY B 1 216 ? -53.519 -1.949 7.627 1.00 61.47 217 GLY B CA 1
ATOM 4070 C C . GLY B 1 216 ? -52.872 -1.558 8.940 1.00 53.76 217 GLY B C 1
ATOM 4071 O O . GLY B 1 216 ? -53.379 -1.864 10.022 1.00 56.85 217 GLY B O 1
ATOM 4072 N N . GLU B 1 217 ? -51.736 -0.873 8.827 1.00 51.72 218 GLU B N 1
ATOM 4073 C CA . GLU B 1 217 ? -51.000 -0.450 10.011 1.00 62.22 218 GLU B CA 1
ATOM 4074 C C . GLU B 1 217 ? -51.711 0.716 10.687 1.00 56.09 218 GLU B C 1
ATOM 4075 O O . GLU B 1 217 ? -52.133 1.669 10.025 1.00 55.89 218 GLU B O 1
ATOM 4077 N N . ASN B 1 218 ? -51.847 0.635 12.008 1.00 56.98 219 ASN B N 1
ATOM 4078 C CA . ASN B 1 218 ? -52.545 1.656 12.777 1.00 51.98 219 ASN B CA 1
ATOM 4079 C C . ASN B 1 218 ? -51.598 2.797 13.126 1.00 47.19 219 ASN B C 1
ATOM 4080 O O . ASN B 1 218 ? -50.444 2.570 13.501 1.00 45.60 219 ASN B O 1
ATOM 4085 N N . ASP B 1 219 ? -52.099 4.030 13.007 1.00 49.51 220 ASP B N 1
ATOM 4086 C CA . ASP B 1 219 ? -51.277 5.207 13.273 1.00 51.06 220 ASP B CA 1
ATOM 4087 C C . ASP B 1 219 ? -50.839 5.302 14.728 1.00 54.39 220 ASP B C 1
ATOM 4088 O O . ASP B 1 219 ? -49.893 6.037 15.029 1.00 50.79 220 ASP B O 1
ATOM 4093 N N . ARG B 1 220 ? -51.504 4.586 15.636 1.00 49.94 221 ARG B N 1
ATOM 4094 C CA . ARG B 1 220 ? -51.091 4.576 17.033 1.00 46.74 221 ARG B CA 1
ATOM 4095 C C . ARG B 1 220 ? -49.761 3.866 17.248 1.00 46.52 221 ARG B C 1
ATOM 4096 O O . ARG B 1 220 ? -49.167 4.013 18.321 1.00 48.71 221 ARG B O 1
ATOM 4104 N N . GLY B 1 221 ? -49.282 3.109 16.261 1.00 45.91 222 GLY B N 1
ATOM 4105 C CA . GLY B 1 221 ? -48.119 2.267 16.434 1.00 37.24 222 GLY B CA 1
ATOM 4106 C C . GLY B 1 221 ? -48.420 0.922 17.053 1.00 38.20 222 GLY B C 1
ATOM 4107 O O . GLY B 1 221 ? -47.502 0.107 17.208 1.00 42.96 222 GLY B O 1
ATOM 4108 N N . VAL B 1 222 ? -49.675 0.669 17.421 1.00 40.55 223 VAL B N 1
ATOM 4109 C CA . VAL B 1 222 ? -50.098 -0.590 18.018 1.00 39.51 223 VAL B CA 1
ATOM 4110 C C . VAL B 1 222 ? -51.277 -1.131 17.220 1.00 39.32 223 VAL B C 1
ATOM 4111 O O . VAL B 1 222 ? -52.101 -0.365 16.703 1.00 48.45 223 VAL B O 1
ATOM 4115 N N . SER B 1 223 ? -51.340 -2.460 17.118 1.00 43.92 224 SER B N 1
ATOM 4116 C CA . SER B 1 223 ? -52.471 -3.187 16.510 1.00 51.42 224 SER B CA 1
ATOM 4117 C C . SER B 1 223 ? -52.625 -2.776 15.045 1.00 52.13 224 SER B C 1
ATOM 4118 O O . SER B 1 223 ? -51.662 -2.347 14.398 1.00 52.08 224 SER B O 1
ATOM 4121 N N . PHE B 1 224 ? -53.842 -2.898 14.517 1.00 56.10 225 PHE B N 1
ATOM 4122 C CA . PHE B 1 224 ? -54.125 -2.697 13.104 1.00 47.51 225 PHE B CA 1
ATOM 4123 C C . PHE B 1 224 ? -55.327 -1.775 12.940 1.00 53.51 225 PHE B C 1
ATOM 4124 O O . PHE B 1 224 ? -55.953 -1.344 13.912 1.00 53.90 225 PHE B O 1
ATOM 4132 N N . THR B 1 225 ? -55.652 -1.479 11.683 1.00 55.92 226 THR B N 1
ATOM 4133 C CA . THR B 1 225 ? -56.907 -0.846 11.309 1.00 58.39 226 THR B CA 1
ATOM 4134 C C . THR B 1 225 ? -57.681 -1.801 10.409 1.00 60.79 226 THR B C 1
ATOM 4135 O O . THR B 1 225 ? -57.114 -2.733 9.834 1.00 56.75 226 THR B O 1
ATOM 4139 N N . PHE B 1 226 ? -58.991 -1.583 10.301 1.00 60.28 227 PHE B N 1
ATOM 4140 C CA . PHE B 1 226 ? -59.834 -2.439 9.477 1.00 58.88 227 PHE B CA 1
ATOM 4141 C C . PHE B 1 226 ? -60.883 -1.597 8.768 1.00 65.64 227 PHE B C 1
ATOM 4142 O O . PHE B 1 226 ? -61.288 -0.538 9.256 1.00 56.85 227 PHE B O 1
ATOM 4150 N N . GLY B 1 227 ? -61.320 -2.085 7.607 1.00 67.59 228 GLY B N 1
ATOM 4151 C CA . GLY B 1 227 ? -62.262 -1.376 6.772 1.00 61.21 228 GLY B CA 1
ATOM 4152 C C . GLY B 1 227 ? -63.682 -1.901 6.902 1.00 65.07 228 GLY B C 1
ATOM 4153 O O . GLY B 1 227 ? -64.003 -2.733 7.753 1.00 61.88 228 GLY B O 1
ATOM 4154 N N . ALA B 1 228 ? -64.545 -1.397 6.016 1.00 66.69 229 ALA B N 1
ATOM 4155 C CA . ALA B 1 228 ? -65.966 -1.717 6.094 1.00 69.40 229 ALA B CA 1
ATOM 4156 C C . ALA B 1 228 ? -66.255 -3.158 5.693 1.00 67.76 229 ALA B C 1
ATOM 4157 O O . ALA B 1 228 ? -67.177 -3.776 6.239 1.00 66.89 229 ALA B O 1
ATOM 4159 N N . GLU B 1 229 ? -65.492 -3.709 4.745 1.00 62.56 230 GLU B N 1
ATOM 4160 C CA . GLU B 1 229 ? -65.739 -5.082 4.314 1.00 73.65 230 GLU B CA 1
ATOM 4161 C C . GLU B 1 229 ? -65.381 -6.088 5.401 1.00 63.92 230 GLU B C 1
ATOM 4162 O O . GLU B 1 229 ? -65.994 -7.159 5.477 1.00 67.41 230 GLU B O 1
ATOM 4168 N N . VAL B 1 230 ? -64.400 -5.766 6.247 1.00 65.64 231 VAL B N 1
ATOM 4169 C CA . VAL B 1 230 ? -64.088 -6.631 7.381 1.00 70.99 231 VAL B CA 1
ATOM 4170 C C . VAL B 1 230 ? -65.248 -6.649 8.368 1.00 68.96 231 VAL B C 1
ATOM 4171 O O . VAL B 1 230 ? -65.580 -7.694 8.940 1.00 55.67 231 VAL B O 1
ATOM 4175 N N . VAL B 1 231 ? -65.889 -5.496 8.573 1.00 65.79 232 VAL B N 1
ATOM 4176 C CA . VAL B 1 231 ? -67.026 -5.422 9.487 1.00 63.71 232 VAL B CA 1
ATOM 4177 C C . VAL B 1 231 ? -68.183 -6.265 8.965 1.00 73.10 232 VAL B C 1
ATOM 4178 O O . VAL B 1 231 ? -68.803 -7.032 9.712 1.00 76.28 232 VAL B O 1
ATOM 4182 N N . ALA B 1 232 ? -68.487 -6.139 7.671 1.00 69.24 233 ALA B N 1
ATOM 4183 C CA . ALA B 1 232 ? -69.612 -6.872 7.099 1.00 64.06 233 ALA B CA 1
ATOM 4184 C C . ALA B 1 232 ? -69.363 -8.376 7.115 1.00 65.18 233 ALA B C 1
ATOM 4185 O O . ALA B 1 232 ? -70.271 -9.157 7.424 1.00 66.06 233 ALA B O 1
ATOM 4187 N N . LYS B 1 233 ? -68.142 -8.801 6.785 1.00 68.14 234 LYS B N 1
ATOM 4188 C CA . LYS B 1 233 ? -67.835 -10.228 6.778 1.00 64.78 234 LYS B CA 1
ATOM 4189 C C . LYS B 1 233 ? -67.869 -10.809 8.186 1.00 64.95 234 LYS B C 1
ATOM 4190 O O . LYS B 1 233 ? -68.325 -11.941 8.385 1.00 79.19 234 LYS B O 1
ATOM 4192 N N . PHE B 1 234 ? -67.394 -10.048 9.175 1.00 72.04 235 PHE B N 1
ATOM 4193 C CA . PHE B 1 234 ? -67.412 -10.531 10.552 1.00 64.08 235 PHE B CA 1
ATOM 4194 C C . PHE B 1 234 ? -68.836 -10.623 11.087 1.00 63.52 235 PHE B C 1
ATOM 4195 O O . PHE B 1 234 ? -69.167 -11.555 11.829 1.00 67.75 235 PHE B O 1
ATOM 4203 N N . LEU B 1 235 ? -69.693 -9.665 10.722 1.00 61.45 236 LEU B N 1
ATOM 4204 C CA . LEU B 1 235 ? -71.069 -9.680 11.211 1.00 69.04 236 LEU B CA 1
ATOM 4205 C C . LEU B 1 235 ? -71.840 -10.879 10.673 1.00 73.85 236 LEU B C 1
ATOM 4206 O O . LEU B 1 235 ? -72.568 -11.542 11.421 1.00 66.01 236 LEU B O 1
ATOM 4211 N N . HIS B 1 236 ? -71.696 -11.170 9.380 1.00 79.89 237 HIS B N 1
ATOM 4212 C CA . HIS B 1 236 ? -72.447 -12.269 8.783 1.00 80.66 237 HIS B CA 1
ATOM 4213 C C . HIS B 1 236 ? -71.940 -13.622 9.267 1.00 81.25 237 HIS B C 1
ATOM 4214 O O . HIS B 1 236 ? -72.731 -14.553 9.459 1.00 85.27 237 HIS B O 1
ATOM 4221 N N . LYS B 1 237 ? -70.626 -13.752 9.470 1.00 70.50 238 LYS B N 1
ATOM 4222 C CA . LYS B 1 237 ? -70.061 -15.041 9.856 1.00 68.33 238 LYS B CA 1
ATOM 4223 C C . LYS B 1 237 ? -70.576 -15.491 11.218 1.00 76.15 238 LYS B C 1
ATOM 4224 O O . LYS B 1 237 ? -70.849 -16.680 11.425 1.00 82.38 238 LYS B O 1
ATOM 4230 N N . HIS B 1 238 ? -70.724 -14.558 12.157 1.00 82.78 239 HIS B N 1
ATOM 4231 C CA . HIS B 1 238 ? -71.196 -14.874 13.499 1.00 80.35 239 HIS B CA 1
ATOM 4232 C C . HIS B 1 238 ? -72.636 -14.433 13.732 1.00 78.34 239 HIS B C 1
ATOM 4233 O O . HIS B 1 238 ? -73.099 -14.446 14.878 1.00 78.63 239 HIS B O 1
ATOM 4240 N N . ASP B 1 239 ? -73.350 -14.043 12.673 1.00 78.32 240 ASP B N 1
ATOM 4241 C CA . ASP B 1 239 ? -74.768 -13.683 12.748 1.00 78.18 240 ASP B CA 1
ATOM 4242 C C . ASP B 1 239 ? -75.007 -12.556 13.753 1.00 78.10 240 ASP B C 1
ATOM 4243 O O . ASP B 1 239 ? -75.881 -12.636 14.619 1.00 68.55 240 ASP B O 1
ATOM 4245 N N . LEU B 1 240 ? -74.217 -11.495 13.629 1.00 72.07 241 LEU B N 1
ATOM 4246 C CA . LEU B 1 240 ? -74.353 -10.309 14.460 1.00 72.22 241 LEU B CA 1
ATOM 4247 C C . LEU B 1 240 ? -74.867 -9.151 13.615 1.00 69.45 241 LEU B C 1
ATOM 4248 O O . LEU B 1 240 ? -74.675 -9.117 12.397 1.00 75.98 241 LEU B O 1
ATOM 4253 N N . ASP B 1 241 ? -75.524 -8.196 14.274 1.00 70.81 242 ASP B N 1
ATOM 4254 C CA . ASP B 1 241 ? -76.117 -7.060 13.580 1.00 69.48 242 ASP B CA 1
ATOM 4255 C C . ASP B 1 241 ? -75.319 -5.771 13.720 1.00 76.09 242 ASP B C 1
ATOM 4256 O O . ASP B 1 241 ? -75.459 -4.886 12.869 1.00 68.46 242 ASP B O 1
ATOM 4261 N N . LEU B 1 242 ? -74.492 -5.640 14.755 1.00 76.96 243 LEU B N 1
ATOM 4262 C CA . LEU B 1 242 ? -73.816 -4.377 15.014 1.00 73.21 243 LEU B CA 1
ATOM 4263 C C . LEU B 1 242 ? -72.650 -4.596 15.967 1.00 69.73 243 LEU B C 1
ATOM 4264 O O . LEU B 1 242 ? -72.759 -5.367 16.923 1.00 72.49 243 LEU B O 1
ATOM 4269 N N . ILE B 1 243 ? -71.540 -3.913 15.693 1.00 70.11 244 ILE B N 1
ATOM 4270 C CA A ILE B 1 243 ? -70.375 -3.893 16.572 0.55 66.70 244 ILE B CA 1
ATOM 4271 C CA B ILE B 1 243 ? -70.385 -3.898 16.581 0.45 66.69 244 ILE B CA 1
ATOM 4272 C C . ILE B 1 243 ? -70.382 -2.576 17.333 1.00 66.55 244 ILE B C 1
ATOM 4273 O O . ILE B 1 243 ? -70.532 -1.505 16.730 1.00 65.84 244 ILE B O 1
ATOM 4282 N N . CYS B 1 244 ? -70.220 -2.646 18.652 1.00 65.32 245 CYS B N 1
ATOM 4283 C CA . CYS B 1 244 ? -70.212 -1.465 19.506 1.00 61.00 245 CYS B CA 1
ATOM 4284 C C . CYS B 1 244 ? -68.843 -1.346 20.159 1.00 62.03 245 CYS B C 1
ATOM 4285 O O . CYS B 1 244 ? -68.418 -2.251 20.884 1.00 56.89 245 CYS B O 1
ATOM 4288 N N . ARG B 1 245 ? -68.155 -0.234 19.901 1.00 51.45 246 ARG B N 1
ATOM 4289 C CA . ARG B 1 245 ? -66.827 -0.005 20.452 1.00 50.26 246 ARG B CA 1
ATOM 4290 C C . ARG B 1 245 ? -66.664 1.475 20.774 1.00 50.58 246 ARG B C 1
ATOM 4291 O O . ARG B 1 245 ? -67.594 2.274 20.628 1.00 48.77 246 ARG B O 1
ATOM 4299 N N . ALA B 1 246 ? -65.461 1.836 21.221 1.00 49.21 247 ALA B N 1
ATOM 4300 C CA . ALA B 1 246 ? -65.168 3.194 21.661 1.00 53.56 247 ALA B CA 1
ATOM 4301 C C . ALA B 1 246 ? -63.788 3.627 21.184 1.00 50.16 247 ALA B C 1
ATOM 4302 O O . ALA B 1 246 ? -63.550 3.736 19.977 1.00 52.32 247 ALA B O 1
ATOM 4304 N N . HIS B 1 247 ? -62.891 3.915 22.131 1.00 45.32 248 HIS B N 1
ATOM 4305 C CA . HIS B 1 247 ? -61.458 4.045 21.877 1.00 44.05 248 HIS B CA 1
ATOM 4306 C C . HIS B 1 247 ? -61.083 5.291 21.077 1.00 53.62 248 HIS B C 1
ATOM 4307 O O . HIS B 1 247 ? -59.912 5.685 21.062 1.00 55.51 248 HIS B O 1
ATOM 4314 N N . GLN B 1 248 ? -62.049 5.924 20.414 1.00 54.28 249 GLN B N 1
ATOM 4315 C CA . GLN B 1 248 ? -61.787 7.105 19.600 1.00 52.18 249 GLN B CA 1
ATOM 4316 C C . GLN B 1 248 ? -62.781 8.202 19.947 1.00 43.54 249 GLN B C 1
ATOM 4317 O O . GLN B 1 248 ? -63.986 7.947 20.034 1.00 56.89 249 GLN B O 1
ATOM 4323 N N . VAL B 1 249 ? -62.274 9.420 20.138 1.00 48.08 250 VAL B N 1
ATOM 4324 C CA . VAL B 1 249 ? -63.146 10.562 20.384 1.00 60.52 250 VAL B CA 1
ATOM 4325 C C . VAL B 1 249 ? -63.827 10.959 19.082 1.00 69.68 250 VAL B C 1
ATOM 4326 O O . VAL B 1 249 ? -63.179 11.098 18.036 1.00 67.10 250 VAL B O 1
ATOM 4330 N N . VAL B 1 250 ? -65.148 11.128 19.136 1.00 67.36 251 VAL B N 1
ATOM 4331 C CA . VAL B 1 250 ? -65.946 11.446 17.963 1.00 54.44 251 VAL B CA 1
ATOM 4332 C C . VAL B 1 250 ? -66.729 12.725 18.228 1.00 73.94 251 VAL B C 1
ATOM 4333 O O . VAL B 1 250 ? -66.946 13.126 19.373 1.00 72.45 251 VAL B O 1
ATOM 4337 N N . GLU B 1 251 ? -67.163 13.360 17.137 1.00 76.54 252 GLU B N 1
ATOM 4338 C CA . GLU B 1 251 ? -67.721 14.707 17.226 1.00 72.57 252 GLU B CA 1
ATOM 4339 C C . GLU B 1 251 ? -69.041 14.720 17.989 1.00 75.41 252 GLU B C 1
ATOM 4340 O O . GLU B 1 251 ? -69.237 15.540 18.893 1.00 64.70 252 GLU B O 1
ATOM 4346 N N . ASP B 1 252 ? -69.957 13.819 17.643 1.00 77.05 253 ASP B N 1
ATOM 4347 C CA . ASP B 1 252 ? -71.291 13.798 18.229 1.00 67.82 253 ASP B CA 1
ATOM 4348 C C . ASP B 1 252 ? -71.403 12.864 19.428 1.00 73.33 253 ASP B C 1
ATOM 4349 O O . ASP B 1 252 ? -72.517 12.624 19.905 1.00 77.05 253 ASP B O 1
ATOM 4354 N N . GLY B 1 253 ? -70.285 12.338 19.928 1.00 69.04 254 GLY B N 1
ATOM 4355 C CA . GLY B 1 253 ? -70.315 11.292 20.926 1.00 65.77 254 GLY B CA 1
ATOM 4356 C C . GLY B 1 253 ? -70.602 9.913 20.380 1.00 62.20 254 GLY B C 1
ATOM 4357 O O . GLY B 1 253 ? -70.280 8.918 21.041 1.00 56.88 254 GLY B O 1
ATOM 4358 N N . TYR B 1 254 ? -71.200 9.823 19.196 1.00 51.19 255 TYR B N 1
ATOM 4359 C CA . TYR B 1 254 ? -71.400 8.572 18.486 1.00 60.91 255 TYR B CA 1
ATOM 4360 C C . TYR B 1 254 ? -71.004 8.775 17.031 1.00 67.00 255 TYR B C 1
ATOM 4361 O O . TYR B 1 254 ? -70.955 9.903 16.534 1.00 69.78 255 TYR B O 1
ATOM 4370 N N . GLU B 1 255 ? -70.716 7.670 16.348 1.00 68.31 256 GLU B N 1
ATOM 4371 C CA . GLU B 1 255 ? -70.367 7.733 14.934 1.00 60.37 256 GLU B CA 1
ATOM 4372 C C . GLU B 1 255 ? -70.604 6.369 14.308 1.00 59.78 256 GLU B C 1
ATOM 4373 O O . GLU B 1 255 ? -70.069 5.366 14.788 1.00 61.47 256 GLU B O 1
ATOM 4379 N N . PHE B 1 256 ? -71.397 6.338 13.242 1.00 69.65 257 PHE B N 1
ATOM 4380 C CA . PHE B 1 256 ? -71.663 5.094 12.542 1.00 63.49 257 PHE B CA 1
ATOM 4381 C C . PHE B 1 256 ? -70.554 4.793 11.538 1.00 58.10 257 PHE B C 1
ATOM 4382 O O . PHE B 1 256 ? -69.775 5.666 11.145 1.00 59.06 257 PHE B O 1
ATOM 4390 N N . PHE B 1 257 ? -70.494 3.530 11.122 1.00 62.29 258 PHE B N 1
ATOM 4391 C CA . PHE B 1 257 ? -69.481 3.080 10.179 1.00 65.47 258 PHE B CA 1
ATOM 4392 C C . PHE B 1 257 ? -69.984 1.821 9.488 1.00 64.56 258 PHE B C 1
ATOM 4393 O O . PHE B 1 257 ? -70.609 0.968 10.125 1.00 58.99 258 PHE B O 1
ATOM 4401 N N . ALA B 1 258 ? -69.715 1.724 8.184 1.00 66.28 259 ALA B N 1
ATOM 4402 C CA . ALA B 1 258 ? -70.102 0.571 7.368 1.00 64.64 259 ALA B CA 1
ATOM 4403 C C . ALA B 1 258 ? -71.619 0.376 7.358 1.00 66.57 259 ALA B C 1
ATOM 4404 O O . ALA B 1 258 ? -72.128 -0.732 7.537 1.00 61.77 259 ALA B O 1
ATOM 4406 N N . LYS B 1 259 ? -72.343 1.476 7.135 1.00 58.63 260 LYS B N 1
ATOM 4407 C CA . LYS B 1 259 ? -73.806 1.478 7.060 1.00 72.84 260 LYS B CA 1
ATOM 4408 C C . LYS B 1 259 ? -74.428 0.920 8.342 1.00 75.15 260 LYS B C 1
ATOM 4409 O O . LYS B 1 259 ? -75.132 -0.093 8.338 1.00 76.65 260 LYS B O 1
ATOM 4415 N N . ARG B 1 260 ? -74.148 1.608 9.449 1.00 63.77 261 ARG B N 1
ATOM 4416 C CA . ARG B 1 260 ? -74.702 1.293 10.765 1.00 71.06 261 ARG B CA 1
ATOM 4417 C C . ARG B 1 260 ? -74.388 -0.132 11.210 1.00 74.38 261 ARG B C 1
ATOM 4418 O O . ARG B 1 260 ? -75.094 -0.692 12.055 1.00 72.92 261 ARG B O 1
ATOM 4426 N N . GLN B 1 261 ? -73.340 -0.735 10.651 1.00 68.14 262 GLN B N 1
ATOM 4427 C CA . GLN B 1 261 ? -72.852 -2.019 11.129 1.00 63.63 262 GLN B CA 1
ATOM 4428 C C . GLN B 1 261 ? -71.858 -1.876 12.272 1.00 64.35 262 GLN B C 1
ATOM 4429 O O . GLN B 1 261 ? -71.638 -2.842 13.011 1.00 59.49 262 GLN B O 1
ATOM 4435 N N . LEU B 1 262 ? -71.259 -0.698 12.430 1.00 65.13 263 LEU B N 1
ATOM 4436 C CA . LEU B 1 262 ? -70.362 -0.409 13.537 1.00 62.00 263 LEU B CA 1
ATOM 4437 C C . LEU B 1 262 ? -70.681 0.978 14.071 1.00 65.90 263 LEU B C 1
ATOM 4438 O O . LEU B 1 262 ? -71.038 1.878 13.306 1.00 58.58 263 LEU B O 1
ATOM 4443 N N . VAL B 1 263 ? -70.564 1.141 15.385 1.00 56.21 264 VAL B N 1
ATOM 4444 C CA . VAL B 1 263 ? -70.796 2.424 16.035 1.00 57.98 264 VAL B CA 1
ATOM 4445 C C . VAL B 1 263 ? -69.690 2.653 17.057 1.00 61.00 264 VAL B C 1
ATOM 4446 O O . VAL B 1 263 ? -69.270 1.723 17.755 1.00 61.61 264 VAL B O 1
ATOM 4450 N N . THR B 1 264 ? -69.200 3.887 17.123 1.00 52.63 265 THR B N 1
ATOM 4451 C CA . THR B 1 264 ? -68.144 4.278 18.049 1.00 57.57 265 THR B CA 1
ATOM 4452 C C . THR B 1 264 ? -68.733 5.220 19.089 1.00 56.21 265 THR B C 1
ATOM 4453 O O . THR B 1 264 ? -69.278 6.271 18.739 1.00 66.37 265 THR B O 1
ATOM 4457 N N . LEU B 1 265 ? -68.618 4.846 20.359 1.00 57.32 266 LEU B N 1
ATOM 4458 C CA . LEU B 1 265 ? -69.195 5.602 21.461 1.00 61.55 266 LEU B CA 1
ATOM 4459 C C . LEU B 1 265 ? -68.096 6.306 22.245 1.00 53.35 266 LEU B C 1
ATOM 4460 O O . LEU B 1 265 ? -67.042 5.724 22.515 1.00 50.24 266 LEU B O 1
ATOM 4465 N N . PHE B 1 266 ? -68.346 7.561 22.609 1.00 53.47 267 PHE B N 1
ATOM 4466 C CA . PHE B 1 266 ? -67.419 8.330 23.430 1.00 50.68 267 PHE B CA 1
ATOM 4467 C C . PHE B 1 266 ? -68.238 9.174 24.392 1.00 55.06 267 PHE B C 1
ATOM 4468 O O . PHE B 1 266 ? -69.037 10.008 23.958 1.00 58.20 267 PHE B O 1
ATOM 4476 N N . SER B 1 267 ? -68.042 8.957 25.692 1.00 61.00 268 SER B N 1
ATOM 4477 C CA . SER B 1 267 ? -68.890 9.552 26.716 1.00 55.18 268 SER B CA 1
ATOM 4478 C C . SER B 1 267 ? -68.184 10.628 27.531 1.00 56.51 268 SER B C 1
ATOM 4479 O O . SER B 1 267 ? -68.687 11.015 28.590 1.00 58.24 268 SER B O 1
ATOM 4482 N N . ALA B 1 268 ? -67.035 11.120 27.072 1.00 55.74 269 ALA B N 1
ATOM 4483 C CA . ALA B 1 268 ? -66.325 12.188 27.767 1.00 53.83 269 ALA B CA 1
ATOM 4484 C C . ALA B 1 268 ? -66.430 13.475 26.960 1.00 57.68 269 ALA B C 1
ATOM 4485 O O . ALA B 1 268 ? -65.645 13.685 26.023 1.00 62.02 269 ALA B O 1
ATOM 4487 N N . PRO B 1 269 ? -67.372 14.362 27.274 1.00 63.37 270 PRO B N 1
ATOM 4488 C CA . PRO B 1 269 ? -67.524 15.587 26.480 1.00 68.10 270 PRO B CA 1
ATOM 4489 C C . PRO B 1 269 ? -66.378 16.561 26.707 1.00 59.15 270 PRO B C 1
ATOM 4490 O O . PRO B 1 269 ? -65.819 16.657 27.803 1.00 68.47 270 PRO B O 1
ATOM 4494 N N . ASN B 1 270 ? -66.046 17.298 25.643 1.00 68.24 271 ASN B N 1
ATOM 4495 C CA . ASN B 1 270 ? -64.916 18.231 25.633 1.00 80.97 271 ASN B CA 1
ATOM 4496 C C . ASN B 1 270 ? -63.643 17.560 26.141 1.00 74.93 271 ASN B C 1
ATOM 4497 O O . ASN B 1 270 ? -62.890 18.123 26.939 1.00 76.68 271 ASN B O 1
ATOM 4502 N N . TYR B 1 271 ? -63.410 16.335 25.675 1.00 73.00 272 TYR B N 1
ATOM 4503 C CA . TYR B 1 271 ? -62.218 15.574 26.018 1.00 77.54 272 TYR B CA 1
ATOM 4504 C C . TYR B 1 271 ? -60.981 16.228 25.415 1.00 79.24 272 TYR B C 1
ATOM 4505 O O . TYR B 1 271 ? -60.112 16.720 26.141 1.00 96.30 272 TYR B O 1
ATOM 4514 N N . CYS B 1 272 ? -60.900 16.242 24.089 1.00 91.06 273 CYS B N 1
ATOM 4515 C CA . CYS B 1 272 ? -59.797 16.893 23.397 1.00 101.84 273 CYS B CA 1
ATOM 4516 C C . CYS B 1 272 ? -60.101 18.381 23.254 1.00 110.08 273 CYS B C 1
ATOM 4517 O O . CYS B 1 272 ? -61.124 18.764 22.679 1.00 109.61 273 CYS B O 1
ATOM 4520 N N . GLY B 1 273 ? -59.218 19.221 23.789 1.00 102.60 274 GLY B N 1
ATOM 4521 C CA . GLY B 1 273 ? -59.409 20.659 23.669 1.00 105.20 274 GLY B CA 1
ATOM 4522 C C . GLY B 1 273 ? -59.456 21.128 22.229 1.00 120.42 274 GLY B C 1
ATOM 4523 O O . GLY B 1 273 ? -60.267 21.989 21.877 1.00 121.29 274 GLY B O 1
ATOM 4524 N N . GLU B 1 274 ? -58.593 20.559 21.378 1.00 123.90 275 GLU B N 1
ATOM 4525 C CA . GLU B 1 274 ? -58.482 20.904 19.962 1.00 111.38 275 GLU B CA 1
ATOM 4526 C C . GLU B 1 274 ? -59.840 21.118 19.304 1.00 116.34 275 GLU B C 1
ATOM 4527 O O . GLU B 1 274 ? -60.201 22.255 18.979 1.00 112.81 275 GLU B O 1
ATOM 4529 N N . PHE B 1 275 ? -60.597 20.044 19.101 1.00 121.54 276 PHE B N 1
ATOM 4530 C CA . PHE B 1 275 ? -61.967 20.143 18.614 1.00 114.99 276 PHE B CA 1
ATOM 4531 C C . PHE B 1 275 ? -62.900 19.700 19.735 1.00 113.48 276 PHE B C 1
ATOM 4532 O O . PHE B 1 275 ? -62.752 18.598 20.276 1.00 113.29 276 PHE B O 1
ATOM 4540 N N . ASP B 1 276 ? -63.826 20.579 20.111 1.00 105.24 277 ASP B N 1
ATOM 4541 C CA . ASP B 1 276 ? -64.770 20.263 21.172 1.00 96.66 277 ASP B CA 1
ATOM 4542 C C . ASP B 1 276 ? -65.703 19.143 20.733 1.00 87.67 277 ASP B C 1
ATOM 4543 O O . ASP B 1 276 ? -66.077 19.044 19.561 1.00 95.98 277 ASP B O 1
ATOM 4548 N N . ASN B 1 277 ? -66.075 18.291 21.683 1.00 78.38 278 ASN B N 1
ATOM 4549 C CA . ASN B 1 277 ? -66.905 17.133 21.392 1.00 71.46 278 ASN B CA 1
ATOM 4550 C C . ASN B 1 277 ? -67.962 16.982 22.473 1.00 63.57 278 ASN B C 1
ATOM 4551 O O . ASN B 1 277 ? -67.859 17.554 23.561 1.00 73.00 278 ASN B O 1
ATOM 4556 N N . ALA B 1 278 ? -68.984 16.198 22.154 1.00 63.58 279 ALA B N 1
ATOM 4557 C CA . ALA B 1 278 ? -70.033 15.841 23.093 1.00 66.95 279 ALA B CA 1
ATOM 4558 C C . ALA B 1 278 ? -69.910 14.370 23.464 1.00 64.36 279 ALA B C 1
ATOM 4559 O O . ALA B 1 278 ? -69.208 13.597 22.806 1.00 61.98 279 ALA B O 1
ATOM 4561 N N . GLY B 1 279 ? -70.596 13.992 24.535 1.00 60.11 280 GLY B N 1
ATOM 4562 C CA . GLY B 1 279 ? -70.653 12.612 24.972 1.00 59.32 280 GLY B CA 1
ATOM 4563 C C . GLY B 1 279 ? -71.999 12.002 24.630 1.00 58.64 280 GLY B C 1
ATOM 4564 O O . GLY B 1 279 ? -73.018 12.687 24.608 1.00 74.70 280 GLY B O 1
ATOM 4565 N N . ALA B 1 280 ? -71.995 10.702 24.353 1.00 52.13 281 ALA B N 1
ATOM 4566 C CA . ALA B 1 280 ? -73.208 9.995 23.975 1.00 60.66 281 ALA B CA 1
ATOM 4567 C C . ALA B 1 280 ? -73.301 8.679 24.730 1.00 60.77 281 ALA B C 1
ATOM 4568 O O . ALA B 1 280 ? -72.291 8.104 25.144 1.00 60.90 281 ALA B O 1
ATOM 4570 N N . MET B 1 281 ? -74.534 8.210 24.901 1.00 65.94 282 MET B N 1
ATOM 4571 C CA . MET B 1 281 ? -74.822 6.950 25.572 1.00 66.02 282 MET B CA 1
ATOM 4572 C C . MET B 1 281 ? -75.901 6.225 24.785 1.00 69.57 282 MET B C 1
ATOM 4573 O O . MET B 1 281 ? -76.956 6.800 24.502 1.00 68.03 282 MET B O 1
ATOM 4578 N N . MET B 1 282 ? -75.633 4.972 24.425 1.00 61.67 283 MET B N 1
ATOM 4579 C CA . MET B 1 282 ? -76.538 4.197 23.586 1.00 62.73 283 MET B CA 1
ATOM 4580 C C . MET B 1 282 ? -77.498 3.404 24.464 1.00 71.04 283 MET B C 1
ATOM 4581 O O . MET B 1 282 ? -77.069 2.569 25.268 1.00 72.25 283 MET B O 1
ATOM 4586 N N . SER B 1 283 ? -78.793 3.664 24.305 1.00 76.60 284 SER B N 1
ATOM 4587 C CA A SER B 1 283 ? -79.833 2.975 25.059 0.62 70.64 284 SER B CA 1
ATOM 4588 C CA B SER B 1 283 ? -79.835 2.976 25.058 0.38 70.67 284 SER B CA 1
ATOM 4589 C C . SER B 1 283 ? -80.437 1.882 24.186 1.00 70.74 284 SER B C 1
ATOM 4590 O O . SER B 1 283 ? -80.978 2.167 23.113 1.00 80.87 284 SER B O 1
ATOM 4595 N N . VAL B 1 284 ? -80.342 0.639 24.648 1.00 68.14 285 VAL B N 1
ATOM 4596 C CA . VAL B 1 284 ? -80.873 -0.521 23.940 1.00 72.47 285 VAL B CA 1
ATOM 4597 C C . VAL B 1 284 ? -82.022 -1.084 24.763 1.00 76.46 285 VAL B C 1
ATOM 4598 O O . VAL B 1 284 ? -81.831 -1.460 25.926 1.00 77.25 285 VAL B O 1
ATOM 4602 N N . ASP B 1 285 ? -83.214 -1.139 24.171 1.00 79.25 286 ASP B N 1
ATOM 4603 C CA . ASP B 1 285 ? -84.358 -1.726 24.852 1.00 80.57 286 ASP B CA 1
ATOM 4604 C C . ASP B 1 285 ? -84.440 -3.215 24.519 1.00 79.84 286 ASP B C 1
ATOM 4605 O O . ASP B 1 285 ? -83.579 -3.768 23.830 1.00 80.00 286 ASP B O 1
ATOM 4610 N N . GLU B 1 286 ? -85.505 -3.871 24.987 1.00 79.34 287 GLU B N 1
ATOM 4611 C CA . GLU B 1 286 ? -85.581 -5.328 24.918 1.00 80.12 287 GLU B CA 1
ATOM 4612 C C . GLU B 1 286 ? -85.642 -5.836 23.482 1.00 84.36 287 GLU B C 1
ATOM 4613 O O . GLU B 1 286 ? -85.184 -6.950 23.201 1.00 81.14 287 GLU B O 1
ATOM 4619 N N . THR B 1 287 ? -86.197 -5.046 22.563 1.00 74.83 288 THR B N 1
ATOM 4620 C CA . THR B 1 287 ? -86.316 -5.444 21.167 1.00 85.91 288 THR B CA 1
ATOM 4621 C C . THR B 1 287 ? -85.078 -5.096 20.348 1.00 85.46 288 THR B C 1
ATOM 4622 O O . THR B 1 287 ? -85.158 -5.041 19.115 1.00 87.92 288 THR B O 1
ATOM 4626 N N . LEU B 1 288 ? -83.941 -4.858 21.008 1.00 80.57 289 LEU B N 1
ATOM 4627 C CA . LEU B 1 288 ? -82.706 -4.430 20.351 1.00 74.89 289 LEU B CA 1
ATOM 4628 C C . LEU B 1 288 ? -82.906 -3.144 19.553 1.00 70.92 289 LEU B C 1
ATOM 4629 O O . LEU B 1 288 ? -82.208 -2.893 18.568 1.00 69.26 289 LEU B O 1
ATOM 4634 N N . MET B 1 289 ? -83.868 -2.325 19.973 1.00 73.55 290 MET B N 1
ATOM 4635 C CA . MET B 1 289 ? -84.073 -1.000 19.404 1.00 76.55 290 MET B CA 1
ATOM 4636 C C . MET B 1 289 ? -83.186 -0.007 20.142 1.00 88.29 290 MET B C 1
ATOM 4637 O O . MET B 1 289 ? -83.244 0.091 21.372 1.00 88.12 290 MET B O 1
ATOM 4642 N N . CYS B 1 290 ? -82.365 0.724 19.393 1.00 75.56 291 CYS B N 1
ATOM 4643 C CA . CYS B 1 290 ? -81.310 1.536 19.976 1.00 70.28 291 CYS B CA 1
ATOM 4644 C C . CYS B 1 290 ? -81.546 3.016 19.710 1.00 80.14 291 CYS B C 1
ATOM 4645 O O . CYS B 1 290 ? -82.062 3.404 18.659 1.00 93.77 291 CYS B O 1
ATOM 4648 N N . SER B 1 291 ? -81.153 3.836 20.683 1.00 79.67 292 SER B N 1
ATOM 4649 C CA . SER B 1 291 ? -81.185 5.286 20.571 1.00 74.83 292 SER B CA 1
ATOM 4650 C C . SER B 1 291 ? -79.953 5.845 21.271 1.00 77.65 292 SER B C 1
ATOM 4651 O O . SER B 1 291 ? -79.219 5.123 21.950 1.00 72.33 292 SER B O 1
ATOM 4654 N N . PHE B 1 292 ? -79.723 7.144 21.098 1.00 72.39 293 PHE B N 1
ATOM 4655 C CA . PHE B 1 292 ? -78.554 7.809 21.659 1.00 69.82 293 PHE B CA 1
ATOM 4656 C C . PHE B 1 292 ? -78.980 8.969 22.546 1.00 80.44 293 PHE B C 1
ATOM 4657 O O . PHE B 1 292 ? -79.917 9.705 22.220 1.00 80.09 293 PHE B O 1
ATOM 4665 N N . GLN B 1 293 ? -78.280 9.128 23.668 1.00 72.68 294 GLN B N 1
ATOM 4666 C CA . GLN B 1 293 ? -78.514 10.216 24.611 1.00 62.15 294 GLN B CA 1
ATOM 4667 C C . GLN B 1 293 ? -77.245 11.057 24.670 1.00 69.06 294 GLN B C 1
ATOM 4668 O O . GLN B 1 293 ? -76.225 10.614 25.210 1.00 76.58 294 GLN B O 1
ATOM 4674 N N . ILE B 1 294 ? -77.308 12.262 24.113 1.00 68.66 295 ILE B N 1
ATOM 4675 C CA . ILE B 1 294 ? -76.139 13.118 23.940 1.00 71.59 295 ILE B CA 1
ATOM 4676 C C . ILE B 1 294 ? -75.940 13.970 25.186 1.00 71.30 295 ILE B C 1
ATOM 4677 O O . ILE B 1 294 ? -76.904 14.469 25.779 1.00 77.00 295 ILE B O 1
ATOM 4682 N N . LEU B 1 295 ? -74.679 14.132 25.589 1.00 69.87 296 LEU B N 1
ATOM 4683 C CA . LEU B 1 295 ? -74.304 14.913 26.764 1.00 68.43 296 LEU B CA 1
ATOM 4684 C C . LEU B 1 295 ? -73.431 16.079 26.315 1.00 73.12 296 LEU B C 1
ATOM 4685 O O . LEU B 1 295 ? -72.284 15.878 25.902 1.00 75.56 296 LEU B O 1
ATOM 4690 N N . LYS B 1 296 ? -73.972 17.295 26.398 1.00 80.25 297 LYS B N 1
ATOM 4691 C CA . LYS B 1 296 ? -73.214 18.489 26.061 1.00 87.74 297 LYS B CA 1
ATOM 4692 C C . LYS B 1 296 ? -72.323 18.897 27.236 1.00 87.09 297 LYS B C 1
ATOM 4693 O O . LYS B 1 296 ? -72.630 18.588 28.391 1.00 90.68 297 LYS B O 1
ATOM 4699 N N . PRO B 1 297 ? -71.212 19.583 26.970 1.00 87.16 298 PRO B N 1
ATOM 4700 C CA . PRO B 1 297 ? -70.312 19.984 28.059 1.00 79.73 298 PRO B CA 1
ATOM 4701 C C . PRO B 1 297 ? -70.965 21.004 28.982 1.00 83.76 298 PRO B C 1
ATOM 4702 O O . PRO B 1 297 ? -72.007 21.592 28.685 1.00 85.44 298 PRO B O 1
ATOM 4706 N N . ALA B 1 298 ? -70.324 21.206 30.129 1.00 91.67 299 ALA B N 1
ATOM 4707 C CA . ALA B 1 298 ? -70.821 22.139 31.133 1.00 85.91 299 ALA B CA 1
ATOM 4708 C C . ALA B 1 298 ? -69.771 23.192 31.470 1.00 79.31 299 ALA B C 1
ATOM 4709 O O . ALA B 1 298 ? -69.596 24.165 30.737 1.00 87.23 299 ALA B O 1
ATOM 4711 N N . SER C 2 5 ? -6.620 2.181 18.438 1.00 98.73 27 SER C N 1
ATOM 4712 C CA . SER C 2 5 ? -6.467 0.743 18.247 1.00 108.56 27 SER C CA 1
ATOM 4713 C C . SER C 2 5 ? -7.794 0.010 18.427 1.00 109.36 27 SER C C 1
ATOM 4714 O O . SER C 2 5 ? -8.695 0.096 17.586 1.00 103.09 27 SER C O 1
ATOM 4717 N N . LEU C 2 6 ? -7.898 -0.733 19.525 1.00 110.44 28 LEU C N 1
ATOM 4718 C CA . LEU C 2 6 ? -9.107 -1.454 19.886 1.00 102.99 28 LEU C CA 1
ATOM 4719 C C . LEU C 2 6 ? -9.444 -1.131 21.332 1.00 103.49 28 LEU C C 1
ATOM 4720 O O . LEU C 2 6 ? -8.576 -0.769 22.130 1.00 107.82 28 LEU C O 1
ATOM 4725 N N . THR C 2 7 ? -10.725 -1.249 21.658 1.00 102.81 29 THR C N 1
ATOM 4726 C CA . THR C 2 7 ? -11.215 -0.990 23.004 1.00 94.34 29 THR C CA 1
ATOM 4727 C C . THR C 2 7 ? -11.673 -2.248 23.720 1.00 88.68 29 THR C C 1
ATOM 4728 O O . THR C 2 7 ? -11.565 -2.321 24.945 1.00 93.65 29 THR C O 1
ATOM 4732 N N . ILE C 2 8 ? -12.130 -3.257 22.977 1.00 94.53 30 ILE C N 1
ATOM 4733 C CA . ILE C 2 8 ? -12.856 -4.396 23.526 1.00 98.64 30 ILE C CA 1
ATOM 4734 C C . ILE C 2 8 ? -11.880 -5.526 23.823 1.00 102.04 30 ILE C C 1
ATOM 4735 O O . ILE C 2 8 ? -10.964 -5.800 23.035 1.00 105.12 30 ILE C O 1
ATOM 4740 N N . LYS C 2 9 ? -12.068 -6.173 24.974 1.00 90.71 31 LYS C N 1
ATOM 4741 C CA . LYS C 2 9 ? -11.143 -7.205 25.441 1.00 100.05 31 LYS C CA 1
ATOM 4742 C C . LYS C 2 9 ? -11.519 -8.569 24.872 1.00 100.76 31 LYS C C 1
ATOM 4743 O O . LYS C 2 9 ? -12.069 -9.422 25.567 1.00 92.26 31 LYS C O 1
ATOM 4749 N N . LYS C 2 17 ? -4.969 -1.997 37.796 1.00 76.23 39 LYS C N 1
ATOM 4750 C CA . LYS C 2 17 ? -5.267 -0.572 37.719 1.00 72.25 39 LYS C CA 1
ATOM 4751 C C . LYS C 2 17 ? -6.243 -0.167 38.819 1.00 72.98 39 LYS C C 1
ATOM 4752 O O . LYS C 2 17 ? -6.950 -1.010 39.371 1.00 74.51 39 LYS C O 1
ATOM 4758 N N . LYS C 2 18 ? -6.276 1.125 39.140 1.00 65.51 40 LYS C N 1
ATOM 4759 C CA . LYS C 2 18 ? -7.202 1.648 40.134 1.00 68.58 40 LYS C CA 1
ATOM 4760 C C . LYS C 2 18 ? -7.740 2.993 39.670 1.00 71.91 40 LYS C C 1
ATOM 4761 O O . LYS C 2 18 ? -7.013 3.788 39.068 1.00 70.78 40 LYS C O 1
ATOM 4767 N N . VAL C 2 19 ? -9.013 3.238 39.960 1.00 66.46 41 VAL C N 1
ATOM 4768 C CA . VAL C 2 19 ? -9.705 4.440 39.510 1.00 73.57 41 VAL C CA 1
ATOM 4769 C C . VAL C 2 19 ? -9.462 5.560 40.512 1.00 68.68 41 VAL C C 1
ATOM 4770 O O . VAL C 2 19 ? -9.760 5.417 41.703 1.00 82.59 41 VAL C O 1
ATOM 4774 N N . GLU C 2 20 ? -8.922 6.677 40.028 1.00 58.18 42 GLU C N 1
ATOM 4775 C CA . GLU C 2 20 ? -8.767 7.888 40.819 1.00 67.77 42 GLU C CA 1
ATOM 4776 C C . GLU C 2 20 ? -9.132 9.081 39.947 1.00 64.51 42 GLU C C 1
ATOM 4777 O O . GLU C 2 20 ? -9.281 8.963 38.728 1.00 68.07 42 GLU C O 1
ATOM 4783 N N . TRP C 2 21 ? -9.277 10.241 40.581 1.00 65.36 43 TRP C N 1
ATOM 4784 C CA . TRP C 2 21 ? -9.805 11.424 39.920 1.00 63.22 43 TRP C CA 1
ATOM 4785 C C . TRP C 2 21 ? -8.780 12.550 39.922 1.00 70.48 43 TRP C C 1
ATOM 4786 O O . TRP C 2 21 ? -7.898 12.612 40.784 1.00 78.93 43 TRP C O 1
ATOM 4797 N N . THR C 2 22 ? -8.912 13.441 38.942 1.00 66.32 44 THR C N 1
ATOM 4798 C CA . THR C 2 22 ? -8.002 14.566 38.810 1.00 65.99 44 THR C CA 1
ATOM 4799 C C . THR C 2 22 ? -8.296 15.620 39.878 1.00 66.02 44 THR C C 1
ATOM 4800 O O . THR C 2 22 ? -9.280 15.545 40.618 1.00 71.60 44 THR C O 1
ATOM 4804 N N . SER C 2 23 ? -7.418 16.624 39.943 1.00 66.85 45 SER C N 1
ATOM 4805 C CA . SER C 2 23 ? -7.507 17.624 41.003 1.00 71.66 45 SER C CA 1
ATOM 4806 C C . SER C 2 23 ? -8.716 18.535 40.830 1.00 68.86 45 SER C C 1
ATOM 4807 O O . SER C 2 23 ? -9.304 18.975 41.825 1.00 81.92 45 SER C O 1
ATOM 4810 N N . ASP C 2 24 ? -9.100 18.835 39.588 1.00 72.07 46 ASP C N 1
ATOM 4811 C CA . ASP C 2 24 ? -10.243 19.709 39.355 1.00 72.13 46 ASP C CA 1
ATOM 4812 C C . ASP C 2 24 ? -11.571 19.021 39.645 1.00 67.55 46 ASP C C 1
ATOM 4813 O O . ASP C 2 24 ? -12.590 19.705 39.790 1.00 71.63 46 ASP C O 1
ATOM 4818 N N . THR C 2 25 ? -11.584 17.693 39.737 1.00 60.90 47 THR C N 1
ATOM 4819 C CA . THR C 2 25 ? -12.815 16.965 40.016 1.00 68.39 47 THR C CA 1
ATOM 4820 C C . THR C 2 25 ? -13.223 17.171 41.470 1.00 69.01 47 THR C C 1
ATOM 4821 O O . THR C 2 25 ? -12.445 16.885 42.387 1.00 67.22 47 THR C O 1
ATOM 4825 N N . VAL C 2 26 ? -14.439 17.667 41.682 1.00 60.42 48 VAL C N 1
ATOM 4826 C CA . VAL C 2 26 ? -14.965 17.892 43.020 1.00 60.28 48 VAL C CA 1
ATOM 4827 C C . VAL C 2 26 ? -16.062 16.871 43.294 1.00 60.35 48 VAL C C 1
ATOM 4828 O O . VAL C 2 26 ? -16.677 16.311 42.381 1.00 66.31 48 VAL C O 1
ATOM 4832 N N . ASP C 2 27 ? -16.298 16.621 44.580 1.00 63.89 49 ASP C N 1
ATOM 4833 C CA . ASP C 2 27 ? -17.312 15.669 45.028 1.00 58.11 49 ASP C CA 1
ATOM 4834 C C . ASP C 2 27 ? -18.573 16.457 45.366 1.00 58.64 49 ASP C C 1
ATOM 4835 O O . ASP C 2 27 ? -18.653 17.103 46.414 1.00 67.75 49 ASP C O 1
ATOM 4840 N N . ASN C 2 28 ? -19.560 16.402 44.472 1.00 54.25 50 ASN C N 1
ATOM 4841 C CA . ASN C 2 28 ? -20.814 17.122 44.642 1.00 51.81 50 ASN C CA 1
ATOM 4842 C C . ASN C 2 28 ? -21.898 16.273 45.297 1.00 41.37 50 ASN C C 1
ATOM 4843 O O . ASN C 2 28 ? -23.084 16.606 45.183 1.00 49.70 50 ASN C O 1
ATOM 4848 N N . GLU C 2 29 ? -21.520 15.189 45.978 1.00 40.83 51 GLU C N 1
ATOM 4849 C CA . GLU C 2 29 ? -22.515 14.309 46.584 1.00 46.88 51 GLU C CA 1
ATOM 4850 C C . GLU C 2 29 ? -23.292 15.024 47.681 1.00 54.29 51 GLU C C 1
ATOM 4851 O O . GLU C 2 29 ? -24.529 15.016 47.690 1.00 59.68 51 GLU C O 1
ATOM 4857 N N . HIS C 2 30 ? -22.583 15.650 48.619 1.00 62.41 52 HIS C N 1
ATOM 4858 C CA . HIS C 2 30 ? -23.208 16.325 49.747 1.00 63.78 52 HIS C CA 1
ATOM 4859 C C . HIS C 2 30 ? -23.427 17.813 49.496 1.00 70.72 52 HIS C C 1
ATOM 4860 O O . HIS C 2 30 ? -23.652 18.565 50.450 1.00 70.33 52 HIS C O 1
ATOM 4867 N N . MET C 2 31 ? -23.371 18.251 48.241 1.00 60.03 53 MET C N 1
ATOM 4868 C CA . MET C 2 31 ? -23.555 19.653 47.897 1.00 60.45 53 MET C CA 1
ATOM 4869 C C . MET C 2 31 ? -24.999 19.993 47.549 1.00 71.24 53 MET C C 1
ATOM 4870 O O . MET C 2 31 ? -25.254 21.076 47.010 1.00 68.06 53 MET C O 1
ATOM 4875 N N . GLY C 2 32 ? -25.940 19.099 47.843 1.00 62.28 54 GLY C N 1
ATOM 4876 C CA . GLY C 2 32 ? -27.346 19.376 47.600 1.00 58.66 54 GLY C CA 1
ATOM 4877 C C . GLY C 2 32 ? -27.691 19.642 46.153 1.00 74.87 54 GLY C C 1
ATOM 4878 O O . GLY C 2 32 ? -28.639 20.384 45.875 1.00 66.47 54 GLY C O 1
ATOM 4879 N N . ARG C 2 33 ? -26.943 19.059 45.219 1.00 72.41 55 ARG C N 1
ATOM 4880 C CA . ARG C 2 33 ? -27.237 19.241 43.804 1.00 77.09 55 ARG C CA 1
ATOM 4881 C C . ARG C 2 33 ? -28.581 18.613 43.461 1.00 74.38 55 ARG C C 1
ATOM 4882 O O . ARG C 2 33 ? -28.847 17.455 43.801 1.00 73.98 55 ARG C O 1
ATOM 4890 N N . ARG C 2 34 ? -29.427 19.386 42.788 1.00 68.01 56 ARG C N 1
ATOM 4891 C CA . ARG C 2 34 ? -30.768 18.944 42.438 1.00 75.28 56 ARG C CA 1
ATOM 4892 C C . ARG C 2 34 ? -30.731 17.925 41.306 1.00 83.18 56 ARG C C 1
ATOM 4893 O O . ARG C 2 34 ? -29.916 18.022 40.382 1.00 67.74 56 ARG C O 1
ATOM 4901 N N . SER C 2 35 ? -31.622 16.940 41.388 1.00 82.85 57 SER C N 1
ATOM 4902 C CA . SER C 2 35 ? -31.722 15.896 40.381 1.00 76.29 57 SER C CA 1
ATOM 4903 C C . SER C 2 35 ? -33.181 15.504 40.209 1.00 74.42 57 SER C C 1
ATOM 4904 O O . SER C 2 35 ? -33.955 15.492 41.170 1.00 91.23 57 SER C O 1
ATOM 4907 N N . SER C 2 36 ? -33.547 15.180 38.972 1.00 68.39 58 SER C N 1
ATOM 4908 C CA . SER C 2 36 ? -34.904 14.781 38.632 1.00 77.14 58 SER C CA 1
ATOM 4909 C C . SER C 2 36 ? -34.871 13.476 37.851 1.00 69.65 58 SER C C 1
ATOM 4910 O O . SER C 2 36 ? -33.946 13.224 37.075 1.00 64.60 58 SER C O 1
ATOM 4913 N N . LYS C 2 37 ? -35.894 12.649 38.061 1.00 63.88 59 LYS C N 1
ATOM 4914 C CA . LYS C 2 37 ? -35.995 11.380 37.355 1.00 68.70 59 LYS C CA 1
ATOM 4915 C C . LYS C 2 37 ? -36.739 11.492 36.030 1.00 80.43 59 LYS C C 1
ATOM 4916 O O . LYS C 2 37 ? -36.522 10.659 35.143 1.00 87.26 59 LYS C O 1
ATOM 4922 N N . CYS C 2 38 ? -37.599 12.493 35.873 1.00 77.67 60 CYS C N 1
ATOM 4923 C CA . CYS C 2 38 ? -38.325 12.709 34.626 1.00 96.98 60 CYS C CA 1
ATOM 4924 C C . CYS C 2 38 ? -38.805 14.156 34.597 1.00 102.33 60 CYS C C 1
ATOM 4925 O O . CYS C 2 38 ? -38.397 14.981 35.422 1.00 101.48 60 CYS C O 1
ATOM 4928 N N . CYS C 2 39 ? -39.676 14.463 33.643 1.00 102.17 61 CYS C N 1
ATOM 4929 C CA . CYS C 2 39 ? -40.225 15.806 33.510 1.00 111.87 61 CYS C CA 1
ATOM 4930 C C . CYS C 2 39 ? -41.627 15.757 32.907 1.00 119.39 61 CYS C C 1
ATOM 4931 O O . CYS C 2 39 ? -42.187 14.679 32.695 1.00 114.19 61 CYS C O 1
ATOM 4934 N N . LYS D 2 17 ? -84.448 -9.425 18.406 1.00 76.52 39 LYS D N 1
ATOM 4935 C CA . LYS D 2 17 ? -83.665 -10.385 17.633 1.00 87.91 39 LYS D CA 1
ATOM 4936 C C . LYS D 2 17 ? -83.014 -9.711 16.428 1.00 92.85 39 LYS D C 1
ATOM 4937 O O . LYS D 2 17 ? -82.246 -10.332 15.694 1.00 80.78 39 LYS D O 1
ATOM 4943 N N . LYS D 2 18 ? -83.328 -8.430 16.240 1.00 81.17 40 LYS D N 1
ATOM 4944 C CA . LYS D 2 18 ? -82.803 -7.629 15.142 1.00 78.75 40 LYS D CA 1
ATOM 4945 C C . LYS D 2 18 ? -82.613 -6.200 15.625 1.00 82.96 40 LYS D C 1
ATOM 4946 O O . LYS D 2 18 ? -83.514 -5.628 16.245 1.00 78.98 40 LYS D O 1
ATOM 4952 N N . VAL D 2 19 ? -81.449 -5.629 15.334 1.00 81.75 41 VAL D N 1
ATOM 4953 C CA . VAL D 2 19 ? -81.107 -4.293 15.810 1.00 83.94 41 VAL D CA 1
ATOM 4954 C C . VAL D 2 19 ? -81.774 -3.254 14.918 1.00 76.41 41 VAL D C 1
ATOM 4955 O O . VAL D 2 19 ? -81.759 -3.371 13.685 1.00 77.86 41 VAL D O 1
ATOM 4959 N N . GLU D 2 20 ? -82.363 -2.233 15.540 1.00 77.43 42 GLU D N 1
ATOM 4960 C CA . GLU D 2 20 ? -82.968 -1.133 14.809 1.00 81.65 42 GLU D CA 1
ATOM 4961 C C . GLU D 2 20 ? -82.736 0.182 15.549 1.00 82.85 42 GLU D C 1
ATOM 4962 O O . GLU D 2 20 ? -82.310 0.228 16.707 1.00 89.92 42 GLU D O 1
ATOM 4968 N N . TRP D 2 21 ? -83.005 1.256 14.823 1.00 85.95 43 TRP D N 1
ATOM 4969 C CA . TRP D 2 21 ? -83.102 2.626 15.301 1.00 88.46 43 TRP D CA 1
ATOM 4970 C C . TRP D 2 21 ? -84.476 3.044 14.801 1.00 97.36 43 TRP D C 1
ATOM 4971 O O . TRP D 2 21 ? -84.737 2.875 13.613 1.00 107.18 43 TRP D O 1
ATOM 4982 N N . THR D 2 22 ? -85.342 3.654 15.629 1.00 91.48 44 THR D N 1
ATOM 4983 C CA . THR D 2 22 ? -85.277 4.998 16.225 1.00 90.43 44 THR D CA 1
ATOM 4984 C C . THR D 2 22 ? -85.060 6.014 15.094 1.00 89.25 44 THR D C 1
ATOM 4985 O O . THR D 2 22 ? -83.959 6.121 14.525 1.00 88.15 44 THR D O 1
ATOM 4989 N N . SER D 2 23 ? -86.131 6.752 14.759 1.00 94.42 45 SER D N 1
ATOM 4990 C CA . SER D 2 23 ? -86.175 7.639 13.602 1.00 94.06 45 SER D CA 1
ATOM 4991 C C . SER D 2 23 ? -85.476 8.970 13.822 1.00 95.75 45 SER D C 1
ATOM 4992 O O . SER D 2 23 ? -85.032 9.574 12.841 1.00 103.12 45 SER D O 1
ATOM 4995 N N . ASP D 2 24 ? -85.344 9.426 15.068 1.00 97.77 46 ASP D N 1
ATOM 4996 C CA . ASP D 2 24 ? -84.550 10.617 15.359 1.00 102.61 46 ASP D CA 1
ATOM 4997 C C . ASP D 2 24 ? -83.052 10.339 15.361 1.00 98.23 46 ASP D C 1
ATOM 4998 O O . ASP D 2 24 ? -82.269 11.272 15.567 1.00 86.61 46 ASP D O 1
ATOM 5003 N N . THR D 2 25 ? -82.637 9.091 15.152 1.00 98.81 47 THR D N 1
ATOM 5004 C CA . THR D 2 25 ? -81.221 8.752 15.090 1.00 94.06 47 THR D CA 1
ATOM 5005 C C . THR D 2 25 ? -80.644 9.223 13.760 1.00 84.24 47 THR D C 1
ATOM 5006 O O . THR D 2 25 ? -81.066 8.762 12.694 1.00 84.71 47 THR D O 1
ATOM 5010 N N . VAL D 2 26 ? -79.677 10.127 13.823 1.00 80.43 48 VAL D N 1
ATOM 5011 C CA . VAL D 2 26 ? -79.037 10.674 12.633 1.00 78.80 48 VAL D CA 1
ATOM 5012 C C . VAL D 2 26 ? -77.847 9.800 12.269 1.00 83.56 48 VAL D C 1
ATOM 5013 O O . VAL D 2 26 ? -77.068 9.391 13.139 1.00 88.56 48 VAL D O 1
ATOM 5017 N N . ASP D 2 27 ? -77.710 9.499 10.981 1.00 83.31 49 ASP D N 1
ATOM 5018 C CA . ASP D 2 27 ? -76.555 8.768 10.474 1.00 85.47 49 ASP D CA 1
ATOM 5019 C C . ASP D 2 27 ? -75.473 9.780 10.116 1.00 88.49 49 ASP D C 1
ATOM 5020 O O . ASP D 2 27 ? -75.645 10.582 9.192 1.00 89.53 49 ASP D O 1
ATOM 5025 N N . ASN D 2 28 ? -74.361 9.745 10.850 1.00 79.33 50 ASN D N 1
ATOM 5026 C CA . ASN D 2 28 ? -73.272 10.699 10.682 1.00 78.17 50 ASN D CA 1
ATOM 5027 C C . ASN D 2 28 ? -72.026 10.051 10.087 1.00 75.97 50 ASN D C 1
ATOM 5028 O O . ASN D 2 28 ? -70.906 10.505 10.334 1.00 80.90 50 ASN D O 1
ATOM 5033 N N . GLU D 2 29 ? -72.205 8.991 9.297 1.00 72.32 51 GLU D N 1
ATOM 5034 C CA . GLU D 2 29 ? -71.056 8.303 8.717 1.00 73.35 51 GLU D CA 1
ATOM 5035 C C . GLU D 2 29 ? -70.367 9.166 7.666 1.00 77.46 51 GLU D C 1
ATOM 5036 O O . GLU D 2 29 ? -69.148 9.363 7.713 1.00 79.71 51 GLU D O 1
ATOM 5042 N N . HIS D 2 30 ? -71.132 9.692 6.711 1.00 85.42 52 HIS D N 1
ATOM 5043 C CA . HIS D 2 30 ? -70.594 10.488 5.612 1.00 87.89 52 HIS D CA 1
ATOM 5044 C C . HIS D 2 30 ? -70.946 11.966 5.759 1.00 86.80 52 HIS D C 1
ATOM 5045 O O . HIS D 2 30 ? -71.195 12.660 4.773 1.00 94.55 52 HIS D O 1
ATOM 5052 N N . MET D 2 31 ? -70.968 12.467 6.994 1.00 83.47 53 MET D N 1
ATOM 5053 C CA . MET D 2 31 ? -71.340 13.849 7.270 1.00 88.02 53 MET D CA 1
ATOM 5054 C C . MET D 2 31 ? -70.139 14.729 7.599 1.00 90.31 53 MET D C 1
ATOM 5055 O O . MET D 2 31 ? -70.300 15.766 8.252 1.00 99.24 53 MET D O 1
ATOM 5060 N N . GLY D 2 32 ? -68.945 14.342 7.157 1.00 86.40 54 GLY D N 1
ATOM 5061 C CA . GLY D 2 32 ? -67.753 15.139 7.381 1.00 89.77 54 GLY D CA 1
ATOM 5062 C C . GLY D 2 32 ? -67.480 15.426 8.843 1.00 106.39 54 GLY D C 1
ATOM 5063 O O . GLY D 2 32 ? -67.279 16.580 9.234 1.00 99.75 54 GLY D O 1
ATOM 5064 N N . ARG D 2 33 ? -67.471 14.378 9.658 1.00 108.28 55 ARG D N 1
ATOM 5065 C CA . ARG D 2 33 ? -67.277 14.502 11.093 1.00 101.47 55 ARG D CA 1
ATOM 5066 C C . ARG D 2 33 ? -65.810 14.305 11.453 1.00 101.97 55 ARG D C 1
ATOM 5067 O O . ARG D 2 33 ? -65.055 13.639 10.739 1.00 107.79 55 ARG D O 1
ATOM 5075 N N . ARG D 2 34 ? -65.419 14.885 12.580 1.00 98.83 56 ARG D N 1
ATOM 5076 C CA . ARG D 2 34 ? -64.036 14.877 13.029 1.00 98.93 56 ARG D CA 1
ATOM 5077 C C . ARG D 2 34 ? -63.833 13.802 14.089 1.00 98.75 56 ARG D C 1
ATOM 5078 O O . ARG D 2 34 ? -64.649 13.652 15.003 1.00 87.63 56 ARG D O 1
ATOM 5086 N N . SER D 2 35 ? -62.745 13.049 13.948 1.00 102.51 57 SER D N 1
ATOM 5087 C CA . SER D 2 35 ? -62.345 12.040 14.917 1.00 89.64 57 SER D CA 1
ATOM 5088 C C . SER D 2 35 ? -60.881 12.252 15.275 1.00 85.93 57 SER D C 1
ATOM 5089 O O . SER D 2 35 ? -60.176 13.059 14.663 1.00 91.84 57 SER D O 1
ATOM 5092 N N . SER D 2 36 ? -60.426 11.511 16.282 1.00 87.32 58 SER D N 1
ATOM 5093 C CA . SER D 2 36 ? -59.036 11.591 16.706 1.00 95.74 58 SER D CA 1
ATOM 5094 C C . SER D 2 36 ? -58.680 10.325 17.465 1.00 84.29 58 SER D C 1
ATOM 5095 O O . SER D 2 36 ? -59.441 9.881 18.330 1.00 78.36 58 SER D O 1
ATOM 5098 N N . LYS D 2 37 ? -57.525 9.750 17.135 1.00 87.65 59 LYS D N 1
ATOM 5099 C CA . LYS D 2 37 ? -57.077 8.552 17.831 1.00 83.95 59 LYS D CA 1
ATOM 5100 C C . LYS D 2 37 ? -56.528 8.899 19.208 1.00 90.43 59 LYS D C 1
ATOM 5101 O O . LYS D 2 37 ? -56.906 8.282 20.211 1.00 103.33 59 LYS D O 1
ATOM 5107 N N . CYS D 2 38 ? -55.655 9.902 19.278 1.00 95.89 60 CYS D N 1
ATOM 5108 C CA . CYS D 2 38 ? -55.069 10.307 20.546 1.00 113.87 60 CYS D CA 1
ATOM 5109 C C . CYS D 2 38 ? -54.410 11.667 20.395 1.00 119.05 60 CYS D C 1
ATOM 5110 O O . CYS D 2 38 ? -53.759 11.939 19.382 1.00 113.09 60 CYS D O 1
ATOM 5113 N N . CYS D 2 39 ? -54.586 12.512 21.411 1.00 122.57 61 CYS D N 1
ATOM 5114 C CA . CYS D 2 39 ? -53.814 13.736 21.569 1.00 119.37 61 CYS D CA 1
ATOM 5115 C C . CYS D 2 39 ? -52.640 13.533 22.523 1.00 121.31 61 CYS D C 1
ATOM 5116 O O . CYS D 2 39 ? -52.255 14.459 23.246 1.00 117.01 61 CYS D O 1
ATOM 5119 N N . CYS D 2 40 ? -52.069 12.329 22.529 1.00 114.79 62 CYS D N 1
ATOM 5120 C CA . CYS D 2 40 ? -51.010 11.922 23.453 1.00 103.29 62 CYS D CA 1
ATOM 5121 C C . CYS D 2 40 ? -49.848 12.909 23.541 1.00 112.01 62 CYS D C 1
ATOM 5122 O O . CYS D 2 40 ? -49.346 13.190 24.630 1.00 105.53 62 CYS D O 1
#

Foldseek 3Di:
DAPLVVLLCQLCPCPVPDFDDDRQDDLVNLLVLLVLLLVLLQVAFLAAEAEDFAKEFEAAAQRSNLVVVVCVVQPPPPVHAYEYQENQHFPYDGSPSRVSNLSSVCNVCVRRHAYAYAPCLACVRVCPRPPCVVCVVSHRNVSVVSSNLSSLSHRAWYDYPLAETGHAADFAPQCDDPVVSRPDDPSDGADQDDGSVRRRHEHEDAPDDAWAPDPVNGGIYGYLVVLVVVCVNSVYQAYEYENDFDAQQKDAHSVRRYMYGHSHACRPVVHTHWHWMWGQHNVRPIDIDIHHDD/DAPLVVVLVQLCPCQPPDQPDDRQDDLVNLLVLLVLLLVLLQVAFLAAEAADQEKEFAAAAQRSNLVVVVCVLVPPPPVHAYEYAEHQHFLYDGSPSRVSNLSSCCNVCVRRHAYAYAPCLACVRVVPRPPQVNCVVSHRNVSVVSSNLSSLSHRAWYAYPLAETEGAADAAPPDDDPVVSRVDDPSDGQDQDDGSFRRRHEHEDAPDDAWAPDPVNGGIYHHLVVLVVVCVVSVYQAYEYENDADAQQWDAHNVRRYMYGHSHFQSDVVHTHWGWMWGQHRVRDIDIDIGHDD/DDDPDDDDDDDPPDDDCPPVPDDDDPDD/DDDDDDPPDDDCPPVPDDDDDDPD

B-factor: mean 58.46, std 16.76, range [24.98, 130.36]

Radius of gyration: 26.97 Å; Cα contacts (8 Å, |Δi|>4): 1491; chains: 4; bounding box: 82×47×57 Å

Nearest PDB structures (foldseek):
  7tvf-assembly2_C  TM=9.994E-01  e=2.326E-64  Homo sapiens
  6obq-assembly2_B  TM=9.975E-01  e=1.481E-63  Homo sapiens
  6obs-assembly1_A  TM=9.979E-01  e=2.145E-63  Homo sapiens
  6obr-assembly2_B  TM=9.988E-01  e=3.738E-63  Homo sapiens
  7t0y-assembly2_C  TM=9.964E-01  e=8.337E-63  Homo sapiens

Solvent-accessible surface area: 24445 Å² total; per-residue (Å²): 172,50,93,22,90,45,0,18,40,78,0,42,125,16,75,83,42,194,86,50,110,76,17,102,5,72,68,116,34,2,53,20,0,0,95,79,0,54,100,17,3,68,94,16,72,8,4,0,41,0,64,14,76,3,30,0,0,0,2,0,3,1,36,4,69,16,0,8,29,1,0,86,98,10,13,42,14,84,152,18,20,1,0,0,0,0,3,0,0,0,82,21,110,14,0,3,2,0,1,2,0,0,1,0,6,1,16,81,48,44,59,21,0,1,1,0,0,0,4,7,0,6,22,44,12,0,33,19,57,23,0,4,69,9,0,69,158,29,39,52,27,149,0,9,104,20,0,24,61,1,2,24,0,1,5,0,0,0,8,0,14,111,40,0,0,0,0,0,0,0,2,6,45,71,9,94,49,19,74,71,0,110,166,36,161,42,69,32,65,14,60,94,144,26,24,12,0,2,0,0,18,0,0,15,40,158,112,38,100,19,92,20,65,4,62,23,11,20,17,80,6,0,0,37,84,24,0,39,65,18,8,162,126,42,101,14,37,1,0,0,0,0,9,16,4,1,57,32,0,16,35,2,15,5,80,114,50,0,0,2,0,2,0,0,6,75,30,20,60,100,19,97,3,15,0,0,1,0,23,2,59,52,88,0,60,0,27,25,58,50,2,121,58,103,166,49,100,22,90,46,0,16,34,73,0,43,131,14,74,84,48,80,107,47,124,71,16,101,4,69,72,117,36,2,61,18,0,0,87,80,0,52,98,22,2,72,91,22,82,9,7,5,142,14,135,17,71,4,28,0,0,0,2,1,4,1,36,1,28,25,0,3,57,0,0,88,102,10,14,41,11,77,143,18,34,0,0,0,0,0,3,0,0,0,72,22,106,10,1,3,2,0,1,2,0,0,1,0,7,2,23,74,48,43,124,53,0,14,1,0,0,0,3,6,0,5,25,51,12,1,36,35,33,25,0,4,75,8,0,73,159,27,39,52,29,148,0,10,105,21,0,26,56,1,1,25,0,2,5,3,0,0,18,0,48,134,44,0,0,0,0,0,0,0,2,6,41,76,10,101,53,20,92,44,0,114,165,42,153,44,73,35,60,16,54,81,129,26,21,7,0,2,0,0,20,0,0,14,46,82,139,41,82,22,85,21,66,3,71,16,13,21,22,81,4,0,0,43,85,23,0,40,62,18,6,156,126,43,62,13,34,0,0,0,0,0,8,12,5,0,36,36,0,15,38,2,20,7,179,70,48,0,0,3,0,2,0,0,6,64,41,9,64,95,21,94,6,10,0,0,0,0,28,2,59,129,94,2,65,0,40,35,56,64,0,138,61,123,129,115,0,41,117,134,126,13,80,47,44,121,108,27,81,47,1,40,156,97,73,79,138,56,37,47,58,114,198,124,7,86,27,32,115,122,18,86,54,0,41,159,92,76,81,133,57,30,58,57,90,78

Organism: Homo sapiens (NCBI:txid9606)

GO terms:
  GO:0005737 cytoplasm (C, IDA)
  GO:0005783 endoplasmic reticulum (C, IDA)
  GO:0043247 telomere maintenance in response to DNA damage (P, IDA)
  GO:0016791 phosphatase activity (F, IDA)
  GO:0004721 phosphoprotein phosphatase activity (F, IMP)
  GO:0004722 protein serine/threonine phosphatase activity (F, TAS)
  GO:0060828 regulation of canonical Wnt signaling pathway (P, IC)
  GO:0005515 protein binding (F, IPI)
  GO:0006470 protein dephosphorylation (P, IMP)
  GO:0001111 RNA polymerase II promoter clearance (P, IDA)
  GO:0004722 protein serine/threonine phosphatase activity (F, IDA)
  GO:0034244 negative regulation of transcription elongation by RNA polymerase II (P, IDA)
  GO:0005634 nucleus (C, IDA)
  GO:0072357 PTW/PP1 phosphatase complex (C, IDA)
  GO:2000806 positive regulation of termination of RNA polymerase II transcription, poly(A)-coupled (P, IDA)
  GO:0032968 positive regulation of transcription elongation by RNA polymerase II (P, IDA)
  GO:0050821 protein stabilization (P, IDA)
  GO:0180007 RNA polymerase II CTD heptapeptide repeat S5 phosphatase activity (F, IDA)
  GO:0004722 protein serine/threonine phosphatase activity (F, EXP)
  GO:0005634 nucleus (C, EXP)

Sequence (640 aa):
SLNLDSIIGRLLEVQGSRPGKNVQLTENEIRGLCLKSREIFLSQPILLELEAPLKICGDIHGQYYYDLLRLFEEYGGFPPESSNYLFLGDYVDRGKQSLETICLLLAYKIKYPENFFLLRGNHECASINRIYGFYDECKRRYNIKLWKTFTDCFNCLPIAAIVDEKIFCCHGGLSPDLQSMEQIRRIMRPTDVPDQGLLCDLLWSDPDKDVQGWGENDRGVSFTFGAEVVAKFLHKHDLDLICRAHQVVEDGYEFFAKRQLVTLFSAPNYCGEFDNAGAMMSVDETLMCSFQQILKPASLNLDSIIGRLLEVQGSRPGKNVQLTENEIRGLCLKSREIFLSQPILLELEAPLKICCGDIHGQYYDLLRLFEEYGGFPPESNYLFLGDYVDRGKQSLETICLLLAYKIKYPENFFLLRGNHECASINRIYGFYDECKRRYNIKLWKTFTDCFNCLPIAAIVDEKIFCCHGGLSPDLQSMEQIRRIMRPTDVPDQGLLCDLLWSDPDKDVQGWGENDRGVSFTFGAEVVAKFLHKHDLDLIICRAHQVVEDGYEFFAKRQLVTLFSAPNYCGEFDNAGAMMSSVDETLMCSFQILKPASLTIKKKVEWTSDTVDNEHMGRRSSKCCKKVEWTSDTVDNEHMGRRSSKCCC

InterPro domains:
  IPR004843 Calcineurin-like, phosphoesterase domain [PF00149] (59-251)
  IPR006186 Serine/threonine-specific protein phosphatase/bis(5-nucleosyl)-tetraphosphatase [PR00114] (58-85)
  IPR006186 Serine/threonine-specific protein phosphatase/bis(5-nucleosyl)-tetraphosphatase [PR00114] (87-114)
  IPR006186 Serine/threonine-specific protein phosphatase/bis(5-nucleosyl)-tetraphosphatase [PR00114] (120-144)
  IPR006186 Serine/threonine-specific protein phosphatase/bis(5-nucleosyl)-tetraphosphatase [PR00114] (154-180)
  IPR006186 Serine/threonine-specific protein phosphatase/bis(5-nucleosyl)-tetraphosphatase [PR00114] (183-210)
  IPR006186 Serine/threonine-specific protein phosphatase/bis(5-nucleosyl)-tetraphosphatase [PR00114] (240-260)
  IPR006186 Serine/threonine-specific protein phosphatase/bis(5-nucleosyl)-tetraphosphatase [PR00114] (262-278)
  IPR006186 Serine/threonine-specific protein phosphatase/bis(5-nucleosyl)-tetraphosphatase [PS00125] (121-126)
  IPR006186 Serine/threonine-specific protein phosphatase/bis(5-nucleosyl)-tetraphosphatase [SM00156] (30-300)
  IPR029052 Metallo-dependent phosphatase-like [G3DSA:3.60.21.10] (2-308)
  IPR029052 Metallo-dependent phosphatase-like [SSF56300] (19-301)
  IPR031675 Serine-threonine protein phosphatase, N-terminal [PF16891] (9-56)
  IPR050341 Serine/threonine-protein phosphatase PP1 catalytic subunit [PTHR11668] (12-305)

Secondary structure (DSSP, 8-state):
---HHHHHHHHTTTTTSPTT------HHHHHHHHHHHHHHHHHS-SEEEE-SSEEEE-B-TT-HHHHHHHHHHH-STTSS-EEE-S--SSSSS-HHHHHHHHHHHHHH-TTTEEEPPPTTSSHHHHTTSSHHHHHHHHS-HHHHHHHHHHHTTS--EEEETTTEEEESS---TT---THHHHT--SS----SSSHHHHHHH-EE-TT-SSEEE-TTSSSEEE-HHHHHHHHHHTT--EEEE--SEETTSEEEETTTTEEEEB--SS-SSSS---EEEEEE-TT-EEEEEEE---/---HHHHHHHHHTTTTS-TT------HHHHHHHHHHHHHHHHHS-SEEEE-SSEEEE-B-TT-HHHHHHHHHHH--TTSS-EEE-S--SSSSS-HHHHHHHHHHHHHHSTTTEEE---TTSSHHHHTTSSHHHHHHHHS-HHHHHHHHHHHTTS--EEEETTTEEEESS---TT---THHHHT--SS----SSSHHHHHHH-EE-TT-SSEEE-TTSSSEEE-HHHHHHHHHHTT-SEEEE-SSEETTSEEEETTTTEEEEB--TT-SSSS---EEEEEE-TTSBEEEEEE---/---B----EE-TT----TTTT--EES--/---B--TT----TTS---EES---